Protein AF-A0A7S2XIF0-F1 (afdb_monomer_lite)

Sequence (431 aa):
MGDLLTTTSTSSLAVDSSASVASTKSGGARLNQRLGHLPQTPEHNARAARRLCLSIRAVVRTGIIVSISGGDGIASALSGSSKSSHHLRRNYEKMLNHASNPFELSASNTLLAATVMCAERRCDAVVHALHHETEAESSTLGTSVGRLARTRSLPDWMRLSVECGTVSVAAQIISHGEEANDVTNEEPVVILFRLACDSRTGRFVPVFPRTTGLLRKLACNSSAASDVQALRQAAAASVSSNKRRTTNASSNNAFKDLTGRIVRDSFDGLSRSMDILARRAGIGGGWQDNDKDASKLRERAIGSACTDVRTSLMTCCGIAAVYGVGAIALGVASGVDASADIAGGIMDHKSTGSYDHALLSIPPVGILLNQSLAEKKVGDTITQDDLLDERRKVTIVEREVLALTGSVNDSALTLHCFDVTAQLDSPSSGT

Radius of gyration: 31.04 Å; chains: 1; bounding box: 73×66×108 Å

Secondary structure (DSSP, 8-state):
----------------------------------S----------GGGTTS-EEEEEEETTTEEEEEEES-HHHHHHHHS-SHHHHHHHHHHHHHHHHHH-TTT--HHHHHHHHHHHHHHHHHHHHHHHHHHTTTTTTT-----S-------SS-TTEEEEEETTEEEEEEEPPP--S--------PPEEEEEEEEE-TTT--EEEE--TT-HHHHHHHTT-GGG-HHHHHHHHHHHHHHHT-SS---TTHHHHTTS-HHHHHHHHHHHHHHHHHHHHHHHTTSS----SSTTHHHHHHHHHHHHHHHHHHHHHHHHHHHIIIIIIHHHHHHHHSS--EESTT-SPPPTTTSTT-SS-B-SSPPEEEEEEEEEEEEES-SS--TT-SSS---EEEEEEEEEEEEEEEE-SS-EEEEEEEEEEEE--GGG--

Organism: NCBI:txid420275

pLDDT: mean 71.42, std 21.5, range [23.8, 97.19]

Foldseek 3Di:
DDDDDDDDDDDDDDDDDDDDDDDDDDDDDDDDDDDDDDPDDPPPPPQCQQPFDWDWDQDPPPGIDIDTGNCPVLVVLCVDPDPLSVLSVVLVVQLCCCRPPPVNVDPPSNVLSSLQNQLQLLLVLLLCLLQVLPPPPPPDPDDDDDCPDSPRLAFPQWDWDGDSSKIFIWGQDDDPDDDPDDDPDDGDIGGLWMWHQDSVPRFTDIGGDPQLVLLVCLLVLHCVQAVVLVVLVVVLVVVVVVDPDDPDPVSVVSVVFRQSCVSNVLRVQLRVLSVQLSVLSPSDDDHDDPDPCSVVVSSVSNSVSSNSNNVSSQLNSQSSCQSGVVQSVVCVVPVFGKHFQPLHTFDDPVVDPDDPFDWRRGGWTKDWPDKDWDFDFPDPPDDPPPPDDDGDTFTKIKTFIFTWTWTGDSHDIDIDTDGGIDIDGDPVPDD

Structure (mmCIF, N/CA/C/O backbone):
data_AF-A0A7S2XIF0-F1
#
_entry.id   AF-A0A7S2XIF0-F1
#
loop_
_atom_site.group_PDB
_atom_site.id
_atom_site.type_symbol
_atom_site.label_atom_id
_atom_site.label_alt_id
_atom_site.label_comp_id
_atom_site.label_asym_id
_atom_site.label_entity_id
_atom_site.label_seq_id
_atom_site.pdbx_PDB_ins_code
_atom_site.Cartn_x
_atom_site.Cartn_y
_atom_site.Cartn_z
_atom_site.occupancy
_atom_site.B_iso_or_equiv
_atom_site.auth_seq_id
_atom_site.auth_comp_id
_atom_site.auth_asym_id
_atom_site.auth_atom_id
_atom_site.pdbx_PDB_model_num
ATOM 1 N N . MET A 1 1 ? -2.323 -33.116 -60.925 1.00 34.53 1 MET A N 1
ATOM 2 C CA . MET A 1 1 ? -0.889 -33.380 -61.169 1.00 34.53 1 MET A CA 1
ATOM 3 C C . MET A 1 1 ? -0.186 -32.040 -61.259 1.00 34.53 1 MET A C 1
ATOM 5 O O . MET A 1 1 ? -0.675 -31.210 -62.014 1.00 34.53 1 MET A O 1
ATOM 9 N N . GLY A 1 2 ? 0.888 -31.833 -60.493 1.00 27.55 2 GLY A N 1
ATOM 10 C CA . GLY A 1 2 ? 1.739 -30.641 -60.610 1.00 27.55 2 GLY A CA 1
ATOM 11 C C . GLY A 1 2 ? 2.043 -29.927 -59.292 1.00 27.55 2 GLY A C 1
ATOM 12 O O . GLY A 1 2 ? 1.635 -28.789 -59.119 1.00 27.55 2 GLY A O 1
ATOM 13 N N . ASP A 1 3 ? 2.708 -30.650 -58.395 1.00 25.05 3 ASP A N 1
ATOM 14 C CA . ASP A 1 3 ? 3.740 -30.249 -57.428 1.00 25.05 3 ASP A CA 1
ATOM 15 C C . ASP A 1 3 ? 3.541 -29.091 -56.430 1.00 25.05 3 ASP A C 1
ATOM 17 O O . ASP A 1 3 ? 3.619 -27.898 -56.717 1.00 25.05 3 ASP A O 1
ATOM 21 N N . LEU A 1 4 ? 3.423 -29.545 -55.178 1.00 25.41 4 LEU A N 1
ATOM 22 C CA . LEU A 1 4 ? 3.702 -28.876 -53.914 1.00 25.41 4 LEU A CA 1
ATOM 23 C C . LEU A 1 4 ? 5.215 -28.585 -53.804 1.00 25.41 4 LEU A C 1
ATOM 25 O O . LEU A 1 4 ? 6.017 -29.518 -53.820 1.00 25.41 4 LEU A O 1
ATOM 29 N N . LEU A 1 5 ? 5.610 -27.326 -53.606 1.00 25.53 5 LEU A N 1
ATOM 30 C CA . LEU A 1 5 ? 6.952 -26.976 -53.124 1.00 25.53 5 LEU A CA 1
ATOM 31 C C . LEU A 1 5 ? 6.848 -26.402 -51.711 1.00 25.53 5 LEU A C 1
ATOM 33 O O . LEU A 1 5 ? 6.475 -25.252 -51.493 1.00 25.53 5 LEU A O 1
ATOM 37 N N . THR A 1 6 ? 7.182 -27.250 -50.745 1.00 27.98 6 THR A N 1
ATOM 38 C CA . THR A 1 6 ? 7.507 -26.893 -49.366 1.00 27.98 6 THR A CA 1
ATOM 39 C C . THR A 1 6 ? 8.858 -26.183 -49.324 1.00 27.98 6 THR A C 1
ATOM 41 O O . THR A 1 6 ? 9.876 -26.789 -49.655 1.00 27.98 6 THR A O 1
ATOM 44 N N . THR A 1 7 ? 8.896 -24.938 -48.850 1.00 25.03 7 THR A N 1
ATOM 45 C CA . THR A 1 7 ? 10.139 -24.304 -48.388 1.00 25.03 7 THR A CA 1
ATOM 46 C C . THR A 1 7 ? 10.057 -24.073 -46.887 1.00 25.03 7 THR A C 1
ATOM 48 O O . THR A 1 7 ? 9.360 -23.184 -46.406 1.00 25.03 7 THR A O 1
ATOM 51 N N . THR A 1 8 ? 10.777 -24.918 -46.159 1.00 25.36 8 THR A N 1
ATOM 52 C CA . THR A 1 8 ? 11.177 -24.763 -44.762 1.00 25.36 8 THR A CA 1
ATOM 53 C C . THR A 1 8 ? 12.007 -23.494 -44.580 1.00 25.36 8 THR A C 1
ATOM 55 O O . THR A 1 8 ? 13.107 -23.400 -45.123 1.00 25.36 8 THR A O 1
ATOM 58 N N . SER A 1 9 ? 11.523 -22.541 -43.785 1.00 24.02 9 SER A N 1
ATOM 59 C CA . SER A 1 9 ? 12.323 -21.410 -43.302 1.00 24.02 9 SER A CA 1
ATOM 60 C C . SER A 1 9 ? 12.905 -21.760 -41.934 1.00 24.02 9 SER A C 1
ATOM 62 O O . SER A 1 9 ? 12.239 -21.682 -40.904 1.00 24.02 9 SER A O 1
ATOM 64 N N . THR A 1 10 ? 14.169 -22.165 -41.931 1.00 24.28 10 THR A N 1
ATOM 65 C CA . THR A 1 10 ? 15.022 -22.239 -40.744 1.00 24.28 10 THR A CA 1
ATOM 66 C C . THR A 1 10 ? 15.312 -20.825 -40.240 1.00 24.28 10 THR A C 1
ATOM 68 O O . THR A 1 10 ? 16.006 -20.061 -40.910 1.00 24.28 10 THR A O 1
ATOM 71 N N . SER A 1 11 ? 14.802 -20.456 -39.065 1.00 26.67 11 SER A N 1
ATOM 72 C CA . SER A 1 11 ? 15.217 -19.237 -38.365 1.00 26.67 11 SER A CA 1
ATOM 73 C C . SER A 1 11 ? 16.536 -19.500 -37.632 1.00 26.67 11 SER A C 1
ATOM 75 O O . SER A 1 11 ? 16.546 -20.061 -36.536 1.00 26.67 11 SER A O 1
ATOM 77 N N . SER A 1 12 ? 17.661 -19.133 -38.245 1.00 24.80 12 SER A N 1
ATOM 78 C CA . SER A 1 12 ? 18.973 -19.157 -37.598 1.00 24.80 12 SER A CA 1
ATOM 79 C C . SER A 1 12 ? 19.125 -17.962 -36.653 1.00 24.80 12 SER A C 1
ATOM 81 O O . SER A 1 12 ? 19.069 -16.810 -37.084 1.00 24.80 12 SER A O 1
ATOM 83 N N . LEU A 1 13 ? 19.343 -18.250 -35.370 1.00 29.48 13 LEU A N 1
ATOM 84 C CA . LEU A 1 13 ? 19.855 -17.314 -34.370 1.00 29.48 13 LEU A CA 1
ATOM 85 C C . LEU A 1 13 ? 21.303 -16.950 -34.723 1.00 29.48 13 LEU A C 1
ATOM 87 O O . LEU A 1 13 ? 22.176 -17.811 -34.672 1.00 29.48 13 LEU A O 1
ATOM 91 N N . ALA A 1 14 ? 21.556 -15.684 -35.047 1.00 24.95 14 ALA A N 1
ATOM 92 C CA . ALA A 1 14 ? 22.901 -15.121 -35.069 1.00 24.95 14 ALA A CA 1
ATOM 93 C C . ALA A 1 14 ? 23.003 -14.084 -33.945 1.00 24.95 14 ALA A C 1
ATOM 95 O O . ALA A 1 14 ? 22.399 -13.012 -34.005 1.00 24.95 14 ALA A O 1
ATOM 96 N N . VAL A 1 15 ? 23.726 -14.452 -32.888 1.00 29.31 15 VAL A N 1
ATOM 97 C CA . VAL A 1 15 ? 24.192 -13.550 -31.834 1.00 29.31 15 VAL A CA 1
ATOM 98 C C . VAL A 1 15 ? 25.635 -13.213 -32.184 1.00 29.31 15 VAL A C 1
ATOM 100 O O . VAL A 1 15 ? 26.539 -13.969 -31.840 1.00 29.31 15 VAL A O 1
ATOM 103 N N . ASP A 1 16 ? 25.856 -12.100 -32.878 1.00 23.80 16 ASP A N 1
ATOM 104 C CA . ASP A 1 16 ? 27.213 -11.609 -33.116 1.00 23.80 16 ASP A CA 1
ATOM 105 C C . ASP A 1 16 ? 27.655 -10.735 -31.942 1.00 23.80 16 ASP A C 1
ATOM 107 O O . ASP A 1 16 ? 27.218 -9.600 -31.751 1.00 23.80 16 ASP A O 1
ATOM 111 N N . SER A 1 17 ? 28.535 -11.316 -31.130 1.00 31.23 17 SER A N 1
ATOM 112 C CA . SER A 1 17 ? 29.307 -10.641 -30.094 1.00 31.23 17 SER A CA 1
ATOM 113 C C . SER A 1 17 ? 30.754 -10.559 -30.558 1.00 31.23 17 SER A C 1
ATOM 115 O O . SER A 1 17 ? 31.451 -11.565 -30.491 1.00 31.23 17 SER A O 1
ATOM 117 N N . SER A 1 18 ? 31.202 -9.395 -31.035 1.00 25.50 18 SER A N 1
ATOM 118 C CA . SER A 1 18 ? 32.573 -8.854 -30.896 1.00 25.50 18 SER A CA 1
ATOM 119 C C . SER A 1 18 ? 32.882 -7.803 -31.968 1.00 25.50 18 SER A C 1
ATOM 121 O O . SER A 1 18 ? 32.649 -8.022 -33.149 1.00 25.50 18 SER A O 1
ATOM 123 N N . ALA A 1 19 ? 33.443 -6.664 -31.552 1.00 26.28 19 ALA A N 1
ATOM 124 C CA . ALA A 1 19 ? 34.777 -6.226 -31.975 1.00 26.28 19 ALA A CA 1
ATOM 125 C C . ALA A 1 19 ? 35.123 -4.853 -31.379 1.00 26.28 19 ALA A C 1
ATOM 127 O O . ALA A 1 19 ? 34.332 -3.912 -31.355 1.00 26.28 19 ALA A O 1
ATOM 128 N N . SER A 1 20 ? 36.347 -4.793 -30.880 1.00 26.06 20 SER A N 1
ATOM 129 C CA . SER A 1 20 ? 37.085 -3.656 -30.357 1.00 26.06 20 SER A CA 1
ATOM 130 C C . SER A 1 20 ?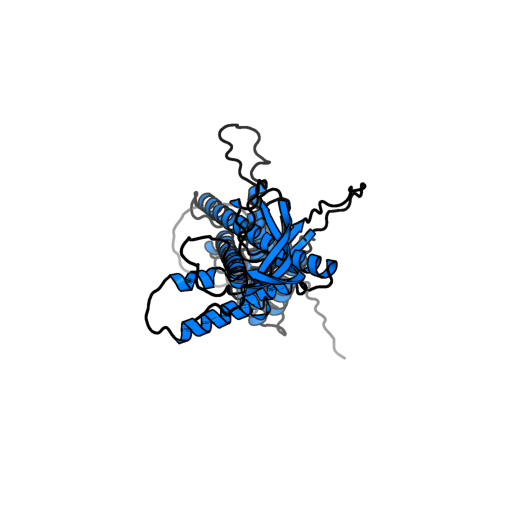 37.841 -2.904 -31.469 1.00 26.06 20 SER A C 1
ATOM 132 O O . SER A 1 20 ? 37.984 -3.396 -32.583 1.00 26.06 20 SER A O 1
ATOM 134 N N . VAL A 1 21 ? 38.434 -1.771 -31.067 1.00 27.34 21 VAL A N 1
ATOM 135 C CA . VAL A 1 21 ? 39.615 -1.075 -31.631 1.00 27.34 21 VAL A CA 1
ATOM 136 C C . VAL A 1 21 ? 39.377 0.243 -32.401 1.00 27.34 21 VAL A C 1
ATOM 138 O O . VAL A 1 21 ? 38.676 0.329 -33.399 1.00 27.34 21 VAL A O 1
ATOM 141 N N . ALA A 1 22 ? 40.046 1.264 -31.846 1.00 26.20 22 ALA A N 1
ATOM 142 C CA . ALA A 1 22 ? 40.515 2.570 -32.323 1.00 26.20 22 ALA A CA 1
ATOM 143 C C . ALA A 1 22 ? 40.439 2.921 -33.830 1.00 26.20 22 ALA A C 1
ATOM 145 O O . ALA A 1 22 ? 40.848 2.138 -34.675 1.00 26.20 22 ALA A O 1
ATOM 146 N N . SER A 1 23 ? 40.214 4.201 -34.171 1.00 25.19 23 SER A N 1
ATOM 147 C CA . SER A 1 23 ? 41.289 5.214 -34.256 1.00 25.19 23 SER A CA 1
ATOM 148 C C . SER A 1 23 ? 40.845 6.562 -34.880 1.00 25.19 23 SER A C 1
ATOM 150 O O . SER A 1 23 ? 39.870 6.636 -35.612 1.00 25.19 23 SER A O 1
ATOM 152 N N . THR A 1 24 ? 41.644 7.591 -34.566 1.00 26.86 24 THR A N 1
ATOM 153 C CA . THR A 1 24 ? 42.130 8.728 -35.385 1.00 26.86 24 THR A CA 1
ATOM 154 C C . THR A 1 24 ? 41.211 9.742 -36.099 1.00 26.86 24 THR A C 1
ATOM 156 O O . THR A 1 24 ? 40.269 9.451 -36.822 1.00 26.86 24 THR A O 1
ATOM 159 N N . LYS A 1 25 ? 41.628 11.010 -35.938 1.00 36.44 25 LYS A N 1
ATOM 160 C CA . LYS A 1 25 ? 41.302 12.187 -36.757 1.00 36.44 25 LYS A CA 1
ATOM 161 C C . LYS A 1 25 ? 41.821 12.021 -38.195 1.00 36.44 25 LYS A C 1
ATOM 163 O O . LYS A 1 25 ? 43.009 11.768 -38.353 1.00 36.44 25 LYS A O 1
ATOM 168 N N . SER A 1 26 ? 41.024 12.377 -39.206 1.00 27.61 26 SER A N 1
ATOM 169 C CA . SER A 1 26 ? 41.459 13.259 -40.310 1.00 27.61 26 SER A CA 1
ATOM 170 C C . SER A 1 26 ? 40.249 13.749 -41.117 1.00 27.61 26 SER A C 1
ATOM 172 O O . SER A 1 26 ? 39.263 13.032 -41.265 1.00 27.61 26 SER A O 1
ATOM 174 N N . GLY A 1 27 ? 40.308 14.998 -41.582 1.00 28.31 27 GLY A N 1
ATOM 175 C CA . GLY A 1 27 ? 39.326 15.581 -42.493 1.00 28.31 27 GLY A CA 1
ATOM 176 C C . GLY A 1 27 ? 39.684 15.334 -43.958 1.00 28.31 27 GLY A C 1
ATOM 177 O O . GLY A 1 27 ? 40.837 15.070 -44.288 1.00 28.31 27 GLY A O 1
ATOM 178 N N . GLY A 1 28 ? 38.700 15.489 -44.842 1.00 26.84 28 GLY A N 1
ATOM 179 C CA . GLY A 1 28 ? 38.926 15.512 -46.286 1.00 26.84 28 GLY A CA 1
ATOM 180 C C . GLY A 1 28 ? 37.678 15.146 -47.077 1.00 26.84 28 GLY A C 1
ATOM 181 O O . GLY A 1 28 ? 37.319 13.981 -47.184 1.00 26.84 28 GLY A O 1
ATOM 182 N N . ALA A 1 29 ? 37.017 16.155 -47.639 1.00 37.62 29 ALA A N 1
ATOM 183 C CA . ALA A 1 29 ? 35.909 15.993 -48.571 1.00 37.62 29 ALA A CA 1
ATOM 184 C C . ALA A 1 29 ? 36.352 15.296 -49.869 1.00 37.62 29 ALA A C 1
ATOM 186 O O . ALA A 1 29 ? 37.409 15.636 -50.401 1.00 37.62 29 ALA A O 1
ATOM 187 N N . ARG A 1 30 ? 35.497 14.428 -50.435 1.00 29.27 30 ARG A N 1
ATOM 188 C CA . ARG A 1 30 ? 35.319 14.271 -51.892 1.00 29.27 30 ARG A CA 1
ATOM 189 C C . ARG A 1 30 ? 34.047 13.494 -52.250 1.00 29.27 30 ARG A C 1
ATOM 191 O O . ARG A 1 30 ? 33.706 12.494 -51.631 1.00 29.27 30 ARG A O 1
ATOM 198 N N . LEU A 1 31 ? 33.372 14.026 -53.268 1.00 33.28 31 LEU A N 1
ATOM 199 C CA . LEU A 1 31 ? 32.194 13.507 -53.957 1.00 33.28 31 LEU A CA 1
ATOM 200 C C . LEU A 1 31 ? 32.488 12.224 -54.760 1.00 33.28 31 LEU A C 1
ATOM 202 O O . LEU A 1 31 ? 33.574 12.074 -55.314 1.00 33.28 31 LEU A O 1
ATOM 206 N N . ASN A 1 32 ? 31.405 11.460 -54.955 1.00 30.48 32 ASN A N 1
ATOM 207 C CA . ASN A 1 32 ? 31.139 10.399 -55.938 1.00 30.48 32 ASN A CA 1
ATOM 208 C C . ASN A 1 32 ? 31.605 8.974 -55.607 1.00 30.48 32 ASN A C 1
ATOM 210 O O . ASN A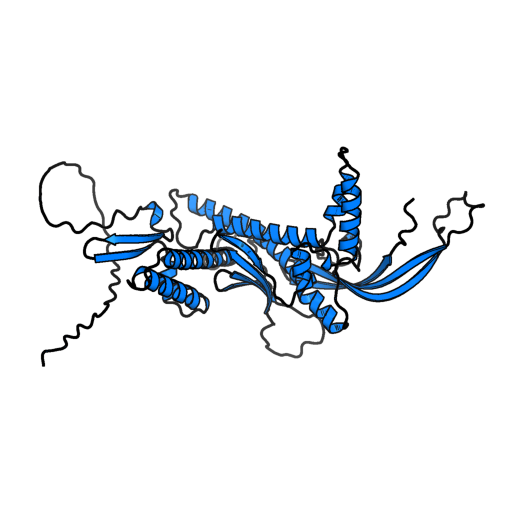 1 32 ? 32.749 8.622 -55.866 1.00 30.48 32 ASN A O 1
ATOM 214 N N . GLN A 1 33 ? 30.643 8.106 -55.257 1.00 30.50 33 GLN A N 1
ATOM 215 C CA . GLN A 1 33 ? 30.403 6.860 -56.000 1.00 30.50 33 GLN A CA 1
ATOM 216 C C . GLN A 1 33 ? 29.008 6.265 -55.722 1.00 30.50 33 GLN A C 1
ATOM 218 O O . GLN A 1 33 ? 28.465 6.337 -54.623 1.00 30.50 33 GLN A O 1
ATOM 223 N N . ARG A 1 34 ? 28.418 5.744 -56.802 1.00 30.98 34 ARG A N 1
ATOM 224 C CA . ARG A 1 34 ? 27.109 5.092 -56.932 1.00 30.98 34 ARG A CA 1
ATOM 225 C C . ARG A 1 34 ? 27.137 3.651 -56.398 1.00 30.98 34 ARG A C 1
ATOM 227 O O . ARG A 1 34 ? 28.150 2.982 -56.530 1.00 30.98 34 ARG A O 1
ATOM 234 N N . LEU A 1 35 ? 25.937 3.182 -56.034 1.00 33.28 35 LEU A N 1
ATOM 235 C CA . LEU A 1 35 ? 25.480 1.786 -55.913 1.00 33.28 35 LEU A CA 1
ATOM 236 C C . LEU A 1 35 ? 26.079 0.944 -54.772 1.00 33.28 35 LEU A C 1
ATOM 238 O O . LEU A 1 35 ? 27.242 0.572 -54.796 1.00 33.28 35 LEU A O 1
ATOM 242 N N . GLY A 1 36 ? 25.203 0.531 -53.846 1.00 30.80 36 GLY A N 1
ATOM 243 C CA . GLY A 1 36 ? 25.468 -0.573 -52.919 1.00 30.80 36 GLY A CA 1
ATOM 244 C C . GLY A 1 36 ? 25.559 -0.196 -51.442 1.00 30.80 36 GLY A C 1
ATOM 245 O O . GLY A 1 36 ? 26.443 -0.690 -50.759 1.00 30.80 36 GLY A O 1
ATOM 246 N N . HIS A 1 37 ? 24.654 0.639 -50.922 1.00 27.55 37 HIS A N 1
ATOM 247 C CA . HIS A 1 37 ? 24.492 0.778 -49.473 1.00 27.55 37 HIS A CA 1
ATOM 248 C C . HIS A 1 37 ? 23.107 0.268 -49.070 1.00 27.55 37 HIS A C 1
ATOM 250 O O . HIS A 1 37 ? 22.093 0.925 -49.301 1.00 27.55 37 HIS A O 1
ATOM 256 N N . LEU A 1 38 ? 23.073 -0.930 -48.474 1.00 30.53 38 LEU A N 1
ATOM 257 C CA . LEU A 1 38 ? 22.019 -1.309 -47.530 1.00 30.53 38 LEU A CA 1
ATOM 258 C C . LEU A 1 38 ? 21.795 -0.127 -46.576 1.00 30.53 38 LEU A C 1
ATOM 260 O O . LEU A 1 38 ? 22.789 0.511 -46.204 1.00 30.53 38 LEU A O 1
ATOM 264 N N . PRO A 1 39 ? 20.545 0.191 -46.188 1.00 33.28 39 PRO A N 1
ATOM 265 C CA . PRO A 1 39 ? 20.308 1.274 -45.253 1.00 33.28 39 PRO A CA 1
ATOM 266 C C . PRO A 1 39 ? 21.048 0.928 -43.963 1.00 33.28 39 PRO A C 1
ATOM 268 O O . PRO A 1 39 ? 20.667 0.003 -43.246 1.00 33.28 39 PRO A O 1
ATOM 271 N N . GLN A 1 40 ? 22.147 1.647 -43.715 1.00 35.03 40 GLN A N 1
ATOM 272 C CA . GLN A 1 40 ? 22.835 1.640 -42.437 1.00 35.03 40 GLN A CA 1
ATOM 273 C C . GLN A 1 40 ? 21.767 1.858 -41.371 1.00 35.03 40 GLN A C 1
ATOM 275 O O . GLN A 1 40 ? 20.946 2.775 -41.471 1.00 35.03 40 GLN A O 1
ATOM 280 N N . THR A 1 41 ? 21.747 0.974 -40.377 1.00 38.66 41 THR A N 1
ATOM 281 C CA . THR A 1 41 ? 21.002 1.200 -39.145 1.00 38.66 41 THR A CA 1
ATOM 282 C C . THR A 1 41 ? 21.304 2.632 -38.696 1.00 38.66 41 THR A C 1
ATOM 284 O O . THR A 1 41 ? 22.485 2.938 -38.523 1.00 38.66 41 THR A O 1
ATOM 287 N N . PRO A 1 42 ? 20.308 3.529 -38.563 1.00 39.38 42 PRO A N 1
ATOM 288 C CA . PRO A 1 42 ? 20.560 4.882 -38.102 1.00 39.38 42 PRO A CA 1
ATOM 289 C C . PRO A 1 42 ? 21.299 4.772 -36.782 1.00 39.38 42 PRO A C 1
ATOM 291 O O . PRO A 1 42 ? 20.898 3.975 -35.925 1.00 39.38 42 PRO A O 1
ATOM 294 N N . GLU A 1 43 ? 22.395 5.523 -36.701 1.00 40.28 43 GLU A N 1
ATOM 295 C CA . GLU A 1 43 ? 23.284 5.610 -35.556 1.00 40.28 43 GLU A CA 1
ATOM 296 C C . GLU A 1 43 ? 22.462 5.496 -34.281 1.00 40.28 43 GLU A C 1
ATOM 298 O O . GLU A 1 43 ? 21.586 6.320 -33.994 1.00 40.28 43 GLU A O 1
ATOM 303 N N . HIS A 1 44 ? 22.685 4.389 -33.576 1.00 45.97 44 HIS A N 1
ATOM 304 C CA . HIS A 1 44 ? 22.063 4.110 -32.302 1.00 45.97 44 HIS A CA 1
ATOM 305 C C . HIS A 1 44 ? 22.363 5.324 -31.435 1.00 45.97 44 HIS A C 1
ATOM 307 O O . HIS A 1 44 ? 23.515 5.536 -31.063 1.00 45.97 44 HIS A O 1
ATOM 313 N N . ASN A 1 45 ? 21.353 6.170 -31.210 1.00 43.09 45 ASN A N 1
ATOM 314 C CA . ASN A 1 45 ? 21.503 7.424 -30.489 1.00 43.09 45 ASN A CA 1
ATOM 315 C C . ASN A 1 45 ? 22.276 7.077 -29.215 1.00 43.09 45 ASN A C 1
ATOM 317 O O . ASN A 1 45 ? 21.765 6.285 -28.419 1.00 43.09 45 ASN A O 1
ATOM 321 N N . ALA A 1 46 ? 23.528 7.531 -29.073 1.00 49.78 46 ALA A N 1
ATOM 322 C CA . ALA A 1 46 ? 24.415 6.976 -28.049 1.00 49.78 46 ALA A CA 1
ATOM 323 C C . ALA A 1 46 ? 23.766 7.124 -26.669 1.00 49.78 46 ALA A C 1
ATOM 325 O O . ALA A 1 46 ? 23.804 6.184 -25.892 1.00 49.78 46 ALA A O 1
ATOM 326 N N . ARG A 1 47 ? 22.999 8.210 -26.463 1.00 47.34 47 ARG A N 1
ATOM 327 C CA . ARG A 1 47 ? 22.129 8.492 -25.302 1.00 47.34 47 ARG A CA 1
ATOM 328 C C . ARG A 1 47 ? 21.013 7.474 -25.012 1.00 47.34 47 ARG A C 1
ATOM 330 O O . ARG A 1 47 ? 20.510 7.421 -23.892 1.00 47.34 47 ARG A O 1
ATOM 337 N N . ALA A 1 48 ? 20.582 6.705 -26.007 1.00 44.47 48 ALA A N 1
ATOM 338 C CA . ALA A 1 48 ? 19.489 5.735 -25.935 1.00 44.47 48 ALA A CA 1
ATOM 339 C C . ALA A 1 48 ? 19.965 4.278 -25.832 1.00 44.47 48 ALA A C 1
ATOM 341 O O . ALA A 1 48 ? 19.145 3.404 -25.571 1.00 44.47 48 ALA A O 1
ATOM 342 N N . ALA A 1 49 ? 21.266 4.001 -25.981 1.00 47.59 49 ALA A N 1
ATOM 343 C CA . ALA A 1 49 ? 21.797 2.634 -25.995 1.00 47.59 49 ALA A CA 1
ATOM 344 C C . ALA A 1 49 ? 21.520 1.829 -24.707 1.00 47.59 49 ALA A C 1
ATOM 346 O O . ALA A 1 49 ? 21.562 0.606 -24.740 1.00 47.59 49 ALA A O 1
ATOM 347 N N . ARG A 1 50 ? 21.194 2.494 -23.586 1.00 52.38 50 ARG A N 1
ATOM 348 C CA . ARG A 1 50 ? 20.846 1.848 -22.304 1.00 52.38 50 ARG A CA 1
ATOM 349 C C . ARG A 1 50 ? 19.422 2.132 -21.802 1.00 52.38 50 ARG A C 1
ATOM 351 O O . ARG A 1 50 ? 19.101 1.831 -20.659 1.00 52.38 50 ARG A O 1
ATOM 358 N N . ARG A 1 51 ? 18.564 2.740 -22.628 1.00 58.97 51 ARG A N 1
ATOM 359 C CA . ARG A 1 51 ? 17.129 2.885 -22.335 1.00 58.97 51 ARG A CA 1
ATOM 360 C C . ARG A 1 51 ? 16.381 1.800 -23.084 1.00 58.97 51 ARG A C 1
ATOM 362 O O . ARG A 1 51 ? 16.615 1.660 -24.282 1.00 58.97 51 ARG A O 1
ATOM 369 N N . LEU A 1 52 ? 15.457 1.109 -22.418 1.00 63.34 52 LEU A N 1
ATOM 370 C CA . LEU A 1 52 ? 14.593 0.153 -23.099 1.00 63.34 52 LEU A CA 1
ATOM 371 C C . LEU A 1 52 ? 13.827 0.886 -24.202 1.00 63.34 52 LEU A C 1
ATOM 373 O O . LEU A 1 52 ? 12.999 1.756 -23.933 1.00 63.34 52 LEU A O 1
ATOM 377 N N . CYS A 1 53 ? 14.162 0.576 -25.446 1.00 68.00 53 CYS A N 1
ATOM 378 C CA . CYS A 1 53 ? 13.628 1.227 -26.624 1.00 68.00 53 CYS A CA 1
ATOM 379 C C . CYS A 1 53 ? 13.060 0.153 -27.536 1.00 68.00 53 CYS A C 1
ATOM 381 O O . CYS A 1 53 ? 13.785 -0.730 -27.987 1.00 68.00 53 CYS A O 1
ATOM 383 N N . LEU A 1 54 ? 11.760 0.247 -27.795 1.00 71.50 54 LEU A N 1
ATOM 384 C CA . LEU A 1 54 ? 11.087 -0.508 -28.836 1.00 71.50 54 LEU A CA 1
ATOM 385 C C . LEU A 1 54 ? 11.086 0.341 -30.108 1.00 71.50 54 LEU A C 1
ATOM 387 O O . LEU A 1 54 ? 10.550 1.449 -30.121 1.00 71.50 54 LEU A O 1
ATOM 391 N N . SER A 1 55 ? 11.673 -0.176 -31.180 1.00 73.50 55 SER A N 1
ATOM 392 C CA . SER A 1 55 ? 11.687 0.462 -32.490 1.00 73.50 55 SER A CA 1
ATOM 393 C C . SER A 1 55 ? 10.903 -0.397 -33.469 1.00 73.50 55 SER A C 1
ATOM 395 O O . SER A 1 55 ? 11.291 -1.530 -33.725 1.00 73.50 55 SER A O 1
ATOM 397 N N . ILE A 1 56 ? 9.812 0.142 -34.011 1.00 73.75 56 ILE A N 1
ATOM 398 C CA . ILE A 1 56 ? 9.006 -0.491 -35.061 1.00 73.75 56 ILE A CA 1
ATOM 399 C C . ILE A 1 56 ? 9.256 0.293 -36.347 1.00 73.75 56 ILE A C 1
ATOM 401 O O . ILE A 1 56 ? 9.032 1.504 -36.381 1.00 73.75 56 ILE A O 1
ATOM 405 N N . ARG A 1 57 ? 9.753 -0.366 -37.395 1.00 74.50 57 ARG A N 1
ATOM 406 C CA . ARG A 1 57 ? 10.090 0.278 -38.672 1.00 74.50 57 ARG A CA 1
ATOM 407 C C . ARG A 1 57 ? 9.573 -0.542 -39.834 1.00 74.50 57 ARG A C 1
ATOM 409 O O . ARG A 1 57 ? 9.820 -1.736 -39.897 1.00 74.50 57 ARG A O 1
ATOM 416 N N . ALA A 1 58 ? 8.925 0.109 -40.789 1.00 75.44 58 ALA A N 1
ATOM 417 C CA . ALA A 1 58 ? 8.651 -0.500 -42.081 1.00 75.44 58 ALA A CA 1
ATOM 418 C C . ALA A 1 58 ? 9.887 -0.339 -42.977 1.00 75.44 58 ALA A C 1
ATOM 420 O O . ALA A 1 58 ? 10.320 0.781 -43.247 1.00 75.44 58 ALA A O 1
ATOM 421 N N . VAL A 1 59 ? 10.462 -1.452 -43.426 1.00 80.25 59 VAL A N 1
ATOM 422 C CA . VAL A 1 59 ? 11.601 -1.489 -44.342 1.00 80.25 59 VAL A CA 1
ATOM 423 C C . VAL A 1 59 ? 11.143 -2.051 -45.680 1.00 80.25 59 VAL A C 1
ATOM 425 O O . VAL A 1 59 ? 10.578 -3.142 -45.777 1.00 80.25 59 VAL A O 1
ATOM 428 N N . VAL A 1 60 ? 11.381 -1.275 -46.736 1.00 78.00 60 VAL A N 1
ATOM 429 C CA . VAL A 1 60 ? 11.007 -1.625 -48.109 1.00 78.00 60 VAL A CA 1
ATOM 430 C C . VAL A 1 60 ? 11.647 -2.966 -48.485 1.00 78.00 60 VAL A C 1
ATOM 432 O O . VAL A 1 60 ? 12.849 -3.136 -48.311 1.00 78.00 60 VAL A O 1
ATOM 435 N N . ARG A 1 61 ? 10.843 -3.906 -49.008 1.00 75.38 61 ARG A N 1
ATOM 436 C CA . ARG A 1 61 ? 11.208 -5.300 -49.373 1.00 75.38 61 ARG A CA 1
ATOM 437 C C . ARG A 1 61 ? 11.511 -6.262 -48.217 1.00 75.38 61 ARG A C 1
ATOM 439 O O . ARG A 1 61 ? 11.531 -7.461 -48.465 1.00 75.38 61 ARG A O 1
ATOM 446 N N . THR A 1 62 ? 11.694 -5.781 -46.990 1.00 74.62 62 THR A N 1
ATOM 447 C CA . THR A 1 62 ? 11.905 -6.635 -45.804 1.00 74.62 62 THR A CA 1
ATOM 448 C C . THR A 1 62 ? 10.627 -6.805 -44.979 1.00 74.62 62 THR A C 1
ATOM 450 O O . THR A 1 62 ? 10.444 -7.833 -44.338 1.00 74.62 62 THR A O 1
ATOM 453 N N . GLY A 1 63 ? 9.727 -5.818 -45.005 1.00 69.94 63 GLY A N 1
ATOM 454 C CA . GLY A 1 63 ? 8.523 -5.791 -44.173 1.00 69.94 63 GLY A CA 1
ATOM 455 C C . GLY A 1 63 ? 8.718 -4.962 -42.904 1.00 69.94 63 GLY A C 1
ATOM 456 O O . GLY A 1 63 ? 9.492 -4.005 -42.893 1.00 69.94 63 GLY A O 1
ATOM 457 N N . ILE A 1 64 ? 7.987 -5.284 -41.838 1.00 67.81 64 ILE A N 1
ATOM 458 C CA . ILE A 1 64 ? 8.088 -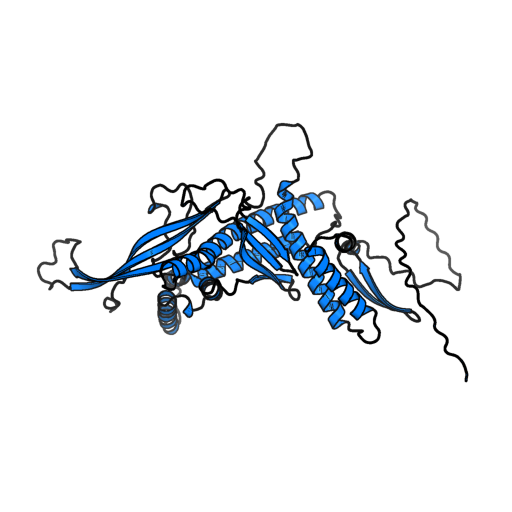4.575 -40.556 1.00 67.81 64 ILE A CA 1
ATOM 459 C C . ILE A 1 64 ? 9.185 -5.219 -39.714 1.00 67.81 64 ILE A C 1
ATOM 461 O O . ILE A 1 64 ? 9.144 -6.407 -39.416 1.00 67.81 64 ILE A O 1
ATOM 465 N N . ILE A 1 65 ? 10.165 -4.411 -39.324 1.00 70.00 65 ILE A N 1
ATOM 466 C CA . ILE A 1 65 ? 11.243 -4.782 -38.418 1.00 70.00 65 ILE A CA 1
ATOM 467 C C . ILE A 1 65 ? 10.928 -4.195 -37.052 1.00 70.00 65 ILE A C 1
ATOM 469 O O . ILE A 1 65 ? 10.717 -2.986 -36.916 1.00 70.00 65 ILE A O 1
ATOM 473 N N . VAL A 1 66 ? 10.942 -5.051 -36.037 1.00 67.25 66 VAL A N 1
ATOM 474 C CA . VAL A 1 66 ? 10.828 -4.636 -34.644 1.00 67.25 66 VAL A CA 1
ATOM 475 C C . VAL A 1 66 ? 12.116 -4.974 -33.918 1.00 67.25 66 VAL A C 1
ATOM 477 O O . VAL A 1 66 ? 12.539 -6.124 -33.895 1.00 67.25 66 VAL A O 1
ATOM 480 N N . SER A 1 67 ? 12.751 -3.960 -33.338 1.00 70.00 67 SER A N 1
ATOM 481 C CA . SER A 1 67 ? 13.961 -4.120 -32.541 1.00 70.00 67 SER A CA 1
ATOM 482 C C . SER A 1 67 ? 13.728 -3.610 -31.126 1.00 70.00 67 SER A C 1
ATOM 484 O O . SER A 1 67 ? 13.174 -2.526 -30.935 1.00 70.00 67 SER A O 1
ATOM 486 N N . ILE A 1 68 ? 14.200 -4.363 -30.137 1.00 68.94 68 ILE A N 1
ATOM 487 C CA . ILE A 1 68 ? 14.359 -3.874 -28.770 1.00 68.94 68 ILE A CA 1
ATOM 488 C C . ILE A 1 68 ? 15.836 -3.610 -28.524 1.00 68.94 68 ILE A C 1
ATOM 490 O O . ILE A 1 68 ? 16.667 -4.474 -28.786 1.00 68.94 68 ILE A O 1
ATOM 494 N N . SER A 1 69 ? 16.150 -2.445 -27.973 1.00 65.62 69 SER A N 1
ATOM 495 C CA . SER A 1 69 ? 17.491 -2.105 -27.495 1.00 65.62 69 SER A CA 1
ATOM 496 C C . SER A 1 69 ? 17.451 -1.587 -26.058 1.00 65.62 69 SER A C 1
ATOM 498 O O . SER A 1 69 ? 16.404 -1.143 -25.595 1.00 65.62 69 SER A O 1
ATOM 500 N N . GLY A 1 70 ? 18.596 -1.583 -25.370 1.00 57.03 70 GLY A N 1
ATOM 501 C CA . GLY A 1 70 ? 18.744 -0.967 -24.046 1.00 57.03 70 GLY A CA 1
ATOM 502 C C . GLY A 1 70 ? 18.138 -1.767 -22.896 1.00 57.03 70 GLY A C 1
ATOM 503 O O . GLY A 1 70 ? 17.497 -1.210 -22.007 1.00 57.03 70 GLY A O 1
ATOM 504 N N . GLY A 1 71 ? 18.371 -3.078 -22.909 1.00 57.00 71 GLY A N 1
ATOM 505 C CA . GLY A 1 71 ? 17.911 -4.010 -21.889 1.00 57.00 71 GLY A CA 1
ATOM 506 C C . GLY A 1 71 ? 18.832 -5.217 -21.783 1.00 57.00 71 GLY A C 1
ATOM 507 O O . GLY A 1 71 ? 18.354 -6.337 -21.901 1.00 57.00 71 GLY A O 1
ATOM 508 N N . ASP A 1 72 ? 20.133 -5.016 -21.560 1.00 54.72 72 ASP A N 1
ATOM 509 C CA . ASP A 1 72 ? 21.111 -6.116 -21.425 1.00 54.72 72 ASP A CA 1
ATOM 510 C C . ASP A 1 72 ? 20.680 -7.136 -20.346 1.00 54.72 72 ASP A C 1
ATOM 512 O O . ASP A 1 72 ? 20.899 -8.340 -20.467 1.00 54.72 72 ASP A O 1
ATOM 516 N N . GLY A 1 73 ? 19.945 -6.667 -19.329 1.00 57.78 73 GLY A N 1
ATOM 517 C CA . GLY A 1 73 ? 19.318 -7.512 -18.311 1.00 57.78 73 GLY A CA 1
ATOM 518 C C . GLY A 1 73 ? 18.087 -8.303 -18.774 1.00 57.78 73 GLY A C 1
ATOM 519 O O . GLY A 1 73 ? 17.752 -9.282 -18.126 1.00 57.78 73 GLY A O 1
ATOM 520 N N . ILE A 1 74 ? 17.419 -7.929 -19.870 1.00 61.03 74 ILE A N 1
ATOM 521 C CA . ILE A 1 74 ? 16.281 -8.674 -20.438 1.00 61.03 74 ILE A CA 1
ATOM 522 C C . ILE A 1 74 ? 16.790 -9.914 -21.165 1.00 61.03 74 ILE A C 1
ATOM 524 O O . ILE A 1 74 ? 16.255 -10.985 -20.935 1.00 61.03 74 ILE A O 1
ATOM 528 N N . ALA A 1 75 ? 17.848 -9.812 -21.975 1.00 58.28 75 ALA A N 1
ATOM 529 C CA . ALA A 1 75 ? 18.444 -10.985 -22.625 1.00 58.28 75 ALA A CA 1
ATOM 530 C C . ALA A 1 75 ? 18.976 -12.005 -21.596 1.00 58.28 75 ALA A C 1
ATOM 532 O O . ALA A 1 75 ? 18.748 -13.209 -21.727 1.00 58.28 75 ALA A O 1
ATOM 533 N N . SER A 1 76 ? 19.603 -11.509 -20.522 1.00 60.25 76 SER A N 1
ATOM 534 C CA . SER A 1 76 ? 20.020 -12.332 -19.379 1.00 60.25 76 SER A CA 1
ATOM 535 C C . SER A 1 76 ? 18.821 -12.926 -18.623 1.00 60.25 76 SER A C 1
ATOM 537 O O . SER A 1 76 ? 18.784 -14.129 -18.369 1.00 60.25 76 SER A O 1
ATOM 539 N N . ALA A 1 77 ? 17.775 -12.133 -18.356 1.00 59.69 77 ALA A N 1
ATOM 540 C CA . ALA A 1 77 ? 16.554 -12.613 -17.710 1.00 59.69 77 ALA A CA 1
ATOM 541 C C . ALA A 1 77 ? 15.805 -13.654 -18.557 1.00 59.69 77 ALA A C 1
ATOM 543 O O . ALA A 1 77 ? 15.346 -14.643 -18.007 1.00 59.69 77 ALA A O 1
ATOM 544 N N . LEU A 1 78 ? 15.738 -13.497 -19.884 1.00 62.00 78 LEU A N 1
ATOM 545 C CA . LEU A 1 78 ? 15.128 -14.459 -20.816 1.00 62.00 78 LEU A CA 1
ATOM 546 C C . LEU A 1 78 ? 15.833 -15.828 -20.812 1.00 62.00 78 LEU A C 1
ATOM 548 O O . LEU A 1 78 ? 15.212 -16.834 -21.161 1.00 62.00 78 LEU A O 1
ATOM 552 N N . SER A 1 79 ? 17.106 -15.853 -20.407 1.00 58.66 79 SER A N 1
ATOM 553 C CA . SER A 1 79 ? 17.946 -17.052 -20.307 1.00 58.66 79 SER A CA 1
ATOM 554 C C . SER A 1 79 ? 17.917 -17.695 -18.909 1.00 58.66 79 SER A C 1
ATOM 556 O O . SER A 1 79 ? 18.339 -18.838 -18.751 1.00 58.66 79 SER A O 1
ATOM 558 N N . GLY A 1 80 ? 17.424 -16.980 -17.889 1.00 58.53 80 GLY A N 1
ATOM 559 C CA . GLY A 1 80 ? 17.333 -17.454 -16.506 1.00 58.53 80 GLY A CA 1
ATOM 560 C C . GLY A 1 80 ? 16.077 -18.290 -16.233 1.00 58.53 80 GLY A C 1
ATOM 561 O O . GLY A 1 80 ? 15.024 -18.063 -16.821 1.00 58.53 80 GLY A O 1
ATOM 562 N N . SER A 1 81 ? 16.162 -19.241 -15.297 1.00 52.38 81 SER A N 1
ATOM 563 C CA . SER A 1 81 ? 15.081 -20.177 -14.917 1.00 52.38 81 SER A CA 1
ATOM 564 C C . SER A 1 81 ? 14.172 -19.678 -13.768 1.00 52.38 81 SER A C 1
ATOM 566 O O . SER A 1 81 ? 13.419 -20.465 -13.189 1.00 52.38 81 SER A O 1
ATOM 568 N N . SER A 1 82 ? 14.245 -18.407 -13.357 1.00 58.97 82 SER A N 1
ATOM 569 C CA . SER A 1 82 ? 13.450 -17.908 -12.223 1.00 58.97 82 SER A CA 1
ATOM 570 C C . SER A 1 82 ? 11.959 -17.763 -12.573 1.00 58.97 82 SER A C 1
ATOM 572 O O . SER A 1 82 ? 11.581 -17.509 -13.709 1.00 58.97 82 SER A O 1
ATOM 574 N N . LYS A 1 83 ? 11.051 -17.851 -11.591 1.00 56.44 83 LYS A N 1
ATOM 575 C CA . LYS A 1 83 ? 9.616 -17.587 -11.845 1.00 56.44 83 LYS A CA 1
ATOM 576 C C . LYS A 1 83 ? 9.364 -16.167 -12.388 1.00 56.44 83 LYS A C 1
ATOM 578 O O . LYS A 1 83 ? 8.460 -15.983 -13.199 1.00 56.44 83 LYS A O 1
ATOM 583 N N . SER A 1 84 ? 10.190 -15.188 -11.999 1.00 56.41 84 SER A N 1
ATOM 584 C CA . SER A 1 84 ? 10.142 -13.821 -12.541 1.00 56.41 84 SER A CA 1
ATOM 585 C C . SER A 1 84 ? 10.537 -13.750 -14.021 1.00 56.41 84 SER A C 1
ATOM 587 O O . SER A 1 84 ? 9.978 -12.945 -14.761 1.00 56.41 84 SER A O 1
ATOM 589 N N . SER A 1 85 ? 11.428 -14.624 -14.507 1.00 65.00 85 SER A N 1
ATOM 590 C CA . SER A 1 85 ? 11.817 -14.623 -15.921 1.00 65.00 85 SER A CA 1
ATOM 591 C C . SER A 1 85 ? 10.728 -15.156 -16.845 1.00 65.00 85 SER A C 1
ATOM 593 O O . SER A 1 85 ? 10.650 -14.738 -18.000 1.00 65.00 85 SER A O 1
ATOM 595 N N . HIS A 1 86 ? 9.851 -16.037 -16.357 1.00 74.69 86 HIS A N 1
ATOM 596 C CA . HIS A 1 86 ? 8.814 -16.652 -17.184 1.00 74.69 86 HIS A CA 1
ATOM 597 C C . HIS A 1 86 ? 7.757 -15.639 -17.655 1.00 74.69 86 HIS A C 1
ATOM 599 O O . HIS A 1 86 ? 7.302 -15.689 -18.800 1.00 74.69 86 HIS A O 1
ATOM 605 N N . HIS A 1 87 ? 7.366 -14.692 -16.797 1.00 78.06 87 HIS A N 1
ATOM 606 C CA . HIS A 1 87 ? 6.387 -13.659 -17.152 1.00 78.06 87 HIS A CA 1
ATOM 607 C C . HIS A 1 87 ? 6.963 -12.642 -18.133 1.00 78.06 87 HIS A C 1
ATOM 609 O O . HIS A 1 87 ? 6.347 -12.380 -19.172 1.00 78.06 87 HIS A O 1
ATOM 615 N N . LEU A 1 88 ? 8.176 -12.163 -17.861 1.00 78.81 88 LEU A N 1
ATOM 616 C CA . LEU A 1 88 ? 8.911 -11.292 -18.767 1.00 78.81 88 LEU A CA 1
ATOM 617 C C . LEU A 1 88 ? 9.113 -11.955 -20.138 1.00 78.81 88 LEU A C 1
ATOM 619 O O . LEU A 1 88 ? 8.865 -11.329 -21.168 1.00 78.81 88 LEU A O 1
ATOM 623 N N . ARG A 1 89 ? 9.477 -13.245 -20.154 1.00 81.25 89 ARG A N 1
ATOM 624 C CA . ARG A 1 89 ? 9.618 -14.049 -21.374 1.00 81.25 89 ARG A CA 1
ATOM 625 C C . ARG A 1 89 ? 8.319 -14.167 -22.149 1.00 81.25 89 ARG A C 1
ATOM 627 O O . ARG A 1 89 ? 8.298 -13.877 -23.340 1.00 81.25 89 ARG A O 1
ATOM 634 N N . ARG A 1 90 ? 7.218 -14.506 -21.479 1.00 84.31 90 ARG A N 1
ATOM 635 C CA . ARG A 1 90 ? 5.900 -14.584 -22.118 1.00 84.31 90 ARG A CA 1
ATOM 636 C C . ARG A 1 90 ? 5.480 -13.244 -22.727 1.00 84.31 90 ARG A C 1
ATOM 638 O O . ARG A 1 90 ? 4.896 -13.220 -23.808 1.00 84.31 90 ARG A O 1
ATOM 645 N N . ASN A 1 91 ? 5.735 -12.130 -22.041 1.00 83.62 91 ASN A N 1
ATOM 646 C CA . ASN A 1 91 ? 5.400 -10.797 -22.549 1.00 83.62 91 ASN A CA 1
ATOM 647 C C . ASN A 1 91 ? 6.288 -10.400 -23.733 1.00 83.62 91 ASN A C 1
ATOM 649 O O . ASN A 1 91 ? 5.787 -9.830 -24.701 1.00 83.62 91 ASN A O 1
ATOM 653 N N . TYR A 1 92 ? 7.567 -10.772 -23.698 1.00 82.31 92 TYR A N 1
ATOM 654 C CA . TYR A 1 92 ? 8.491 -10.593 -24.811 1.00 82.31 92 TYR A CA 1
ATOM 655 C C . TYR A 1 92 ? 8.068 -11.403 -26.047 1.00 82.31 92 TYR A C 1
ATOM 657 O O . TYR A 1 92 ? 7.970 -10.845 -27.137 1.00 82.31 92 TYR A O 1
ATOM 665 N N . GLU A 1 93 ? 7.727 -12.682 -25.879 1.00 83.94 93 GLU A N 1
ATOM 666 C CA . GLU A 1 93 ? 7.229 -13.549 -26.958 1.00 83.94 93 GLU A CA 1
ATOM 667 C C . GLU A 1 93 ? 5.920 -13.011 -27.558 1.00 83.94 93 GLU A C 1
ATOM 669 O O . GLU A 1 93 ? 5.800 -12.897 -28.776 1.00 83.94 93 GLU A O 1
ATOM 674 N N . LYS A 1 94 ? 4.959 -12.584 -26.723 1.00 84.50 94 LYS A N 1
ATOM 675 C CA . LYS A 1 94 ? 3.727 -11.926 -27.198 1.00 84.50 94 LYS A CA 1
ATOM 676 C C . LYS A 1 94 ? 4.026 -10.675 -28.007 1.00 84.50 94 LYS A C 1
ATOM 678 O O . LYS A 1 94 ? 3.433 -10.457 -29.059 1.00 84.50 94 LYS A O 1
ATOM 683 N N . MET A 1 95 ? 4.928 -9.840 -27.504 1.00 84.56 95 MET A N 1
ATOM 684 C CA . MET A 1 95 ? 5.300 -8.613 -28.181 1.00 84.56 95 MET A CA 1
ATOM 685 C C . MET A 1 95 ? 5.927 -8.914 -29.547 1.00 84.56 95 MET A C 1
ATOM 687 O O . MET A 1 95 ? 5.541 -8.275 -30.522 1.00 84.56 95 MET A O 1
ATOM 691 N N . LEU A 1 96 ? 6.838 -9.892 -29.625 1.00 80.19 96 LEU A N 1
ATOM 692 C CA . LEU A 1 96 ? 7.437 -10.347 -30.881 1.00 80.19 96 LEU A CA 1
ATOM 693 C C . LEU A 1 96 ? 6.386 -10.897 -31.846 1.00 80.19 96 LEU A C 1
ATOM 695 O O . LEU A 1 96 ? 6.405 -10.526 -33.018 1.00 80.19 96 LEU A O 1
ATOM 699 N N . ASN A 1 97 ? 5.436 -11.702 -31.372 1.00 83.25 97 ASN A N 1
ATOM 700 C CA . ASN A 1 97 ? 4.347 -12.217 -32.202 1.00 83.25 97 ASN A CA 1
ATOM 701 C C . ASN A 1 97 ? 3.497 -11.072 -32.776 1.00 83.25 97 ASN A C 1
ATOM 703 O O . ASN A 1 97 ? 3.357 -10.973 -33.990 1.00 83.25 97 ASN A O 1
ATOM 707 N N . HIS A 1 98 ? 3.038 -10.126 -31.948 1.00 82.25 98 HIS A N 1
ATOM 708 C CA . HIS A 1 98 ? 2.261 -8.961 -32.410 1.00 82.25 98 HIS A CA 1
ATOM 709 C C . HIS A 1 98 ? 3.044 -8.001 -33.316 1.00 82.25 98 HIS A C 1
ATOM 711 O O . HIS A 1 98 ? 2.454 -7.203 -34.042 1.00 82.25 98 HIS A O 1
ATOM 717 N N . ALA A 1 99 ? 4.372 -8.043 -33.239 1.00 75.62 99 ALA A N 1
ATOM 718 C CA . ALA A 1 99 ? 5.281 -7.213 -34.014 1.00 75.62 99 ALA A CA 1
ATOM 719 C C . ALA A 1 99 ? 5.649 -7.808 -35.379 1.00 75.62 99 ALA A C 1
ATOM 721 O O . ALA A 1 99 ? 5.937 -7.054 -36.307 1.00 75.62 99 ALA A O 1
ATOM 722 N N . SER A 1 100 ? 5.707 -9.137 -35.477 1.00 73.25 100 SER A N 1
ATOM 723 C CA . SER A 1 100 ? 6.289 -9.847 -36.623 1.00 73.25 100 SER A CA 1
ATOM 724 C C . SER A 1 100 ? 5.275 -10.670 -37.410 1.00 73.25 100 SER A C 1
ATOM 726 O O . SER A 1 100 ? 5.483 -10.902 -38.599 1.00 73.25 100 SER A O 1
ATOM 728 N N . ASN A 1 101 ? 4.170 -11.087 -36.788 1.00 73.12 101 ASN A N 1
ATOM 729 C CA . ASN A 1 101 ? 3.148 -11.872 -37.459 1.00 73.12 101 ASN A CA 1
ATOM 730 C C . ASN A 1 101 ? 2.260 -10.946 -38.311 1.00 73.12 101 ASN A C 1
ATOM 732 O O . ASN A 1 101 ? 1.539 -10.120 -37.749 1.00 73.12 101 ASN A O 1
ATOM 736 N N . PRO A 1 102 ? 2.252 -11.081 -39.650 1.00 67.88 102 PRO A N 1
ATOM 737 C CA . PRO A 1 102 ? 1.467 -10.212 -40.526 1.00 67.88 102 PRO A CA 1
ATOM 738 C C . PRO A 1 102 ? -0.048 -10.317 -40.285 1.00 67.88 102 PRO A C 1
ATOM 740 O O . PRO A 1 102 ? -0.772 -9.379 -40.607 1.00 67.88 102 PRO A O 1
ATOM 743 N N . PHE A 1 103 ? -0.528 -11.417 -39.694 1.00 69.50 103 PHE A N 1
ATOM 744 C CA . PHE A 1 103 ? -1.945 -11.631 -39.377 1.00 69.50 103 PHE A CA 1
ATOM 745 C C . PHE A 1 103 ? -2.352 -11.112 -37.991 1.00 69.50 103 PHE A C 1
ATOM 747 O O . PHE A 1 103 ? -3.533 -10.897 -37.738 1.00 69.50 103 PHE A O 1
ATOM 754 N N . GLU A 1 104 ? -1.386 -10.888 -37.099 1.00 68.00 104 GLU A N 1
ATOM 755 C CA . GLU A 1 104 ? -1.608 -10.381 -35.735 1.00 68.00 104 GLU A CA 1
ATOM 756 C C . GLU A 1 104 ? -0.944 -9.019 -35.510 1.00 68.00 104 GLU A C 1
ATOM 758 O O . GLU A 1 104 ? -0.827 -8.560 -34.367 1.00 68.00 104 GLU A O 1
ATOM 763 N N . LEU A 1 105 ? -0.498 -8.386 -36.599 1.00 71.62 105 LEU A N 1
ATOM 764 C CA . LEU A 1 105 ? 0.258 -7.150 -36.581 1.00 71.62 105 LEU A CA 1
ATOM 765 C C . LEU A 1 105 ? -0.573 -6.053 -35.919 1.00 71.62 105 LEU A C 1
ATOM 767 O O . LEU A 1 105 ? -1.514 -5.506 -36.496 1.00 71.62 105 LEU A O 1
ATOM 771 N N . SER A 1 106 ? -0.204 -5.715 -34.692 1.00 78.81 106 SER A N 1
ATOM 772 C CA . SER A 1 106 ? -0.936 -4.748 -33.892 1.00 78.81 106 SER A CA 1
ATOM 773 C C . SER A 1 106 ? 0.046 -3.919 -33.096 1.00 78.81 106 SER A C 1
ATOM 775 O O . SER A 1 106 ? 0.511 -4.326 -32.032 1.00 78.81 106 SER A O 1
ATOM 777 N N . ALA A 1 107 ? 0.314 -2.707 -33.589 1.00 75.12 107 ALA A N 1
ATOM 778 C CA . ALA A 1 107 ? 1.133 -1.734 -32.875 1.00 75.12 107 ALA A CA 1
ATOM 779 C C . ALA A 1 107 ? 0.598 -1.495 -31.453 1.00 75.12 107 ALA A C 1
ATOM 781 O O . ALA A 1 107 ? 1.380 -1.364 -30.518 1.00 75.12 107 ALA A O 1
ATOM 782 N N . SER A 1 108 ? -0.725 -1.511 -31.265 1.00 81.12 108 SER A N 1
ATOM 783 C CA . SER A 1 108 ? -1.359 -1.372 -29.952 1.00 81.12 108 SER A CA 1
ATOM 784 C C . SER A 1 108 ? -1.027 -2.532 -29.009 1.00 81.12 108 SER A C 1
ATOM 786 O O . SER A 1 108 ? -0.666 -2.281 -27.861 1.00 81.12 108 SER A O 1
ATOM 788 N N . ASN A 1 109 ? -1.091 -3.784 -29.475 1.00 84.50 109 ASN A N 1
ATOM 789 C CA . ASN A 1 109 ? -0.772 -4.948 -28.639 1.00 84.50 109 ASN A CA 1
ATOM 790 C C . ASN A 1 109 ? 0.733 -5.064 -28.374 1.00 84.50 109 ASN A C 1
ATOM 792 O O . ASN A 1 109 ? 1.133 -5.396 -27.258 1.00 84.50 109 ASN A O 1
ATOM 796 N N . THR A 1 110 ? 1.572 -4.739 -29.361 1.00 81.00 110 THR A N 1
ATOM 797 C CA . THR A 1 110 ? 3.027 -4.657 -29.185 1.00 81.00 110 THR A CA 1
ATOM 798 C C . THR A 1 110 ? 3.389 -3.591 -28.149 1.00 81.00 110 THR A C 1
ATOM 800 O O . THR A 1 110 ? 4.168 -3.863 -27.237 1.00 81.00 110 THR A O 1
ATOM 803 N N . LEU A 1 111 ? 2.793 -2.395 -28.235 1.00 82.06 111 LEU A N 1
ATOM 804 C CA . LEU A 1 111 ? 3.017 -1.325 -27.262 1.00 82.06 111 LEU A CA 1
ATOM 805 C C . LEU A 1 111 ? 2.523 -1.714 -25.868 1.00 82.06 111 LEU A C 1
ATOM 807 O O . LEU A 1 111 ? 3.231 -1.464 -24.899 1.00 82.06 111 LEU A O 1
ATOM 811 N N . LEU A 1 112 ? 1.360 -2.360 -25.756 1.00 85.94 112 LEU A N 1
ATOM 812 C CA . LEU A 1 112 ? 0.836 -2.834 -24.475 1.00 85.94 112 LEU A CA 1
ATOM 813 C C . LEU A 1 112 ? 1.759 -3.877 -23.828 1.00 85.94 112 LEU A C 1
ATOM 815 O O . LEU A 1 112 ? 2.043 -3.805 -22.636 1.00 85.94 112 LEU A O 1
ATOM 819 N N . ALA A 1 113 ? 2.258 -4.840 -24.602 1.00 84.56 113 ALA A N 1
ATOM 820 C CA . ALA A 1 113 ? 3.202 -5.826 -24.088 1.00 84.56 113 ALA A CA 1
ATOM 821 C C . ALA A 1 113 ? 4.514 -5.159 -23.632 1.00 84.56 113 ALA A C 1
ATOM 823 O O . ALA A 1 113 ? 5.027 -5.476 -22.558 1.00 84.56 113 ALA A O 1
ATOM 824 N N . ALA A 1 114 ? 5.006 -4.169 -24.384 1.00 81.88 114 ALA A N 1
ATOM 825 C CA . ALA A 1 114 ? 6.187 -3.400 -24.008 1.00 81.88 114 ALA A CA 1
ATOM 826 C C . ALA A 1 114 ? 5.975 -2.563 -22.733 1.00 81.88 114 ALA A C 1
ATOM 828 O O . ALA A 1 114 ? 6.857 -2.532 -21.876 1.00 81.88 114 ALA A O 1
ATOM 829 N N . THR A 1 115 ? 4.818 -1.915 -22.553 1.00 84.81 115 THR A N 1
ATOM 830 C CA . THR A 1 115 ? 4.538 -1.144 -21.328 1.00 84.81 115 THR A CA 1
ATOM 831 C C . THR A 1 115 ? 4.409 -2.040 -20.099 1.00 84.81 115 THR A C 1
ATOM 833 O O . THR A 1 115 ? 4.870 -1.658 -19.023 1.00 84.81 115 THR A O 1
ATOM 836 N N . VAL A 1 116 ? 3.857 -3.248 -20.246 1.00 87.50 116 VAL A N 1
ATOM 837 C CA . VAL A 1 116 ? 3.828 -4.256 -19.173 1.00 87.50 116 VAL A CA 1
ATOM 838 C C . VAL A 1 116 ? 5.244 -4.699 -18.797 1.00 87.50 116 VAL A C 1
ATOM 840 O O . VAL A 1 116 ? 5.574 -4.719 -17.613 1.00 87.50 116 VAL A O 1
ATOM 843 N N . MET A 1 117 ? 6.114 -4.964 -19.778 1.00 84.50 117 MET A N 1
ATOM 844 C CA . MET A 1 117 ? 7.524 -5.279 -19.509 1.00 84.50 117 MET A CA 1
ATOM 845 C C . MET A 1 117 ? 8.249 -4.126 -18.799 1.00 84.50 117 MET A C 1
ATOM 847 O O . MET A 1 117 ? 9.016 -4.359 -17.867 1.00 84.50 117 MET A O 1
ATOM 851 N N . CYS A 1 118 ? 7.996 -2.876 -19.201 1.00 83.19 118 CYS A N 1
ATOM 852 C CA . CYS A 1 118 ? 8.544 -1.698 -18.525 1.00 83.19 118 CYS A CA 1
ATOM 853 C C . CYS A 1 118 ? 8.103 -1.621 -17.058 1.00 83.19 118 CYS A C 1
ATOM 855 O O . CYS A 1 118 ? 8.921 -1.304 -16.197 1.00 83.19 118 CYS A O 1
ATOM 857 N N . ALA A 1 119 ? 6.828 -1.898 -16.773 1.00 87.69 119 ALA A N 1
ATOM 858 C CA . ALA A 1 119 ? 6.295 -1.901 -15.413 1.00 87.69 119 ALA A CA 1
ATOM 859 C C . ALA A 1 119 ? 6.951 -2.990 -14.551 1.00 87.69 119 ALA A C 1
ATOM 861 O O . ALA A 1 119 ? 7.392 -2.712 -13.439 1.00 87.69 119 ALA A O 1
ATOM 862 N N . GLU A 1 120 ? 7.104 -4.201 -15.090 1.00 87.56 120 GLU A N 1
ATOM 863 C CA . GLU A 1 120 ? 7.787 -5.317 -14.425 1.00 87.56 120 GLU A CA 1
ATOM 864 C C . GLU A 1 120 ? 9.252 -4.991 -14.109 1.00 87.56 120 GLU A C 1
ATOM 866 O O . GLU A 1 120 ? 9.679 -5.079 -12.959 1.00 87.56 120 GLU A O 1
ATOM 871 N N . ARG A 1 121 ? 9.998 -4.476 -15.091 1.00 84.69 121 ARG A N 1
ATOM 872 C CA . ARG A 1 121 ? 11.394 -4.052 -14.902 1.00 84.69 121 ARG A CA 1
ATOM 873 C C . ARG A 1 121 ? 11.544 -2.894 -13.924 1.00 84.69 121 ARG A C 1
ATOM 875 O O . ARG A 1 121 ? 12.541 -2.806 -13.213 1.00 84.69 121 ARG A O 1
ATOM 882 N N . ARG A 1 122 ? 10.559 -2.000 -13.874 1.00 87.38 122 ARG A N 1
ATOM 883 C CA . ARG A 1 122 ? 10.512 -0.919 -12.890 1.00 87.38 122 ARG A CA 1
ATOM 884 C C . ARG A 1 122 ? 10.308 -1.462 -11.475 1.00 87.38 122 ARG A C 1
ATOM 886 O O . ARG A 1 122 ? 10.975 -0.987 -10.562 1.00 87.38 122 ARG A O 1
ATOM 893 N N . CYS A 1 123 ? 9.443 -2.460 -11.288 1.00 90.75 123 CYS A N 1
ATOM 894 C CA . CYS A 1 123 ? 9.303 -3.161 -10.010 1.00 90.75 123 CYS A CA 1
ATOM 895 C C . CYS A 1 123 ? 10.615 -3.843 -9.597 1.00 90.75 123 CYS A C 1
ATOM 897 O O . CYS A 1 123 ? 11.065 -3.632 -8.472 1.00 90.75 123 CYS A O 1
ATOM 899 N N . ASP A 1 124 ? 11.257 -4.577 -10.512 1.00 87.44 124 ASP A N 1
ATOM 900 C CA . ASP A 1 124 ? 12.557 -5.221 -10.264 1.00 87.44 124 ASP A CA 1
ATOM 901 C C . ASP A 1 124 ? 13.619 -4.206 -9.841 1.00 87.44 124 ASP A C 1
ATOM 903 O O . ASP A 1 124 ? 14.332 -4.421 -8.867 1.00 87.44 124 ASP A O 1
ATOM 907 N N . ALA A 1 125 ? 13.717 -3.079 -10.551 1.00 86.12 125 ALA A N 1
ATOM 908 C CA . ALA A 1 125 ? 14.704 -2.042 -10.266 1.00 86.12 125 ALA A CA 1
ATOM 909 C C . ALA A 1 125 ? 14.517 -1.424 -8.877 1.00 86.12 125 ALA A C 1
ATOM 911 O O . ALA A 1 125 ? 15.497 -1.150 -8.189 1.00 86.12 125 ALA A O 1
ATOM 912 N N . VAL A 1 126 ? 13.266 -1.217 -8.463 1.00 90.88 126 VAL A N 1
ATOM 913 C CA . VAL A 1 126 ? 12.943 -0.700 -7.131 1.00 90.88 126 VAL A CA 1
ATOM 914 C C . VAL A 1 126 ? 13.298 -1.714 -6.049 1.00 90.88 126 VAL A C 1
ATOM 916 O O . VAL A 1 126 ? 13.976 -1.357 -5.091 1.00 90.88 126 VAL A O 1
ATOM 919 N N . VAL A 1 127 ? 12.886 -2.973 -6.209 1.00 90.81 127 VAL A N 1
ATOM 920 C CA . VAL A 1 127 ? 13.186 -4.031 -5.233 1.00 90.81 127 VAL A CA 1
ATOM 921 C C . VAL A 1 127 ? 14.693 -4.263 -5.136 1.00 90.81 127 VAL A C 1
ATOM 923 O O . VAL A 1 127 ? 15.238 -4.319 -4.039 1.00 90.81 127 VAL A O 1
ATOM 926 N N . HIS A 1 128 ? 15.395 -4.282 -6.268 1.00 86.81 128 HIS A N 1
ATOM 927 C CA . HIS A 1 128 ? 16.849 -4.356 -6.296 1.00 86.81 128 HIS A CA 1
ATOM 928 C C . HIS A 1 128 ? 17.499 -3.154 -5.601 1.00 86.81 128 HIS A C 1
ATOM 930 O O . HIS A 1 128 ? 18.417 -3.345 -4.816 1.00 86.81 128 HIS A O 1
ATOM 936 N N . ALA A 1 129 ? 17.029 -1.921 -5.829 1.00 87.88 129 ALA A N 1
ATOM 937 C CA . ALA A 1 129 ? 17.564 -0.737 -5.150 1.00 87.88 129 ALA A CA 1
ATOM 938 C C . ALA A 1 129 ? 17.390 -0.799 -3.623 1.00 87.88 129 ALA A C 1
ATOM 940 O O . ALA A 1 129 ? 18.278 -0.369 -2.891 1.00 87.88 129 ALA A O 1
ATOM 941 N N . LEU A 1 130 ? 16.282 -1.373 -3.147 1.00 88.88 130 LEU A N 1
ATOM 942 C CA . LEU A 1 130 ? 16.046 -1.594 -1.721 1.00 88.88 130 LEU A CA 1
ATOM 943 C C . LEU A 1 130 ? 16.933 -2.725 -1.160 1.00 88.88 130 LEU A C 1
ATOM 945 O O . LEU A 1 130 ? 17.374 -2.655 -0.017 1.00 88.88 130 LEU A O 1
ATOM 949 N N . HIS A 1 131 ? 17.280 -3.746 -1.942 1.00 84.56 131 HIS A N 1
ATOM 950 C CA . HIS A 1 131 ? 18.202 -4.791 -1.476 1.00 84.56 131 HIS A CA 1
ATOM 951 C C . HIS A 1 131 ? 19.689 -4.405 -1.585 1.00 84.56 131 HIS A C 1
ATOM 953 O O . HIS A 1 131 ? 20.477 -4.794 -0.726 1.00 84.56 131 HIS A O 1
ATOM 959 N N . HIS A 1 132 ? 20.087 -3.610 -2.582 1.00 66.56 132 HIS A N 1
ATOM 960 C CA . HIS A 1 132 ? 21.490 -3.365 -2.953 1.00 66.56 132 HIS A CA 1
ATOM 961 C C . HIS A 1 132 ? 22.300 -2.531 -1.942 1.00 66.56 132 HIS A C 1
ATOM 963 O O . HIS A 1 132 ? 23.528 -2.575 -1.959 1.00 66.56 132 HIS A O 1
ATOM 969 N N . GLU A 1 133 ? 21.672 -1.824 -0.997 1.00 57.56 133 GLU A N 1
ATOM 970 C CA . GLU A 1 133 ? 22.421 -1.244 0.138 1.00 57.56 133 GLU A CA 1
ATOM 971 C C . GLU A 1 133 ? 23.044 -2.318 1.056 1.00 57.56 133 GLU A C 1
ATOM 973 O O . GLU A 1 133 ? 23.868 -1.994 1.906 1.00 57.56 133 GLU A O 1
ATOM 978 N N . THR A 1 134 ? 22.703 -3.596 0.860 1.00 49.66 134 THR A N 1
ATOM 979 C CA . THR A 1 134 ? 23.153 -4.722 1.690 1.00 49.66 134 THR A CA 1
ATOM 980 C C . THR A 1 134 ? 24.490 -5.335 1.236 1.00 49.66 134 THR A C 1
ATOM 982 O O . THR A 1 134 ? 25.173 -5.947 2.051 1.00 49.66 134 THR A O 1
ATOM 985 N N . GLU A 1 135 ? 24.909 -5.179 -0.029 1.00 44.53 135 GLU A N 1
ATOM 986 C CA . GLU A 1 135 ? 26.015 -5.981 -0.606 1.00 44.53 135 GLU A CA 1
ATOM 987 C C . GLU A 1 135 ? 27.357 -5.242 -0.772 1.00 44.53 135 GLU A C 1
ATOM 989 O O . GLU A 1 135 ? 28.394 -5.878 -0.960 1.00 44.53 135 GLU A O 1
ATOM 994 N N . ALA A 1 136 ? 27.389 -3.913 -0.649 1.00 47.53 136 ALA A N 1
ATOM 995 C CA . ALA A 1 136 ? 28.585 -3.116 -0.950 1.00 47.53 136 ALA A CA 1
ATOM 996 C C . ALA A 1 136 ? 29.748 -3.235 0.067 1.00 47.53 136 ALA A C 1
ATOM 998 O O . ALA A 1 136 ? 30.787 -2.612 -0.137 1.00 47.53 136 ALA A O 1
ATOM 999 N N . GLU A 1 137 ? 29.615 -4.016 1.147 1.00 47.75 137 GLU A N 1
ATOM 1000 C CA . GLU A 1 137 ? 30.658 -4.161 2.182 1.00 47.75 137 GLU A CA 1
ATOM 1001 C C . GLU A 1 137 ? 31.277 -5.566 2.289 1.00 47.75 137 GLU A C 1
ATOM 1003 O O . GLU A 1 137 ? 32.255 -5.736 3.016 1.00 47.75 137 GLU A O 1
ATOM 1008 N N . SER A 1 138 ? 30.805 -6.575 1.544 1.00 46.38 138 SER A N 1
ATOM 1009 C CA . SER A 1 138 ? 31.397 -7.924 1.644 1.00 46.38 138 SER A CA 1
ATOM 1010 C C . SER A 1 138 ? 32.697 -8.102 0.840 1.00 46.38 138 SER A C 1
ATOM 1012 O O . SER A 1 138 ? 33.284 -9.184 0.877 1.00 46.38 138 SER A O 1
ATOM 1014 N N . SER A 1 139 ? 33.170 -7.079 0.117 1.00 45.81 139 SER A N 1
ATOM 1015 C CA . SER A 1 139 ? 34.310 -7.207 -0.807 1.00 45.81 139 SER A CA 1
ATOM 1016 C C . SER A 1 139 ? 35.530 -6.327 -0.508 1.00 45.81 139 SER A C 1
ATOM 1018 O O . SER A 1 139 ? 36.476 -6.353 -1.293 1.00 45.81 139 SER A O 1
ATOM 1020 N N . THR A 1 140 ? 35.583 -5.574 0.598 1.00 45.94 140 THR A N 1
ATOM 1021 C CA . THR A 1 140 ? 36.795 -4.804 0.954 1.00 45.94 140 THR A CA 1
ATOM 1022 C C . THR A 1 140 ? 37.223 -5.032 2.396 1.00 45.94 140 THR A C 1
ATOM 1024 O O . THR A 1 140 ? 36.756 -4.389 3.334 1.00 45.94 140 THR A O 1
ATOM 1027 N N . LEU A 1 141 ? 38.159 -5.967 2.540 1.00 48.94 141 LEU A N 1
ATOM 1028 C CA . LEU A 1 141 ? 38.935 -6.229 3.741 1.00 48.94 141 LEU A CA 1
ATOM 1029 C C . LEU A 1 141 ? 39.787 -4.989 4.090 1.00 48.94 141 LEU A C 1
ATOM 1031 O O . LEU A 1 141 ? 40.673 -4.611 3.331 1.00 48.94 141 LEU A O 1
ATOM 1035 N N . GLY A 1 142 ? 39.538 -4.390 5.257 1.00 46.84 142 GLY A N 1
ATOM 1036 C CA . GLY A 1 142 ? 40.537 -3.625 6.011 1.00 46.84 142 GLY A CA 1
ATOM 1037 C C . GLY A 1 142 ? 40.763 -2.157 5.634 1.00 46.84 142 GLY A C 1
ATOM 1038 O O . GLY A 1 142 ? 41.753 -1.832 4.993 1.00 46.84 142 GLY A O 1
ATOM 1039 N N . THR A 1 143 ? 39.970 -1.235 6.189 1.00 42.56 143 THR A N 1
ATOM 1040 C CA . THR A 1 143 ? 40.529 -0.052 6.881 1.00 42.56 143 THR A CA 1
ATOM 1041 C C . THR A 1 143 ? 39.490 0.541 7.833 1.00 42.56 143 THR A C 1
ATOM 1043 O O . THR A 1 143 ? 38.411 0.973 7.439 1.00 42.56 143 THR A O 1
ATOM 1046 N N . SER A 1 144 ? 39.803 0.511 9.121 1.00 50.44 144 SER A N 1
ATOM 1047 C CA . SER A 1 144 ? 38.932 0.882 10.231 1.00 50.44 144 SER A CA 1
ATOM 1048 C C . SER A 1 144 ? 39.092 2.356 10.605 1.00 50.44 144 SER A C 1
ATOM 1050 O O . SER A 1 144 ? 39.896 2.652 11.480 1.00 50.44 144 SER A O 1
ATOM 1052 N N . VAL A 1 145 ? 38.326 3.276 10.005 1.00 43.03 145 VAL A N 1
ATOM 1053 C CA . VAL A 1 145 ? 38.048 4.602 10.602 1.00 43.03 145 VAL A CA 1
ATOM 1054 C C . VAL A 1 145 ? 36.679 5.113 10.118 1.00 43.03 145 VAL A C 1
ATOM 1056 O O . VAL A 1 145 ? 36.504 5.376 8.934 1.00 43.03 145 VAL A O 1
ATOM 1059 N N . GLY A 1 146 ? 35.717 5.282 11.037 1.00 41.81 146 GLY A N 1
ATOM 1060 C CA . GLY A 1 146 ? 34.479 6.051 10.804 1.00 41.81 146 GLY A CA 1
ATOM 1061 C C . GLY A 1 146 ? 33.256 5.275 10.293 1.00 41.81 146 GLY A C 1
ATOM 1062 O O . GLY A 1 146 ? 32.616 5.689 9.330 1.00 41.81 146 GLY A O 1
ATOM 1063 N N . ARG A 1 147 ? 32.905 4.157 10.939 1.00 36.88 147 ARG A N 1
ATOM 1064 C CA . ARG A 1 147 ? 31.746 3.310 10.607 1.00 36.88 147 ARG A CA 1
ATOM 1065 C C . ARG A 1 147 ? 30.436 3.943 11.113 1.00 36.88 147 ARG A C 1
ATOM 1067 O O . ARG A 1 147 ? 29.928 3.570 12.166 1.00 36.88 147 ARG A O 1
ATOM 1074 N N . LEU A 1 148 ? 29.880 4.910 10.380 1.00 43.03 148 LEU A N 1
ATOM 1075 C CA . LEU A 1 148 ? 28.441 5.188 10.469 1.00 43.03 148 LEU A CA 1
ATOM 1076 C C . LEU A 1 148 ? 27.741 3.956 9.890 1.00 43.03 148 LEU A C 1
ATOM 1078 O O . LEU A 1 148 ? 27.796 3.741 8.682 1.00 43.03 148 LEU A O 1
ATOM 1082 N N . ALA A 1 149 ? 27.190 3.109 10.760 1.00 42.22 149 ALA A N 1
ATOM 1083 C CA . ALA A 1 149 ? 26.506 1.876 10.394 1.00 42.22 149 ALA A CA 1
ATOM 1084 C C . ALA A 1 149 ? 25.474 2.153 9.289 1.00 42.22 149 ALA A C 1
ATOM 1086 O O . ALA A 1 149 ? 24.435 2.761 9.542 1.00 42.22 149 ALA A O 1
ATOM 1087 N N . ARG A 1 150 ? 25.775 1.745 8.050 1.00 46.19 150 ARG A N 1
ATOM 1088 C CA . ARG A 1 150 ? 24.784 1.720 6.976 1.00 46.19 150 ARG A CA 1
ATOM 1089 C C . ARG A 1 150 ? 23.840 0.575 7.302 1.00 46.19 150 ARG A C 1
ATOM 1091 O O . ARG A 1 150 ? 24.176 -0.593 7.138 1.00 46.19 150 ARG A O 1
ATOM 1098 N N . THR A 1 151 ? 22.708 0.923 7.893 1.00 50.47 151 THR A N 1
ATOM 1099 C CA . THR A 1 151 ? 21.637 -0.015 8.200 1.00 50.47 151 THR A CA 1
ATOM 1100 C C . THR A 1 151 ? 21.165 -0.649 6.892 1.00 50.47 151 THR A C 1
ATOM 1102 O O . THR A 1 151 ? 21.033 0.038 5.880 1.00 50.47 151 THR A O 1
ATOM 1105 N N . ARG A 1 152 ? 20.942 -1.972 6.887 1.00 60.09 152 ARG A N 1
ATOM 1106 C CA . ARG A 1 152 ? 20.241 -2.662 5.786 1.00 60.09 152 ARG A CA 1
ATOM 1107 C C . ARG A 1 152 ? 19.016 -1.835 5.423 1.00 60.09 152 ARG A C 1
ATOM 1109 O O . ARG A 1 152 ? 18.316 -1.450 6.353 1.00 60.09 152 ARG A O 1
ATOM 1116 N N . SER A 1 153 ? 18.735 -1.559 4.145 1.00 70.19 153 SER A N 1
ATOM 1117 C CA . SER A 1 153 ? 17.631 -0.644 3.790 1.00 70.19 153 SER A CA 1
ATOM 1118 C C . SER A 1 153 ? 16.247 -1.210 4.121 1.00 70.19 153 SER A C 1
ATOM 1120 O O . SER A 1 153 ? 15.310 -0.441 4.340 1.00 70.19 153 SER A O 1
ATOM 1122 N N . LEU A 1 154 ? 16.125 -2.531 4.296 1.00 86.00 154 LEU A N 1
ATOM 1123 C CA . LEU A 1 154 ? 14.911 -3.196 4.773 1.00 86.00 154 LEU A CA 1
ATOM 1124 C C . LEU A 1 154 ? 15.184 -4.053 6.021 1.00 86.00 154 LEU A C 1
ATOM 1126 O O . LEU A 1 154 ? 16.267 -4.633 6.118 1.00 86.00 154 LEU A O 1
ATOM 1130 N N . PRO A 1 155 ? 14.226 -4.137 6.962 1.00 88.12 155 PRO A N 1
ATOM 1131 C CA . PRO A 1 155 ? 14.273 -5.084 8.073 1.00 88.12 155 PRO A CA 1
ATOM 1132 C C . PRO A 1 155 ? 14.214 -6.547 7.618 1.00 88.12 155 PRO A C 1
ATOM 1134 O O . PRO A 1 155 ? 13.524 -6.863 6.651 1.00 88.12 155 PRO A O 1
ATOM 1137 N N . ASP A 1 156 ? 14.850 -7.448 8.369 1.00 86.75 156 ASP A N 1
ATOM 1138 C CA . ASP A 1 156 ? 14.937 -8.880 8.026 1.00 86.75 156 ASP A CA 1
ATOM 1139 C C . ASP A 1 156 ? 13.577 -9.593 8.049 1.00 86.75 156 ASP A C 1
ATOM 1141 O O . ASP A 1 156 ? 13.342 -10.539 7.296 1.00 86.75 156 ASP A O 1
ATOM 1145 N N . TRP A 1 157 ? 12.651 -9.101 8.874 1.00 88.75 157 TRP A N 1
ATOM 1146 C CA . TRP A 1 157 ? 11.282 -9.606 8.950 1.00 88.75 157 TRP A CA 1
ATOM 1147 C C . TRP A 1 157 ? 10.436 -9.237 7.722 1.00 88.75 157 TRP A C 1
ATOM 1149 O O . TRP A 1 157 ? 9.353 -9.794 7.540 1.00 88.75 157 TRP A O 1
ATOM 1159 N N . MET A 1 158 ? 10.895 -8.310 6.872 1.00 91.19 158 MET A N 1
ATOM 1160 C CA . MET A 1 158 ? 10.182 -7.854 5.681 1.00 91.19 158 MET A CA 1
ATOM 1161 C C . MET A 1 158 ? 10.796 -8.451 4.413 1.00 91.19 158 MET A C 1
ATOM 1163 O O . MET A 1 158 ? 11.985 -8.303 4.143 1.00 91.19 158 MET A O 1
ATOM 1167 N N . ARG A 1 159 ? 9.965 -9.070 3.570 1.00 91.50 159 ARG A N 1
ATOM 1168 C CA . ARG A 1 159 ? 10.382 -9.622 2.274 1.00 91.50 159 ARG A CA 1
ATOM 1169 C C . ARG A 1 159 ? 9.621 -8.960 1.137 1.00 91.50 159 ARG A C 1
ATOM 1171 O O . ARG A 1 159 ? 8.392 -8.870 1.159 1.00 91.50 159 ARG A O 1
ATOM 1178 N N . LEU A 1 160 ? 10.363 -8.532 0.119 1.00 92.88 160 LEU A N 1
ATOM 1179 C CA . LEU A 1 160 ? 9.814 -8.009 -1.125 1.00 92.88 160 LEU A CA 1
ATOM 1180 C C . LEU A 1 160 ? 10.027 -9.024 -2.243 1.00 92.88 160 LEU A C 1
ATOM 1182 O O . LEU A 1 160 ? 11.101 -9.601 -2.382 1.00 92.88 160 LEU A O 1
ATOM 1186 N N . SER A 1 161 ? 9.003 -9.234 -3.060 1.00 91.38 161 SER A N 1
ATOM 1187 C CA . SER A 1 161 ? 9.116 -10.050 -4.271 1.00 91.38 161 SER A CA 1
ATOM 1188 C C . SER A 1 161 ? 8.351 -9.408 -5.417 1.00 91.38 161 SER A C 1
ATOM 1190 O O . SER A 1 161 ? 7.333 -8.751 -5.201 1.00 91.38 161 SER A O 1
ATOM 1192 N N . VAL A 1 162 ? 8.849 -9.571 -6.640 1.00 89.88 162 VAL A N 1
ATOM 1193 C CA . VAL A 1 162 ? 8.215 -9.021 -7.842 1.00 89.88 162 VAL A CA 1
ATOM 1194 C C . VAL A 1 162 ? 7.489 -10.128 -8.591 1.00 89.88 162 VAL A C 1
ATOM 1196 O O . VAL A 1 162 ? 8.048 -11.191 -8.850 1.00 89.88 162 VAL A O 1
ATOM 1199 N N . GLU A 1 163 ? 6.241 -9.861 -8.958 1.00 85.69 163 GLU A N 1
ATOM 1200 C CA . GLU A 1 163 ? 5.416 -10.753 -9.765 1.00 85.69 163 GLU A CA 1
ATOM 1201 C C . GLU A 1 163 ? 4.565 -9.917 -10.730 1.00 85.69 163 GLU A C 1
ATOM 1203 O O . GLU A 1 163 ? 3.733 -9.123 -10.291 1.00 85.69 163 GLU A O 1
ATOM 1208 N N . CYS A 1 164 ? 4.748 -10.087 -12.044 1.00 83.31 164 CYS A N 1
ATOM 1209 C CA . CYS A 1 164 ? 3.889 -9.493 -13.083 1.00 83.31 164 CYS A CA 1
ATOM 1210 C C . CYS A 1 164 ? 3.676 -7.966 -12.973 1.00 83.31 164 CYS A C 1
ATOM 1212 O O . CYS A 1 164 ? 2.550 -7.488 -13.109 1.00 83.31 164 CYS A O 1
ATOM 1214 N N . GLY A 1 165 ? 4.723 -7.183 -12.691 1.00 86.19 165 GLY A N 1
ATOM 1215 C CA . GLY A 1 165 ? 4.565 -5.731 -12.496 1.00 86.19 165 GLY A CA 1
ATOM 1216 C C . GLY A 1 165 ? 3.891 -5.353 -11.175 1.00 86.19 165 GLY A C 1
ATOM 1217 O O . GLY A 1 165 ? 3.376 -4.245 -11.028 1.00 86.19 165 GLY A O 1
ATOM 1218 N N . THR A 1 166 ? 3.896 -6.261 -10.201 1.00 92.38 166 THR A N 1
ATOM 1219 C CA . THR A 1 166 ? 3.483 -5.995 -8.824 1.00 92.38 166 THR A CA 1
ATOM 1220 C C . THR A 1 166 ? 4.624 -6.310 -7.865 1.00 92.38 166 THR A C 1
ATOM 1222 O O . THR A 1 166 ? 5.346 -7.285 -8.055 1.00 92.38 166 THR A O 1
ATOM 1225 N N . VAL A 1 167 ? 4.795 -5.482 -6.837 1.00 94.88 167 VAL A N 1
ATOM 1226 C CA . VAL A 1 167 ? 5.693 -5.750 -5.709 1.00 94.88 167 VAL A CA 1
ATOM 1227 C C . VAL A 1 167 ? 4.844 -6.304 -4.574 1.00 94.88 167 VAL A C 1
ATOM 1229 O O . VAL A 1 167 ? 3.996 -5.596 -4.033 1.00 94.88 167 VAL A O 1
ATOM 1232 N N . SER A 1 168 ? 5.040 -7.567 -4.224 1.00 95.12 168 SER A N 1
ATOM 1233 C CA . SER A 1 168 ? 4.424 -8.180 -3.051 1.00 95.12 168 SER A CA 1
ATOM 1234 C C . SER A 1 168 ? 5.228 -7.817 -1.812 1.00 95.12 168 SER A C 1
ATOM 1236 O O . SER A 1 168 ? 6.433 -8.065 -1.764 1.00 95.12 168 SER A O 1
ATOM 1238 N N . VAL A 1 169 ? 4.548 -7.236 -0.825 1.00 95.44 169 VAL A N 1
ATOM 1239 C CA . VAL A 1 169 ? 5.114 -6.890 0.477 1.00 95.44 169 VAL A CA 1
ATOM 1240 C C . VAL A 1 169 ? 4.646 -7.936 1.473 1.00 95.44 169 VAL A C 1
ATOM 1242 O O . VAL A 1 169 ? 3.450 -8.049 1.762 1.00 95.44 169 VAL A O 1
ATOM 1245 N N . ALA A 1 170 ? 5.590 -8.725 1.966 1.00 93.00 170 ALA A N 1
ATOM 1246 C CA . ALA A 1 170 ? 5.320 -9.789 2.909 1.00 93.00 170 ALA A CA 1
ATOM 1247 C C . ALA A 1 170 ? 6.110 -9.593 4.202 1.00 93.00 170 ALA A C 1
ATOM 1249 O O . ALA A 1 170 ? 7.196 -9.012 4.198 1.00 93.00 170 ALA A O 1
ATOM 1250 N N . ALA A 1 171 ? 5.548 -10.082 5.299 1.00 90.56 171 ALA A N 1
ATOM 1251 C CA . ALA A 1 171 ? 6.186 -10.077 6.602 1.00 90.56 171 ALA A CA 1
ATOM 1252 C C . ALA A 1 171 ? 6.234 -11.496 7.166 1.00 90.56 171 ALA A C 1
ATOM 1254 O O . ALA A 1 171 ? 5.324 -12.300 6.951 1.00 90.56 171 ALA A O 1
ATOM 1255 N N . GLN A 1 172 ? 7.311 -11.784 7.879 1.00 86.12 172 GLN A N 1
ATOM 1256 C CA . GLN A 1 172 ? 7.450 -12.968 8.709 1.00 86.12 172 GLN A CA 1
ATOM 1257 C C . GLN A 1 172 ? 6.710 -12.706 10.022 1.00 86.12 172 GLN A C 1
ATOM 1259 O O . GLN A 1 172 ? 6.987 -11.717 10.702 1.00 86.12 172 GLN A O 1
ATOM 1264 N N . ILE A 1 173 ? 5.712 -13.535 10.326 1.00 74.81 173 ILE A N 1
ATOM 1265 C CA . ILE A 1 173 ? 4.905 -13.383 11.538 1.00 74.81 173 ILE A CA 1
ATOM 1266 C C . ILE A 1 173 ? 5.454 -14.328 12.601 1.00 74.81 173 ILE A C 1
ATOM 1268 O O . ILE A 1 173 ? 5.378 -15.544 12.444 1.00 74.81 173 ILE A O 1
ATOM 1272 N N . ILE A 1 174 ? 5.959 -13.752 13.691 1.00 74.12 174 ILE A N 1
ATOM 1273 C CA . ILE A 1 174 ? 6.397 -14.489 14.877 1.00 74.12 174 ILE A CA 1
ATOM 1274 C C . ILE A 1 174 ? 5.268 -14.423 15.908 1.00 74.12 174 ILE A C 1
ATOM 1276 O O . ILE A 1 174 ? 4.826 -13.338 16.286 1.00 74.12 174 ILE A O 1
ATOM 1280 N N . SER A 1 175 ? 4.787 -15.587 16.343 1.00 66.06 175 SER A N 1
ATOM 1281 C CA . SER A 1 175 ? 3.813 -15.707 17.431 1.00 66.06 175 SER A CA 1
ATOM 1282 C C . SER A 1 175 ? 4.552 -16.034 18.725 1.00 66.06 175 SER A C 1
ATOM 1284 O O . SER A 1 175 ? 5.235 -17.052 18.799 1.00 66.06 175 SER A O 1
ATOM 1286 N N . HIS A 1 176 ? 4.425 -15.190 19.747 1.00 63.88 176 HIS A N 1
ATOM 1287 C CA . HIS A 1 176 ? 4.969 -15.464 21.078 1.00 63.88 176 HIS A CA 1
ATOM 1288 C C . HIS A 1 176 ? 3.875 -16.077 21.956 1.00 63.88 176 HIS A C 1
ATOM 1290 O O . HIS A 1 176 ? 3.299 -15.410 22.811 1.00 63.88 176 HIS A O 1
ATOM 1296 N N . GLY A 1 177 ? 3.542 -17.338 21.698 1.00 49.94 177 GLY A N 1
ATOM 1297 C CA . GLY A 1 177 ? 2.523 -18.067 22.442 1.00 49.94 177 GLY A CA 1
ATOM 1298 C C . GLY A 1 177 ? 2.688 -19.561 22.217 1.00 49.94 177 GLY A C 1
ATOM 1299 O O . GLY A 1 177 ? 2.536 -20.012 21.089 1.00 49.94 177 GLY A O 1
ATOM 1300 N N . GLU A 1 178 ? 2.984 -20.271 23.306 1.00 44.69 178 GLU A N 1
ATOM 1301 C CA . GLU A 1 178 ? 3.296 -21.704 23.430 1.00 44.69 178 GLU A CA 1
ATOM 1302 C C . GLU A 1 178 ? 4.751 -22.105 23.135 1.00 44.69 178 GLU A C 1
ATOM 1304 O O . GLU A 1 178 ? 5.365 -21.690 22.154 1.00 44.69 178 GLU A O 1
ATOM 1309 N N . GLU A 1 179 ? 5.313 -22.889 24.065 1.00 47.06 179 GLU A N 1
ATOM 1310 C CA . GLU A 1 179 ? 6.650 -23.478 24.010 1.00 47.06 179 GLU A CA 1
ATOM 1311 C C . GLU A 1 179 ? 6.847 -24.159 22.654 1.00 47.06 179 GLU A C 1
ATOM 1313 O O . GLU A 1 179 ? 6.242 -25.192 22.362 1.00 47.06 179 GLU A O 1
ATOM 1318 N N . ALA A 1 180 ? 7.666 -23.536 21.805 1.00 49.62 180 ALA A N 1
ATOM 1319 C CA . ALA A 1 180 ? 7.993 -24.038 20.484 1.00 49.62 180 ALA A CA 1
ATOM 1320 C C . ALA A 1 180 ? 8.767 -25.351 20.633 1.00 49.62 180 ALA A C 1
ATOM 1322 O O . ALA A 1 180 ? 9.995 -25.368 20.720 1.00 49.62 180 ALA A O 1
ATOM 1323 N N . ASN A 1 181 ? 8.031 -26.460 20.681 1.00 45.09 181 ASN A N 1
ATOM 1324 C CA . ASN A 1 181 ? 8.590 -27.765 20.406 1.00 45.09 181 ASN A CA 1
ATOM 1325 C C . ASN A 1 181 ? 9.190 -27.712 19.003 1.00 45.09 181 ASN A C 1
ATOM 1327 O O . ASN A 1 181 ? 8.501 -27.443 18.022 1.00 45.09 181 ASN A O 1
ATOM 1331 N N . ASP A 1 182 ? 10.498 -27.927 18.995 1.00 51.69 182 ASP A N 1
ATOM 1332 C CA . ASP A 1 182 ? 11.422 -28.137 17.894 1.00 51.69 182 ASP A CA 1
ATOM 1333 C C . ASP A 1 182 ? 10.740 -28.673 16.620 1.00 51.69 182 ASP A C 1
ATOM 1335 O O . ASP A 1 182 ? 10.594 -29.878 16.411 1.00 51.69 182 ASP A O 1
ATOM 1339 N N . VAL A 1 183 ? 10.297 -27.765 15.748 1.00 47.97 183 VAL A N 1
ATOM 1340 C CA . VAL A 1 183 ? 10.040 -28.095 14.350 1.00 47.97 183 VAL A CA 1
ATOM 1341 C C . VAL A 1 183 ? 10.741 -27.055 13.499 1.00 47.97 183 VAL A C 1
ATOM 1343 O O . VAL A 1 183 ? 10.424 -25.868 13.540 1.00 47.97 183 VAL A O 1
ATOM 1346 N N . THR A 1 184 ? 11.692 -27.538 12.708 1.00 49.41 184 THR A N 1
ATOM 1347 C CA . THR A 1 184 ? 12.451 -26.860 11.652 1.00 49.41 184 THR A CA 1
ATOM 1348 C C . THR A 1 184 ? 11.555 -26.377 10.499 1.00 49.41 184 THR A C 1
ATOM 1350 O O . THR A 1 184 ? 11.820 -26.661 9.332 1.00 49.41 184 THR A O 1
ATOM 1353 N N . ASN A 1 185 ? 10.453 -25.700 10.810 1.00 49.66 185 ASN A N 1
ATOM 1354 C CA . ASN A 1 185 ? 9.499 -25.194 9.839 1.00 49.66 185 ASN A CA 1
ATOM 1355 C C . ASN A 1 185 ? 9.922 -23.794 9.410 1.00 49.66 185 ASN A C 1
ATOM 1357 O O . ASN A 1 185 ? 10.028 -22.891 10.236 1.00 49.66 185 ASN A O 1
ATOM 1361 N N . GLU A 1 186 ? 10.146 -23.621 8.108 1.00 59.56 186 GLU A N 1
ATOM 1362 C CA . GLU A 1 186 ? 10.244 -22.308 7.478 1.00 59.56 186 GLU A CA 1
ATOM 1363 C C . GLU A 1 186 ? 9.095 -21.425 7.983 1.00 59.56 186 GLU A C 1
ATOM 1365 O O . GLU A 1 186 ? 7.921 -21.723 7.750 1.00 59.56 186 GLU A O 1
ATOM 1370 N N . GLU A 1 187 ? 9.426 -20.371 8.730 1.00 64.25 187 GLU A N 1
ATOM 1371 C CA . GLU A 1 187 ? 8.415 -19.505 9.331 1.00 64.25 187 GLU A CA 1
ATOM 1372 C C . GLU A 1 187 ? 7.483 -18.930 8.249 1.00 64.25 187 GLU A C 1
ATOM 1374 O O . GLU A 1 187 ? 7.953 -18.484 7.190 1.00 64.25 187 GLU A O 1
ATOM 1379 N N . PRO A 1 188 ? 6.156 -18.928 8.479 1.00 73.00 188 PRO A N 1
ATOM 1380 C CA . PRO A 1 188 ? 5.194 -18.557 7.457 1.00 73.00 188 PRO A CA 1
ATOM 1381 C C . PRO A 1 188 ? 5.343 -17.080 7.079 1.00 73.00 188 PRO A C 1
ATOM 1383 O O . PRO A 1 188 ? 5.155 -16.166 7.885 1.00 73.00 188 PRO A O 1
ATOM 1386 N N . VAL A 1 189 ? 5.645 -16.845 5.804 1.00 83.06 189 VAL A N 1
ATOM 1387 C CA . VAL A 1 189 ? 5.690 -15.507 5.211 1.00 83.06 189 VAL A CA 1
ATOM 1388 C C . VAL A 1 189 ? 4.291 -15.126 4.743 1.00 83.06 189 VAL A C 1
ATOM 1390 O O . VAL A 1 189 ? 3.736 -15.743 3.832 1.00 83.06 189 VAL A O 1
ATOM 1393 N N . VAL A 1 190 ? 3.723 -14.080 5.339 1.00 89.31 190 VAL A N 1
ATOM 1394 C CA . VAL A 1 190 ? 2.368 -13.612 5.030 1.00 89.31 190 VAL A CA 1
ATOM 1395 C C . VAL A 1 190 ? 2.427 -12.375 4.147 1.00 89.31 190 VAL A C 1
ATOM 1397 O O . VAL A 1 190 ? 3.061 -11.376 4.484 1.00 89.31 190 VAL A O 1
ATOM 1400 N N . ILE A 1 191 ? 1.732 -12.421 3.008 1.00 92.44 191 ILE A N 1
ATOM 1401 C CA . ILE A 1 191 ? 1.586 -11.264 2.117 1.00 92.44 191 ILE A CA 1
ATOM 1402 C C . ILE A 1 191 ? 0.604 -10.280 2.755 1.00 92.44 191 ILE A C 1
ATOM 1404 O O . ILE A 1 191 ? -0.593 -10.557 2.838 1.00 92.44 191 ILE A O 1
ATOM 1408 N N . LEU A 1 192 ? 1.103 -9.114 3.159 1.00 94.62 192 LEU A N 1
ATOM 1409 C CA . LEU A 1 192 ? 0.296 -8.067 3.783 1.00 94.62 192 LEU A CA 1
ATOM 1410 C C . LEU A 1 192 ? -0.485 -7.274 2.728 1.00 94.62 192 LEU A C 1
ATOM 1412 O O . LEU A 1 192 ? -1.697 -7.083 2.832 1.00 94.62 192 LEU A O 1
ATOM 1416 N N . PHE A 1 193 ? 0.213 -6.825 1.686 1.00 96.56 193 PHE A N 1
ATOM 1417 C CA . PHE A 1 193 ? -0.360 -6.101 0.554 1.00 96.56 193 PHE A CA 1
ATOM 1418 C C . PHE A 1 193 ? 0.563 -6.187 -0.667 1.00 96.56 193 PHE A C 1
ATOM 1420 O O . PHE A 1 193 ? 1.693 -6.671 -0.596 1.00 96.56 193 PHE A O 1
ATOM 1427 N N . ARG A 1 194 ? 0.072 -5.729 -1.818 1.00 96.44 194 ARG A N 1
ATOM 1428 C CA . ARG A 1 194 ? 0.844 -5.611 -3.059 1.00 96.44 194 ARG A CA 1
ATOM 1429 C C . ARG A 1 194 ? 0.867 -4.157 -3.520 1.00 96.44 194 ARG A C 1
ATOM 1431 O O . ARG A 1 194 ? -0.063 -3.406 -3.253 1.00 96.44 194 ARG A O 1
ATOM 1438 N N . LEU A 1 195 ? 1.901 -3.766 -4.250 1.00 96.75 195 LEU A N 1
ATOM 1439 C CA . LEU A 1 195 ? 1.982 -2.495 -4.966 1.00 96.75 195 LEU A CA 1
ATOM 1440 C C . LEU A 1 195 ? 2.027 -2.800 -6.460 1.00 96.75 195 LEU A C 1
ATOM 1442 O O . LEU A 1 195 ? 3.036 -3.289 -6.964 1.00 96.75 195 LEU A O 1
ATOM 1446 N N . ALA A 1 196 ? 0.935 -2.541 -7.170 1.00 95.38 196 ALA A N 1
ATOM 1447 C CA . ALA A 1 196 ? 0.880 -2.709 -8.614 1.00 95.38 196 ALA A CA 1
ATOM 1448 C C . ALA A 1 196 ? 1.475 -1.481 -9.306 1.00 95.38 196 ALA A C 1
ATOM 1450 O O . ALA A 1 196 ? 1.071 -0.356 -9.019 1.00 95.38 196 ALA A O 1
ATOM 1451 N N . CYS A 1 197 ? 2.417 -1.685 -10.224 1.00 94.19 197 CYS A N 1
ATOM 1452 C CA . CYS A 1 197 ? 2.861 -0.635 -11.128 1.00 94.19 197 CYS A CA 1
ATOM 1453 C C . CYS A 1 197 ? 1.874 -0.566 -12.297 1.00 94.19 197 CYS A C 1
ATOM 1455 O O . CYS A 1 197 ? 1.811 -1.470 -13.132 1.00 94.19 197 CYS A O 1
ATOM 1457 N N . ASP A 1 198 ? 1.076 0.498 -12.351 1.00 92.81 198 ASP A N 1
ATOM 1458 C CA . ASP A 1 198 ? 0.173 0.740 -13.468 1.00 92.81 198 ASP A CA 1
ATOM 1459 C C . ASP A 1 198 ? 0.998 0.921 -14.747 1.00 92.81 198 ASP A C 1
ATOM 1461 O O . ASP A 1 198 ? 1.680 1.927 -14.921 1.00 92.81 198 ASP A O 1
ATOM 1465 N N . SER A 1 199 ? 0.921 -0.043 -15.664 1.00 85.50 199 SER A N 1
ATOM 1466 C CA . SER A 1 199 ? 1.667 -0.020 -16.929 1.00 85.50 199 SER A CA 1
ATOM 1467 C C . SER A 1 199 ? 1.373 1.203 -17.805 1.00 85.50 199 SER A C 1
ATOM 1469 O O . SER A 1 199 ? 2.200 1.561 -18.643 1.00 85.50 199 SER A O 1
ATOM 1471 N N . ARG A 1 200 ? 0.229 1.877 -17.616 1.00 84.00 200 ARG A N 1
ATOM 1472 C CA . ARG A 1 200 ? -0.139 3.076 -18.382 1.00 84.00 200 ARG A CA 1
ATOM 1473 C C . ARG A 1 200 ? 0.521 4.334 -17.839 1.00 84.00 200 ARG A C 1
ATOM 1475 O O . ARG A 1 200 ? 0.986 5.164 -18.613 1.00 84.00 200 ARG A O 1
ATOM 1482 N N . THR A 1 201 ? 0.512 4.504 -16.520 1.00 87.88 201 THR A N 1
ATOM 1483 C CA . THR A 1 201 ? 0.994 5.732 -15.862 1.00 87.88 201 THR A CA 1
ATOM 1484 C C . THR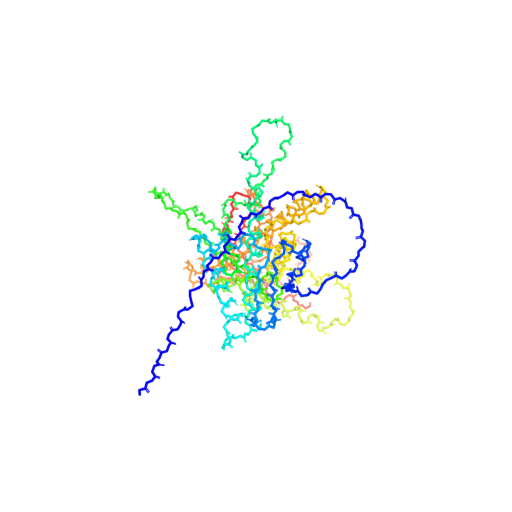 A 1 201 ? 2.389 5.579 -15.258 1.00 87.88 201 THR A C 1
ATOM 1486 O O . THR A 1 201 ? 3.046 6.569 -14.933 1.00 87.88 201 THR A O 1
ATOM 1489 N N . GLY A 1 202 ? 2.851 4.341 -15.095 1.00 85.12 202 GLY A N 1
ATOM 1490 C CA . GLY A 1 202 ? 4.041 3.963 -14.348 1.00 85.12 202 GLY A CA 1
ATOM 1491 C C . GLY A 1 202 ? 3.927 4.210 -12.843 1.00 85.12 202 GLY A C 1
ATOM 1492 O O . GLY A 1 202 ? 4.955 4.174 -12.172 1.00 85.12 202 GLY A O 1
ATOM 1493 N N . ARG A 1 203 ? 2.739 4.525 -12.311 1.00 92.81 203 ARG A N 1
ATOM 1494 C CA . ARG A 1 203 ? 2.555 4.816 -10.883 1.00 92.81 203 ARG A CA 1
ATOM 1495 C C . ARG A 1 203 ? 2.350 3.548 -10.072 1.00 92.81 203 ARG A C 1
ATOM 1497 O O . ARG A 1 203 ? 1.726 2.607 -10.556 1.00 92.81 203 ARG A O 1
ATOM 1504 N N . PHE A 1 204 ? 2.838 3.538 -8.838 1.00 96.00 204 PHE A N 1
ATOM 1505 C CA . PHE A 1 204 ? 2.522 2.473 -7.888 1.00 96.00 204 PHE A CA 1
ATOM 1506 C C . PHE A 1 204 ? 1.164 2.710 -7.231 1.00 96.00 204 PHE A C 1
ATOM 1508 O O . PHE A 1 204 ? 0.863 3.816 -6.790 1.00 96.00 204 PHE A O 1
ATOM 1515 N N . VAL A 1 205 ? 0.354 1.656 -7.163 1.00 95.88 205 VAL A N 1
ATOM 1516 C CA . VAL A 1 205 ? -0.969 1.665 -6.535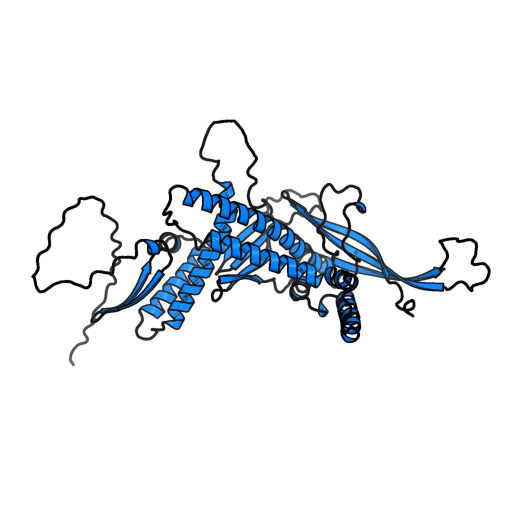 1.00 95.88 205 VAL A CA 1
ATOM 1517 C C . VAL A 1 205 ? -1.058 0.493 -5.555 1.00 95.88 205 VAL A C 1
ATOM 1519 O O . VAL A 1 205 ? -0.771 -0.643 -5.945 1.00 95.88 205 VAL A O 1
ATOM 1522 N N . PRO A 1 206 ? -1.451 0.725 -4.292 1.00 96.00 206 PRO A N 1
ATOM 1523 C CA . PRO A 1 206 ? -1.621 -0.337 -3.316 1.00 96.00 206 PRO A CA 1
ATOM 1524 C C . PRO A 1 206 ? -2.831 -1.199 -3.678 1.00 96.00 206 PRO A C 1
ATOM 1526 O O . PRO A 1 206 ? -3.907 -0.709 -4.018 1.00 96.00 206 PRO A O 1
ATOM 1529 N N . VAL A 1 207 ? -2.645 -2.509 -3.590 1.00 95.75 207 VAL A N 1
ATOM 1530 C CA . VAL A 1 207 ? -3.659 -3.528 -3.826 1.00 95.75 207 VAL A CA 1
ATOM 1531 C C . VAL A 1 207 ? -3.675 -4.451 -2.621 1.00 95.75 207 VAL A C 1
ATOM 1533 O O . VAL A 1 207 ? -2.657 -5.022 -2.231 1.00 95.75 207 VAL A O 1
ATOM 1536 N N . PHE A 1 208 ? -4.853 -4.614 -2.038 1.00 95.31 208 PHE A N 1
ATOM 1537 C CA . PHE A 1 208 ? -5.039 -5.401 -0.827 1.00 95.31 208 PHE A CA 1
ATOM 1538 C C . PHE A 1 208 ? -5.694 -6.750 -1.150 1.00 95.31 208 PHE A C 1
ATOM 1540 O O . PHE A 1 208 ? -6.561 -6.808 -2.034 1.00 95.31 208 PHE A O 1
ATOM 1547 N N . PRO A 1 209 ? -5.328 -7.832 -0.438 1.00 92.00 209 PRO A N 1
ATOM 1548 C CA . PRO A 1 209 ? -6.023 -9.111 -0.529 1.00 92.00 209 PRO A CA 1
ATOM 1549 C C . PRO A 1 209 ? -7.537 -8.970 -0.325 1.00 92.00 209 PRO A C 1
ATOM 1551 O O . PRO A 1 209 ? -8.019 -8.094 0.390 1.00 92.00 209 PRO A O 1
ATOM 1554 N N . ARG A 1 210 ? -8.330 -9.857 -0.939 1.00 90.12 210 ARG A N 1
ATOM 1555 C CA . ARG A 1 210 ? -9.795 -9.806 -0.770 1.00 90.12 210 ARG A CA 1
ATOM 1556 C C . ARG A 1 210 ? -10.241 -10.085 0.664 1.00 90.12 210 ARG A C 1
ATOM 1558 O O . ARG A 1 210 ? -11.286 -9.582 1.068 1.00 90.12 210 ARG A O 1
ATOM 1565 N N . THR A 1 211 ? -9.445 -10.860 1.390 1.00 90.62 211 THR A N 1
ATOM 1566 C CA . THR A 1 211 ? -9.666 -11.243 2.785 1.00 90.62 211 THR A CA 1
ATOM 1567 C C . THR A 1 211 ? -9.519 -10.064 3.743 1.00 90.62 211 THR A C 1
ATOM 1569 O O . THR A 1 211 ? -10.222 -10.014 4.743 1.00 90.62 211 THR A O 1
ATOM 1572 N N . THR A 1 212 ? -8.696 -9.058 3.422 1.00 93.00 212 THR A N 1
ATOM 1573 C CA . THR A 1 212 ? -8.484 -7.868 4.264 1.00 93.00 212 THR A CA 1
ATOM 1574 C C . THR A 1 212 ? -9.572 -6.813 4.024 1.00 93.00 212 THR A C 1
ATOM 1576 O O . THR A 1 212 ? -9.338 -5.686 3.581 1.00 93.00 212 THR A O 1
ATOM 1579 N N . GLY A 1 213 ? -10.823 -7.206 4.289 1.00 92.44 213 GLY A N 1
ATOM 1580 C CA . GLY A 1 213 ? -12.020 -6.403 4.042 1.00 92.44 213 GLY A CA 1
ATOM 1581 C C . GLY A 1 213 ? -11.996 -5.032 4.721 1.00 92.44 213 GLY A C 1
ATOM 1582 O O . GLY A 1 213 ? -12.261 -4.031 4.054 1.00 92.44 213 GLY A O 1
ATOM 1583 N N . LEU A 1 214 ? -11.633 -4.988 6.006 1.00 93.88 214 LEU A N 1
ATOM 1584 C CA . LEU A 1 214 ? -11.560 -3.756 6.795 1.00 93.88 214 LEU A CA 1
ATOM 1585 C C . LEU A 1 214 ? -10.501 -2.790 6.244 1.00 93.88 214 LEU A C 1
ATOM 1587 O O . LEU A 1 214 ? -10.830 -1.652 5.912 1.00 93.88 214 LEU A O 1
ATOM 1591 N N . LEU A 1 215 ? -9.266 -3.264 6.043 1.00 95.81 215 LEU A N 1
ATOM 1592 C CA . LEU A 1 215 ? -8.176 -2.480 5.452 1.00 95.81 215 LEU A CA 1
ATOM 1593 C C . LEU A 1 215 ? -8.565 -1.845 4.108 1.00 95.81 215 LEU A C 1
ATOM 1595 O O . LEU A 1 215 ? -8.305 -0.665 3.893 1.00 95.81 215 LEU A O 1
ATOM 1599 N N . ARG A 1 216 ? -9.236 -2.590 3.216 1.00 94.94 216 ARG A N 1
ATOM 1600 C CA . ARG A 1 216 ? -9.721 -2.045 1.933 1.00 94.94 216 ARG A CA 1
ATOM 1601 C C . ARG A 1 216 ? -10.712 -0.906 2.126 1.00 94.94 216 ARG A C 1
ATOM 1603 O O . ARG A 1 216 ? -10.596 0.122 1.465 1.00 94.94 216 ARG A O 1
ATOM 1610 N N . LYS A 1 217 ? -11.692 -1.086 3.016 1.00 94.25 217 LYS A N 1
ATOM 1611 C CA . LYS A 1 217 ? -12.695 -0.053 3.299 1.00 94.25 217 LYS A CA 1
ATOM 1612 C C . LYS A 1 217 ? -12.028 1.207 3.860 1.00 94.25 217 LYS A C 1
ATOM 1614 O O . LYS A 1 217 ? -12.356 2.302 3.407 1.00 94.25 217 LYS A O 1
ATOM 1619 N N . LEU A 1 218 ? -11.061 1.049 4.768 1.00 93.38 218 LEU A N 1
ATOM 1620 C CA . LEU A 1 218 ? -10.289 2.153 5.344 1.00 93.38 218 LEU A CA 1
ATOM 1621 C C . LEU A 1 218 ? -9.414 2.855 4.302 1.00 93.38 218 LEU A C 1
ATOM 1623 O O . LEU A 1 218 ? -9.462 4.075 4.210 1.00 93.38 218 LEU A O 1
ATOM 1627 N N . ALA A 1 219 ? -8.697 2.117 3.453 1.00 92.62 219 ALA A N 1
ATOM 1628 C CA . ALA A 1 219 ? -7.884 2.694 2.380 1.00 92.62 219 ALA A CA 1
ATOM 1629 C C . ALA A 1 219 ? -8.726 3.470 1.346 1.00 92.62 219 ALA A C 1
ATOM 1631 O O . ALA A 1 219 ? -8.269 4.464 0.783 1.00 92.62 219 ALA A O 1
ATOM 1632 N N . CYS A 1 220 ? -9.983 3.069 1.130 1.00 90.06 220 CYS A N 1
ATOM 1633 C CA . CYS A 1 220 ? -10.948 3.827 0.330 1.00 90.06 220 CYS A CA 1
ATOM 1634 C C . CYS A 1 220 ? -11.633 4.971 1.102 1.00 90.06 220 CYS A C 1
ATOM 1636 O O . CYS A 1 220 ? -12.455 5.678 0.520 1.00 90.06 220 CYS A O 1
ATOM 1638 N N . ASN A 1 221 ? -11.319 5.161 2.388 1.00 87.94 221 ASN A N 1
ATOM 1639 C CA . ASN A 1 221 ? -12.000 6.072 3.312 1.00 87.94 221 ASN A CA 1
ATOM 1640 C C . ASN A 1 221 ? -13.535 5.897 3.308 1.00 87.94 221 ASN A C 1
ATOM 1642 O O . ASN A 1 221 ? -14.293 6.867 3.369 1.00 87.94 221 ASN A O 1
ATOM 1646 N N . SER A 1 222 ? -13.996 4.650 3.189 1.00 87.50 222 SER A N 1
ATOM 1647 C CA . SER A 1 222 ? -15.418 4.311 3.138 1.00 87.50 222 SER A CA 1
ATOM 1648 C C . SER A 1 222 ? -16.069 4.471 4.510 1.00 87.50 222 SER A C 1
ATOM 1650 O O . SER A 1 222 ? -15.523 4.010 5.511 1.00 87.50 222 SER A O 1
ATOM 1652 N N . SER A 1 223 ? -17.267 5.059 4.555 1.00 83.06 223 SER A N 1
ATOM 1653 C CA . SER A 1 223 ? -18.084 5.138 5.774 1.00 83.06 223 SER A CA 1
ATOM 1654 C C . SER A 1 223 ? -18.491 3.757 6.298 1.00 83.06 223 SER A C 1
ATOM 1656 O O . SER A 1 223 ? -18.687 3.592 7.492 1.00 83.06 223 SER A O 1
ATOM 1658 N N . ALA A 1 224 ? -18.526 2.732 5.439 1.00 85.19 224 ALA A N 1
ATOM 1659 C CA . ALA A 1 224 ? -18.850 1.354 5.821 1.00 85.19 224 ALA A CA 1
ATOM 1660 C C . ALA A 1 224 ? -17.723 0.625 6.587 1.00 85.19 224 ALA A C 1
ATOM 1662 O O . ALA A 1 224 ? -17.819 -0.587 6.812 1.00 85.19 224 ALA A O 1
ATOM 1663 N N . ALA A 1 225 ? -16.614 1.314 6.882 1.00 84.19 225 ALA A N 1
ATOM 1664 C CA . ALA A 1 225 ? -15.505 0.781 7.671 1.00 84.19 225 ALA A CA 1
ATOM 1665 C C . ALA A 1 225 ? -15.770 0.829 9.183 1.00 84.19 225 ALA A C 1
ATOM 1667 O O . ALA A 1 225 ? -15.260 -0.024 9.901 1.00 84.19 225 ALA A O 1
ATOM 1668 N N . SER A 1 226 ? -16.535 1.820 9.649 1.00 82.56 226 SER A N 1
ATOM 1669 C CA . SER A 1 226 ? -16.897 1.998 11.056 1.00 82.56 226 SER A CA 1
ATOM 1670 C C . SER A 1 226 ? -18.089 2.945 11.169 1.00 82.56 226 SER A C 1
ATOM 1672 O O . SER A 1 226 ? -18.087 4.022 10.567 1.00 82.56 226 SER A O 1
ATOM 1674 N N . ASP A 1 227 ? -19.077 2.583 11.985 1.00 80.56 227 ASP A N 1
ATOM 1675 C CA . ASP A 1 227 ? -20.238 3.437 12.263 1.00 80.56 227 ASP A CA 1
ATOM 1676 C C . ASP A 1 227 ? -19.826 4.740 12.956 1.00 80.56 227 ASP A C 1
ATOM 1678 O O . ASP A 1 227 ? -20.391 5.801 12.692 1.00 80.56 227 ASP A O 1
ATOM 1682 N N . VAL A 1 228 ? -18.784 4.688 13.792 1.00 77.94 228 VAL A N 1
ATOM 1683 C CA . VAL A 1 228 ? -18.209 5.876 14.437 1.00 77.94 228 VAL A CA 1
ATOM 1684 C C . VAL A 1 228 ? -17.617 6.802 13.378 1.00 77.94 228 VAL A C 1
ATOM 1686 O O . VAL A 1 228 ? -17.838 8.014 13.415 1.00 77.94 228 VAL A O 1
ATOM 1689 N N . GLN A 1 229 ? -16.913 6.242 12.392 1.00 78.81 229 GLN A N 1
ATOM 1690 C CA . GLN A 1 229 ? -16.393 7.011 11.267 1.00 78.81 229 GLN A CA 1
ATOM 1691 C C . GLN A 1 229 ? -17.531 7.607 10.430 1.00 78.81 229 GLN A C 1
ATOM 1693 O O . GLN A 1 229 ? -17.466 8.785 10.080 1.00 78.81 229 GLN A O 1
ATOM 1698 N N . ALA A 1 230 ? -18.583 6.836 10.139 1.00 81.31 230 ALA A N 1
ATOM 1699 C CA . ALA A 1 230 ? -19.756 7.318 9.412 1.00 81.31 230 ALA A CA 1
ATOM 1700 C C . ALA A 1 230 ? -20.442 8.481 10.147 1.00 81.31 230 ALA A C 1
ATOM 1702 O O . ALA A 1 230 ? -20.748 9.503 9.532 1.00 81.31 230 ALA A O 1
ATOM 1703 N N . LEU A 1 231 ? -20.608 8.368 11.467 1.00 79.81 231 LEU A N 1
ATOM 1704 C CA . LEU A 1 231 ? -21.203 9.406 12.305 1.00 79.81 231 LEU A CA 1
ATOM 1705 C C . LEU A 1 231 ? -20.331 10.665 12.353 1.00 79.81 231 LEU A C 1
ATOM 1707 O O . LEU A 1 231 ? -20.846 11.766 12.160 1.00 79.81 231 LEU A O 1
ATOM 1711 N N . ARG A 1 232 ? -19.009 10.525 12.526 1.00 77.00 232 ARG A N 1
ATOM 1712 C CA . ARG A 1 232 ? -18.075 11.664 12.473 1.00 77.00 232 ARG A CA 1
ATOM 1713 C C . ARG A 1 232 ? -18.089 12.338 11.101 1.00 77.00 232 ARG A C 1
ATOM 1715 O O . ARG A 1 232 ? -18.121 13.562 11.030 1.00 77.00 232 ARG A O 1
ATOM 1722 N N . GLN A 1 233 ? -18.115 11.566 10.014 1.00 79.50 233 GLN A N 1
ATOM 1723 C CA . GLN A 1 233 ? -18.221 12.106 8.655 1.00 79.50 233 GLN A CA 1
ATOM 1724 C C . GLN A 1 233 ? -19.547 12.856 8.442 1.00 79.50 233 GLN A C 1
ATOM 1726 O O . GLN A 1 233 ? -19.538 13.954 7.886 1.00 79.50 233 GLN A O 1
ATOM 1731 N N . ALA A 1 234 ? -20.671 12.309 8.916 1.00 79.50 234 ALA A N 1
ATOM 1732 C CA . ALA A 1 234 ? -21.989 12.935 8.806 1.00 79.50 234 ALA A CA 1
ATOM 1733 C C . ALA A 1 234 ? -22.098 14.227 9.634 1.00 79.50 234 ALA A C 1
ATOM 1735 O O . ALA A 1 234 ? -22.536 15.255 9.114 1.00 79.50 234 ALA A O 1
ATOM 1736 N N . ALA A 1 235 ? -21.639 14.204 10.889 1.00 76.69 235 ALA A N 1
ATOM 1737 C CA . ALA A 1 235 ? -21.592 15.381 11.756 1.00 76.69 235 ALA A CA 1
ATOM 1738 C C . ALA A 1 235 ? -20.723 16.493 11.152 1.00 76.69 235 ALA A C 1
ATOM 1740 O O . ALA A 1 235 ? -21.036 17.677 11.232 1.00 76.69 235 ALA A O 1
ATOM 1741 N N . ALA A 1 236 ? -19.631 16.125 10.492 1.00 71.88 236 ALA A N 1
ATOM 1742 C CA . ALA A 1 236 ? -18.749 17.104 9.893 1.00 71.88 236 ALA A CA 1
ATOM 1743 C C . ALA A 1 236 ? -19.302 17.666 8.563 1.00 71.88 236 ALA A C 1
ATOM 1745 O O . ALA A 1 236 ? -19.100 18.844 8.251 1.00 71.88 236 ALA A O 1
ATOM 1746 N N . ALA A 1 237 ? -20.069 16.869 7.811 1.00 75.38 237 ALA A N 1
ATOM 1747 C CA . ALA A 1 237 ? -20.802 17.333 6.632 1.00 75.38 237 ALA A CA 1
ATOM 1748 C C . ALA A 1 237 ? -21.904 18.349 6.991 1.00 75.38 237 ALA A C 1
ATOM 1750 O O . ALA A 1 237 ? -22.041 19.361 6.300 1.00 75.38 237 ALA A O 1
ATOM 1751 N N . SER A 1 238 ? -22.634 18.139 8.093 1.00 70.50 238 SER A N 1
ATOM 1752 C CA . SER A 1 238 ? -23.685 19.067 8.545 1.00 70.50 238 SER A CA 1
ATOM 1753 C C . SER A 1 238 ? -23.131 20.407 9.052 1.00 70.50 238 SER A C 1
ATOM 1755 O O . SER A 1 238 ? -23.741 21.459 8.846 1.00 70.50 238 SER A O 1
ATOM 1757 N N . VAL A 1 239 ? -21.930 20.410 9.641 1.00 66.88 239 VAL A N 1
ATOM 1758 C CA . VAL A 1 239 ? -21.223 21.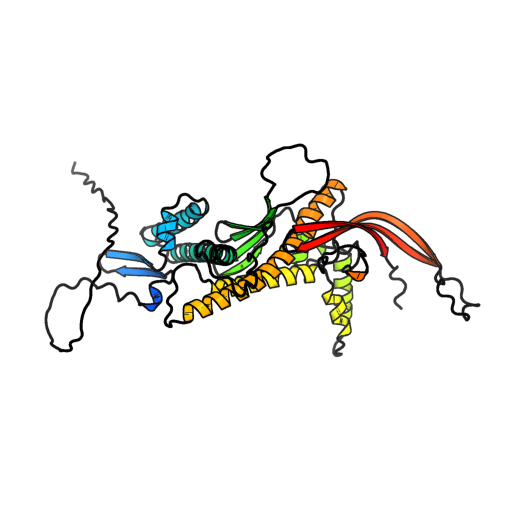648 10.018 1.00 66.88 239 VAL A CA 1
ATOM 1759 C C . VAL A 1 239 ? -20.718 22.400 8.779 1.00 66.88 239 VAL A C 1
ATOM 1761 O O . VAL A 1 239 ? -20.730 23.633 8.752 1.00 66.88 239 VAL A O 1
ATOM 1764 N N . SER A 1 240 ? -20.308 21.682 7.729 1.00 60.06 240 SER A N 1
ATOM 1765 C CA . SER A 1 240 ? -19.820 22.288 6.484 1.00 60.06 240 SER A CA 1
ATOM 1766 C C . SER A 1 240 ? -20.926 22.998 5.693 1.00 60.06 240 SER A C 1
ATOM 1768 O O . SER A 1 240 ? -20.673 24.075 5.148 1.00 60.06 240 SER A O 1
ATOM 1770 N N . SER A 1 241 ? -22.161 22.479 5.686 1.00 57.84 241 SER A N 1
ATOM 1771 C CA . SER A 1 241 ? -23.292 23.116 4.989 1.00 57.84 241 SER A CA 1
ATOM 1772 C C . SER A 1 241 ? -23.712 24.465 5.585 1.00 57.84 241 SER A C 1
ATOM 1774 O O . SER A 1 241 ? -24.227 25.313 4.859 1.00 57.84 241 SER A O 1
ATOM 1776 N N . ASN A 1 242 ? -23.431 24.710 6.869 1.00 54.38 242 ASN A N 1
ATOM 1777 C CA . ASN A 1 242 ? -23.810 25.951 7.556 1.00 54.38 242 ASN A CA 1
ATOM 1778 C C . ASN A 1 242 ? -22.714 27.028 7.576 1.00 54.38 242 ASN A C 1
ATOM 1780 O O . ASN A 1 242 ? -22.940 28.121 8.094 1.00 54.38 242 ASN A O 1
ATOM 1784 N N . LYS A 1 243 ? -21.531 26.775 6.996 1.00 49.91 243 LYS A N 1
ATOM 1785 C CA . LYS A 1 243 ? -20.368 27.665 7.141 1.00 49.91 243 LYS A CA 1
ATOM 1786 C C . LYS A 1 243 ? -19.903 28.272 5.816 1.00 49.91 243 LYS A C 1
ATOM 1788 O O . LYS A 1 243 ? -18.780 28.063 5.361 1.00 49.91 243 LYS A O 1
ATOM 1793 N N . ARG A 1 244 ? -20.740 29.130 5.220 1.00 49.22 244 ARG A N 1
ATOM 1794 C CA . ARG A 1 244 ? -20.234 30.201 4.341 1.00 49.22 244 ARG A CA 1
ATOM 1795 C C . ARG A 1 244 ? -19.439 31.178 5.218 1.00 49.22 244 ARG A C 1
ATOM 1797 O O . ARG A 1 244 ? -20.029 31.869 6.035 1.00 49.22 244 ARG A O 1
ATOM 1804 N N . ARG A 1 245 ? -18.119 31.256 5.008 1.00 49.44 245 ARG A N 1
ATOM 1805 C CA . ARG A 1 245 ? -17.184 32.243 5.596 1.00 49.44 245 ARG A CA 1
ATOM 1806 C C . ARG A 1 245 ? -17.018 32.182 7.123 1.00 49.44 245 ARG A C 1
ATOM 1808 O O . ARG A 1 245 ? -17.600 32.979 7.835 1.00 49.44 245 ARG A O 1
ATOM 1815 N N . THR A 1 246 ? -16.119 31.341 7.627 1.00 44.56 246 THR A N 1
ATOM 1816 C CA . THR A 1 246 ? -15.221 31.722 8.743 1.00 44.56 246 THR A CA 1
ATOM 1817 C C . THR A 1 246 ? -14.065 30.726 8.823 1.00 44.56 246 THR A C 1
ATOM 1819 O O . THR A 1 246 ? -14.255 29.521 8.997 1.00 44.56 246 THR A O 1
ATOM 1822 N N . THR A 1 247 ? -12.853 31.243 8.658 1.00 46.12 247 THR A N 1
ATOM 1823 C CA . THR A 1 247 ? -11.563 30.547 8.707 1.00 46.12 247 THR A CA 1
ATOM 1824 C C . THR A 1 247 ? -11.224 30.115 10.136 1.00 46.12 247 THR A C 1
ATOM 1826 O O . THR A 1 247 ? -10.353 30.704 10.763 1.00 46.12 247 THR A O 1
ATOM 1829 N N . ASN A 1 248 ? -11.897 29.094 10.673 1.00 44.22 248 ASN A N 1
ATOM 1830 C CA . ASN A 1 248 ? -11.531 28.530 11.977 1.00 44.22 248 ASN A CA 1
ATOM 1831 C C . ASN A 1 248 ? -10.892 27.149 11.802 1.00 44.22 248 ASN A C 1
ATOM 1833 O O . ASN A 1 248 ? -11.571 26.153 11.541 1.00 44.22 248 ASN A O 1
ATOM 1837 N N . ALA A 1 249 ? -9.574 27.120 12.006 1.00 48.03 249 ALA A N 1
ATOM 1838 C CA . ALA A 1 249 ? -8.682 25.963 11.954 1.00 48.03 249 ALA A CA 1
ATOM 1839 C C . ALA A 1 249 ? -9.060 24.805 12.905 1.00 48.03 249 ALA A C 1
ATOM 1841 O O . ALA A 1 249 ? -8.572 23.696 12.730 1.00 48.03 249 ALA A O 1
ATOM 1842 N N . SER A 1 250 ? -9.964 25.022 13.868 1.00 45.94 250 SER A N 1
ATOM 1843 C CA . SER A 1 250 ? -10.384 24.005 14.845 1.00 45.94 250 SER A CA 1
ATOM 1844 C C . SER A 1 250 ? -11.211 22.860 14.232 1.00 45.94 250 SER A C 1
ATOM 1846 O O . SER A 1 250 ? -11.027 21.708 14.615 1.00 45.94 250 SER A O 1
ATOM 1848 N N . SER A 1 251 ? -12.035 23.122 13.205 1.00 48.31 251 SER A N 1
ATOM 1849 C CA . SER A 1 251 ? -12.808 22.050 12.544 1.00 48.31 251 SER A CA 1
ATOM 1850 C C . SER A 1 251 ? -11.937 21.069 11.752 1.00 48.31 251 SER A C 1
ATOM 1852 O O . SER A 1 251 ? -12.325 19.921 11.583 1.00 48.31 251 SER A O 1
ATOM 1854 N N . ASN A 1 252 ? -10.734 21.479 11.326 1.00 48.22 252 ASN A N 1
ATOM 1855 C CA . ASN A 1 252 ? -9.829 20.630 10.547 1.00 48.22 252 ASN A CA 1
ATOM 1856 C C . ASN A 1 252 ? -9.182 19.507 11.370 1.00 48.22 252 ASN A C 1
ATOM 1858 O O . ASN A 1 252 ? -8.781 18.506 10.778 1.00 48.22 252 ASN A O 1
ATOM 1862 N N . ASN A 1 253 ? -9.101 19.636 12.700 1.00 51.66 253 ASN A N 1
ATOM 1863 C CA . ASN A 1 253 ? -8.514 18.595 13.549 1.00 51.66 253 ASN A CA 1
ATOM 1864 C C . ASN A 1 253 ? -9.441 17.376 13.669 1.00 51.66 253 ASN A C 1
ATOM 1866 O O . ASN A 1 253 ? -8.977 16.256 13.497 1.00 51.66 253 ASN A O 1
ATOM 1870 N N . ALA A 1 254 ? -10.759 17.576 13.786 1.00 54.09 254 ALA A N 1
ATOM 1871 C CA . ALA A 1 254 ? -11.728 16.472 13.821 1.00 54.09 254 ALA A CA 1
ATOM 1872 C C . ALA A 1 254 ? -11.714 15.608 12.540 1.00 54.09 254 ALA A C 1
ATOM 1874 O O . ALA A 1 254 ? -11.996 14.413 12.580 1.00 54.09 254 ALA A O 1
ATOM 1875 N N . PHE A 1 255 ? -11.348 16.199 11.395 1.00 54.66 255 PHE A N 1
ATOM 1876 C CA . PHE A 1 255 ? -11.180 15.485 10.124 1.00 54.66 255 PHE A CA 1
ATOM 1877 C C . PHE A 1 255 ? -9.804 14.836 9.945 1.00 54.66 255 PHE A C 1
ATOM 1879 O O . PHE A 1 255 ? -9.622 14.073 8.991 1.00 54.66 255 PHE A O 1
ATOM 1886 N N . LYS A 1 256 ? -8.815 15.204 10.764 1.00 59.44 256 LYS A N 1
ATOM 1887 C CA . LYS A 1 256 ? -7.455 14.658 10.693 1.00 59.44 256 LYS A CA 1
ATOM 1888 C C . LYS A 1 256 ? -7.372 13.294 11.382 1.00 59.44 256 LYS A C 1
ATOM 1890 O O . LYS A 1 256 ? -6.604 12.451 10.936 1.00 59.44 256 LYS A O 1
ATOM 1895 N N . ASP A 1 257 ? -8.255 13.057 12.348 1.00 66.50 257 ASP A N 1
ATOM 1896 C CA . ASP A 1 257 ? -8.243 11.868 13.205 1.00 66.50 257 ASP A CA 1
ATOM 1897 C C . ASP A 1 257 ? -9.207 10.763 12.730 1.00 66.50 257 ASP A C 1
ATOM 1899 O O . ASP A 1 257 ? -9.532 9.838 13.472 1.00 66.50 257 ASP A O 1
ATOM 1903 N N . LEU A 1 258 ? -9.705 10.848 11.489 1.00 81.62 258 LEU A N 1
ATOM 1904 C CA . LEU A 1 258 ? -10.482 9.761 10.893 1.00 81.62 258 LEU A CA 1
ATOM 1905 C C . LEU A 1 258 ? -9.536 8.629 10.494 1.00 81.62 258 LEU A C 1
ATOM 1907 O O . LEU A 1 258 ? -8.683 8.818 9.625 1.00 81.62 258 LEU A O 1
ATOM 1911 N N . THR A 1 259 ? -9.745 7.440 11.054 1.00 89.44 259 THR A N 1
ATOM 1912 C CA . THR A 1 259 ? -8.913 6.261 10.783 1.00 89.44 259 THR A CA 1
ATOM 1913 C C . THR A 1 259 ? -8.771 5.975 9.292 1.00 89.44 259 THR A C 1
ATOM 1915 O O . THR A 1 259 ? -7.653 5.829 8.798 1.00 89.44 259 THR A O 1
ATOM 1918 N N . GLY A 1 260 ? -9.872 5.996 8.530 1.00 90.12 260 GLY A N 1
ATOM 1919 C CA . GLY A 1 260 ? -9.822 5.817 7.076 1.00 90.12 260 GLY A CA 1
ATOM 1920 C C . GLY A 1 260 ? -8.925 6.832 6.356 1.00 90.12 260 GLY A C 1
ATOM 1921 O O . GLY A 1 260 ? -8.224 6.482 5.407 1.00 90.12 260 GLY A O 1
ATOM 1922 N N . ARG A 1 261 ? -8.869 8.081 6.833 1.00 88.94 261 ARG A N 1
ATOM 1923 C CA . ARG A 1 261 ? -7.982 9.104 6.269 1.00 88.94 261 ARG A CA 1
ATOM 1924 C C . ARG A 1 261 ? -6.521 8.832 6.610 1.00 88.94 261 ARG A C 1
ATOM 1926 O O . ARG A 1 261 ? -5.695 8.896 5.711 1.00 88.94 261 ARG A O 1
ATOM 1933 N N . ILE A 1 262 ? -6.213 8.484 7.860 1.00 92.00 262 ILE A N 1
ATOM 1934 C CA . ILE A 1 262 ? -4.844 8.161 8.296 1.00 92.00 262 ILE A CA 1
ATOM 1935 C C . ILE A 1 262 ? -4.291 6.980 7.487 1.00 92.00 262 ILE A C 1
ATOM 1937 O O . ILE A 1 262 ? -3.181 7.047 6.951 1.00 92.00 262 ILE A O 1
ATOM 1941 N N . VAL A 1 263 ? -5.088 5.916 7.347 1.00 94.88 263 VAL A N 1
ATOM 1942 C CA . VAL A 1 263 ? -4.734 4.732 6.554 1.00 94.88 263 VAL A CA 1
ATOM 1943 C C . VAL A 1 263 ? -4.502 5.116 5.095 1.00 94.88 263 VAL A C 1
ATOM 1945 O O . VAL A 1 263 ? -3.446 4.812 4.540 1.00 94.88 263 VAL A O 1
ATOM 1948 N N . ARG A 1 264 ? -5.451 5.825 4.472 1.00 94.31 264 ARG A N 1
ATOM 1949 C CA . ARG A 1 264 ? -5.328 6.258 3.076 1.00 94.31 264 ARG A CA 1
ATOM 1950 C C . ARG A 1 264 ? -4.105 7.147 2.847 1.00 94.31 264 ARG A C 1
ATOM 1952 O O . ARG A 1 264 ? -3.330 6.869 1.938 1.00 94.31 264 ARG A O 1
ATOM 1959 N N . ASP A 1 265 ? -3.907 8.169 3.675 1.00 94.69 265 ASP A N 1
ATOM 1960 C CA . ASP A 1 265 ? -2.801 9.122 3.542 1.00 94.69 265 ASP A CA 1
ATOM 1961 C C . ASP A 1 265 ? -1.439 8.421 3.689 1.00 94.69 265 ASP A C 1
ATOM 1963 O O . ASP A 1 265 ? -0.485 8.777 2.991 1.00 94.69 265 ASP A O 1
ATOM 1967 N N . SER A 1 266 ? -1.358 7.380 4.527 1.00 95.88 266 SER A N 1
ATOM 1968 C CA . SER A 1 266 ? -0.160 6.545 4.683 1.00 95.88 266 SER A CA 1
ATOM 1969 C C . SER A 1 266 ? 0.157 5.756 3.407 1.00 95.88 266 SER A C 1
ATOM 1971 O O . SER A 1 266 ? 1.286 5.807 2.915 1.00 95.88 266 SER A O 1
ATOM 1973 N N . PHE A 1 267 ? -0.836 5.087 2.809 1.00 97.19 267 PHE A N 1
ATOM 1974 C CA . PHE A 1 267 ? -0.649 4.333 1.563 1.00 97.19 267 PHE A CA 1
ATOM 1975 C C . PHE A 1 267 ? -0.440 5.236 0.332 1.00 97.19 267 PHE A C 1
ATOM 1977 O O . PHE A 1 267 ? 0.364 4.910 -0.549 1.00 97.19 267 PHE A O 1
ATOM 1984 N N . ASP A 1 268 ? -1.090 6.400 0.278 1.00 96.06 268 ASP A N 1
ATOM 1985 C CA . ASP A 1 268 ? -0.838 7.430 -0.738 1.00 96.06 268 ASP A CA 1
ATOM 1986 C C . ASP A 1 268 ? 0.567 8.043 -0.558 1.00 96.06 268 ASP A C 1
ATOM 1988 O O . ASP A 1 268 ? 1.236 8.408 -1.529 1.00 96.06 268 ASP A O 1
ATOM 1992 N N . GLY A 1 269 ? 1.050 8.149 0.684 1.00 96.50 269 GLY A N 1
ATOM 1993 C CA . GLY A 1 269 ? 2.436 8.483 1.021 1.00 96.50 269 GLY A CA 1
ATOM 1994 C C . GLY A 1 269 ? 3.424 7.456 0.472 1.00 96.50 269 GLY A C 1
ATOM 1995 O O . GLY A 1 269 ? 4.318 7.820 -0.291 1.00 96.50 269 GLY A O 1
ATOM 1996 N N . LEU A 1 270 ? 3.206 6.172 0.766 1.00 97.19 270 LEU A N 1
ATOM 1997 C CA . LEU A 1 270 ? 4.027 5.075 0.251 1.00 97.19 270 LEU A CA 1
ATOM 1998 C C . LEU A 1 270 ? 4.070 5.058 -1.282 1.00 97.19 270 LEU A C 1
ATOM 2000 O O . LEU A 1 270 ? 5.147 4.943 -1.865 1.00 97.19 270 LEU A O 1
ATOM 2004 N N . SER A 1 271 ? 2.922 5.226 -1.939 1.00 96.69 271 SER A N 1
ATOM 2005 C CA . SER A 1 271 ? 2.827 5.263 -3.405 1.00 96.69 271 SER A CA 1
ATOM 2006 C C . SER A 1 271 ? 3.689 6.381 -4.000 1.00 96.69 271 SER A C 1
ATOM 2008 O O . SER A 1 271 ? 4.444 6.158 -4.947 1.00 96.69 271 SER A O 1
ATOM 2010 N N . ARG A 1 272 ? 3.657 7.576 -3.391 1.00 96.38 272 ARG A N 1
ATOM 2011 C CA . ARG A 1 272 ? 4.503 8.712 -3.793 1.00 96.38 272 ARG A CA 1
ATOM 2012 C C . ARG A 1 272 ? 5.991 8.432 -3.579 1.00 96.38 272 ARG A C 1
ATOM 2014 O O . ARG A 1 272 ? 6.787 8.743 -4.467 1.00 96.38 272 ARG A O 1
ATOM 2021 N N . SER A 1 273 ? 6.366 7.840 -2.446 1.00 96.50 273 SER A N 1
ATOM 2022 C CA . SER A 1 273 ? 7.758 7.472 -2.152 1.00 96.50 273 SER A CA 1
ATOM 2023 C C . SER A 1 273 ? 8.281 6.441 -3.157 1.00 96.50 273 SER A C 1
ATOM 2025 O O . SER A 1 273 ? 9.354 6.625 -3.734 1.00 96.50 273 SER A O 1
ATOM 2027 N N . MET A 1 274 ? 7.482 5.416 -3.468 1.00 95.12 274 MET A N 1
ATOM 2028 C CA . MET A 1 274 ? 7.797 4.405 -4.483 1.00 95.12 274 MET A CA 1
ATOM 2029 C C . MET A 1 274 ? 7.937 5.014 -5.882 1.00 95.12 274 MET A C 1
ATOM 2031 O O . MET A 1 274 ? 8.866 4.679 -6.616 1.00 95.12 274 MET A O 1
ATOM 2035 N N . ASP A 1 275 ? 7.076 5.965 -6.252 1.00 93.69 275 ASP A N 1
ATOM 2036 C CA . ASP A 1 275 ? 7.175 6.689 -7.524 1.00 93.69 275 ASP A CA 1
ATOM 2037 C C . ASP A 1 275 ? 8.443 7.548 -7.626 1.00 93.69 275 ASP A C 1
ATOM 2039 O O . ASP A 1 275 ? 9.018 7.694 -8.711 1.00 93.69 275 ASP A O 1
ATOM 2043 N N . ILE A 1 276 ? 8.883 8.163 -6.525 1.00 93.56 276 ILE A N 1
ATOM 2044 C CA . ILE A 1 276 ? 10.141 8.920 -6.470 1.00 93.56 276 ILE A CA 1
ATOM 2045 C C . ILE A 1 276 ? 11.325 7.967 -6.617 1.00 93.56 276 ILE A C 1
ATOM 2047 O O . ILE A 1 276 ? 12.177 8.203 -7.479 1.00 93.56 276 ILE A O 1
ATOM 2051 N N . LEU A 1 277 ? 11.355 6.884 -5.836 1.00 92.25 277 LEU A N 1
ATOM 2052 C CA . LEU A 1 277 ? 12.412 5.879 -5.908 1.00 92.25 277 LEU A CA 1
ATOM 2053 C C . LEU A 1 277 ? 12.505 5.294 -7.314 1.00 92.25 277 LEU A C 1
ATOM 2055 O O . LEU A 1 277 ? 13.577 5.292 -7.905 1.00 92.25 277 LEU A O 1
ATOM 2059 N N . ALA A 1 278 ? 11.385 4.902 -7.910 1.00 89.56 278 ALA A N 1
ATOM 2060 C CA . ALA A 1 278 ? 11.379 4.313 -9.239 1.00 89.56 278 ALA A CA 1
ATOM 2061 C C . ALA A 1 278 ? 11.798 5.290 -10.344 1.00 89.56 278 ALA A C 1
ATOM 2063 O O . ALA A 1 278 ? 12.424 4.884 -11.318 1.00 89.56 278 ALA A O 1
ATOM 2064 N N . ARG A 1 279 ? 11.517 6.592 -10.204 1.00 87.75 279 ARG A N 1
ATOM 2065 C CA . ARG A 1 279 ? 12.058 7.605 -11.127 1.00 87.75 279 ARG A CA 1
ATOM 2066 C C . ARG A 1 279 ? 13.577 7.736 -11.018 1.00 87.75 279 ARG A C 1
ATOM 2068 O O . ARG A 1 279 ? 14.223 7.997 -12.029 1.00 87.75 279 ARG A O 1
ATOM 2075 N N . ARG A 1 280 ? 14.138 7.559 -9.818 1.00 87.19 280 ARG A N 1
ATOM 2076 C CA . ARG A 1 280 ? 15.588 7.623 -9.560 1.00 87.19 280 ARG A CA 1
ATOM 2077 C C . ARG A 1 280 ? 16.308 6.323 -9.940 1.00 87.19 280 ARG A C 1
ATOM 2079 O O . ARG A 1 280 ? 17.392 6.383 -10.506 1.00 87.19 280 ARG A O 1
ATOM 2086 N N . ALA A 1 281 ? 15.693 5.173 -9.669 1.00 84.06 281 ALA A N 1
ATOM 2087 C CA . ALA A 1 281 ? 16.204 3.836 -9.977 1.00 84.06 281 ALA A CA 1
ATOM 2088 C C . ALA A 1 281 ? 15.991 3.437 -11.450 1.00 84.06 281 ALA A C 1
ATOM 2090 O O . ALA A 1 281 ? 16.754 2.643 -12.002 1.00 84.06 281 ALA A O 1
ATOM 2091 N N . GLY A 1 282 ? 14.997 4.029 -12.120 1.00 79.94 282 GLY A N 1
ATOM 2092 C CA . GLY A 1 282 ? 14.672 3.761 -13.517 1.00 79.94 282 GLY A CA 1
ATOM 2093 C C . GLY A 1 282 ? 14.029 2.385 -13.711 1.00 79.94 282 GLY A C 1
ATOM 2094 O O . GLY A 1 282 ? 13.185 1.959 -12.930 1.00 79.94 282 GLY A O 1
ATOM 2095 N N . ILE A 1 283 ? 14.422 1.700 -14.784 1.00 72.38 283 ILE A N 1
ATOM 2096 C CA . ILE A 1 283 ? 13.951 0.350 -15.162 1.00 72.38 283 ILE A CA 1
ATOM 2097 C C . ILE A 1 283 ? 15.046 -0.720 -14.978 1.00 72.38 283 ILE A C 1
ATOM 2099 O O . ILE A 1 283 ? 14.972 -1.818 -15.535 1.00 72.38 283 ILE A O 1
ATOM 2103 N N . GLY A 1 284 ? 16.093 -0.378 -14.219 1.00 64.06 284 GLY A N 1
ATOM 2104 C CA . GLY A 1 284 ? 17.291 -1.194 -14.049 1.00 64.06 284 GLY A CA 1
ATOM 2105 C C . GLY A 1 284 ? 18.233 -1.132 -15.257 1.00 64.06 284 GLY A C 1
ATOM 2106 O O . GLY A 1 284 ? 17.868 -0.661 -16.333 1.00 64.06 284 GLY A O 1
ATOM 2107 N N . GLY A 1 285 ? 19.463 -1.619 -15.071 1.00 62.75 285 GLY A N 1
ATOM 2108 C CA . GLY A 1 285 ? 20.520 -1.595 -16.088 1.00 62.75 285 GLY A CA 1
ATOM 2109 C C . GLY A 1 285 ? 21.529 -0.456 -15.911 1.00 62.75 285 GLY A C 1
ATOM 2110 O O . GLY A 1 285 ? 21.443 0.352 -14.986 1.00 62.75 285 GLY A O 1
ATOM 2111 N N . GLY A 1 286 ? 22.530 -0.422 -16.793 1.00 61.00 286 GLY A N 1
ATOM 2112 C CA . GLY A 1 286 ? 23.582 0.588 -16.745 1.00 61.00 286 GLY A CA 1
ATOM 2113 C C . GLY A 1 286 ? 23.042 1.975 -17.083 1.00 61.00 286 GLY A C 1
ATOM 2114 O O . GLY A 1 286 ? 22.361 2.166 -18.086 1.00 61.00 286 GLY A O 1
ATOM 2115 N N . TRP A 1 287 ? 23.392 2.976 -16.291 1.00 68.88 287 TRP A N 1
ATOM 2116 C CA . TRP A 1 287 ? 23.093 4.362 -16.632 1.00 68.88 287 TRP A CA 1
ATOM 2117 C C . TRP A 1 287 ? 24.185 4.948 -17.521 1.00 68.88 287 TRP A C 1
ATOM 2119 O O . TRP A 1 287 ? 25.308 4.445 -17.559 1.00 68.88 287 TRP A O 1
ATOM 2129 N N . GLN A 1 288 ? 23.856 5.998 -18.269 1.00 66.75 288 GLN A N 1
ATOM 2130 C CA . GLN A 1 288 ? 24.861 6.784 -18.977 1.00 66.75 288 GLN A CA 1
ATOM 2131 C C . GLN A 1 288 ? 25.219 7.999 -18.151 1.00 66.75 288 GLN A C 1
ATOM 2133 O O . GLN A 1 288 ? 24.506 9.003 -18.133 1.00 66.75 288 GLN A O 1
ATOM 2138 N N . ASP A 1 289 ? 26.330 7.859 -17.449 1.00 73.06 289 ASP A N 1
ATOM 2139 C CA . ASP A 1 289 ? 26.924 8.930 -16.681 1.00 73.06 289 ASP A CA 1
ATOM 2140 C C . ASP A 1 289 ? 27.745 9.792 -17.628 1.00 73.06 289 ASP A C 1
ATOM 2142 O O . ASP A 1 289 ? 28.826 9.414 -18.069 1.00 73.06 289 ASP A O 1
ATOM 2146 N N . ASN A 1 290 ? 27.187 10.948 -17.982 1.00 74.75 290 ASN A N 1
ATOM 2147 C CA . ASN A 1 290 ? 27.898 11.945 -18.783 1.00 74.75 290 ASN A CA 1
ATOM 2148 C C . ASN A 1 290 ? 29.023 12.624 -17.981 1.00 74.75 290 ASN A C 1
ATOM 2150 O O . ASN A 1 290 ? 29.852 13.313 -18.568 1.00 74.75 290 ASN A O 1
ATOM 2154 N N . ASP A 1 291 ? 29.029 12.449 -16.657 1.00 78.12 291 ASP A N 1
ATOM 2155 C CA . ASP A 1 291 ? 29.958 13.073 -15.723 1.00 78.12 291 ASP A CA 1
ATOM 2156 C C . ASP A 1 291 ? 30.503 12.035 -14.730 1.00 78.12 291 ASP A C 1
ATOM 2158 O O . ASP A 1 291 ? 29.811 11.078 -14.378 1.00 78.12 291 ASP A O 1
ATOM 2162 N N . LYS A 1 292 ? 31.734 12.235 -14.256 1.00 76.50 292 LYS A N 1
ATOM 2163 C CA . LYS A 1 292 ? 32.440 11.321 -13.345 1.00 76.50 292 LYS A CA 1
ATOM 2164 C C . LYS A 1 292 ? 31.754 11.207 -11.980 1.00 76.50 292 LYS A C 1
ATOM 2166 O O . LYS A 1 292 ? 31.859 10.164 -11.341 1.00 76.50 292 LYS A O 1
ATOM 2171 N N . ASP A 1 293 ? 31.027 12.246 -11.568 1.00 83.44 293 ASP A N 1
ATOM 2172 C CA . ASP A 1 293 ? 30.291 12.282 -10.299 1.00 83.44 293 ASP A CA 1
ATOM 2173 C C . ASP A 1 293 ? 28.810 11.890 -10.430 1.00 83.44 293 ASP A C 1
ATOM 2175 O O . ASP A 1 293 ? 28.122 11.711 -9.421 1.00 83.44 293 ASP A O 1
ATOM 2179 N N . ALA A 1 294 ? 28.299 11.709 -11.655 1.00 80.31 294 ALA A N 1
ATOM 2180 C CA . ALA A 1 294 ? 26.886 11.406 -11.883 1.00 80.31 294 ALA A CA 1
ATOM 2181 C C . ALA A 1 294 ? 26.456 10.070 -11.250 1.00 80.31 294 ALA A C 1
ATOM 2183 O O . ALA A 1 294 ? 25.340 9.968 -10.736 1.00 80.31 294 ALA A O 1
ATOM 2184 N N . SER A 1 295 ? 27.350 9.077 -11.218 1.00 78.94 295 SER A N 1
ATOM 2185 C CA . SER A 1 295 ? 27.107 7.793 -10.553 1.00 78.94 295 SER A CA 1
ATOM 2186 C C . SER A 1 295 ? 26.905 7.961 -9.048 1.00 78.94 295 SER A C 1
ATOM 2188 O O . SER A 1 295 ? 25.874 7.550 -8.518 1.00 78.94 295 SER A O 1
ATOM 2190 N N . LYS A 1 296 ? 27.831 8.656 -8.379 1.00 82.38 296 LYS A N 1
ATOM 2191 C CA . LYS A 1 296 ? 27.796 8.913 -6.931 1.00 82.38 296 LYS A CA 1
ATOM 2192 C C . LYS A 1 296 ? 26.587 9.750 -6.520 1.00 82.38 296 LYS A C 1
ATOM 2194 O O . LYS A 1 296 ? 25.942 9.467 -5.511 1.00 82.38 296 LYS A O 1
ATOM 2199 N N . LEU A 1 297 ? 26.259 10.785 -7.297 1.00 84.25 297 LEU A N 1
ATOM 2200 C CA . LEU A 1 297 ? 25.085 11.624 -7.038 1.00 84.25 297 LEU A CA 1
ATOM 2201 C C . LEU A 1 297 ? 23.785 10.827 -7.178 1.00 84.25 297 LEU A C 1
ATOM 2203 O O . LEU A 1 297 ? 22.876 10.991 -6.361 1.00 84.25 297 LEU A O 1
ATOM 2207 N N . ARG A 1 298 ? 23.703 9.937 -8.173 1.00 83.31 298 ARG A N 1
ATOM 2208 C CA . ARG A 1 298 ? 22.558 9.040 -8.336 1.00 83.31 298 ARG A CA 1
ATOM 2209 C C . ARG A 1 298 ? 22.460 8.043 -7.189 1.00 83.31 298 ARG A C 1
ATOM 2211 O O . ARG A 1 298 ? 21.369 7.894 -6.656 1.00 83.31 298 ARG A O 1
ATOM 2218 N N . GLU A 1 299 ? 23.553 7.402 -6.789 1.00 83.81 299 GLU A N 1
ATOM 2219 C CA . GLU A 1 299 ? 23.565 6.482 -5.643 1.00 83.81 299 GLU A CA 1
ATOM 2220 C C . GLU A 1 299 ? 23.062 7.171 -4.373 1.00 83.81 299 GLU A C 1
ATOM 2222 O O . GLU A 1 299 ? 22.158 6.664 -3.716 1.00 83.81 299 GLU A O 1
ATOM 2227 N N . ARG A 1 300 ? 23.546 8.387 -4.085 1.00 86.56 300 ARG A N 1
ATOM 2228 C CA . ARG A 1 300 ? 23.063 9.184 -2.948 1.00 86.56 300 ARG A CA 1
ATOM 2229 C C . ARG A 1 300 ? 21.572 9.514 -3.055 1.00 86.56 300 ARG A C 1
ATOM 2231 O O . ARG A 1 300 ? 20.854 9.464 -2.058 1.00 86.56 300 ARG A O 1
ATOM 2238 N N . ALA A 1 301 ? 21.098 9.866 -4.250 1.00 88.00 301 ALA A N 1
ATOM 2239 C CA . ALA A 1 301 ? 19.687 10.160 -4.482 1.00 88.00 301 ALA A CA 1
ATOM 2240 C C . ALA A 1 301 ? 18.803 8.908 -4.355 1.00 88.00 301 ALA A C 1
ATOM 2242 O O . ALA A 1 301 ? 17.687 9.006 -3.840 1.00 88.00 301 ALA A O 1
ATOM 2243 N N . ILE A 1 302 ? 19.275 7.748 -4.814 1.00 88.62 302 ILE A N 1
ATOM 2244 C CA . ILE A 1 302 ? 18.585 6.465 -4.658 1.00 88.62 302 ILE A CA 1
ATOM 2245 C C . ILE A 1 302 ? 18.529 6.099 -3.175 1.00 88.62 302 ILE A C 1
ATOM 2247 O O . ILE A 1 302 ? 17.427 5.896 -2.681 1.00 88.62 302 ILE A O 1
ATOM 2251 N N . GLY A 1 303 ? 19.651 6.136 -2.451 1.00 88.31 303 GLY A N 1
ATOM 2252 C CA . GLY A 1 303 ? 19.690 5.790 -1.025 1.00 88.31 303 GLY A CA 1
ATOM 2253 C C . GLY A 1 303 ? 18.769 6.663 -0.169 1.00 88.31 303 GLY A C 1
ATOM 2254 O O . GLY A 1 303 ? 17.965 6.152 0.603 1.00 88.31 303 GLY A O 1
ATOM 2255 N N . SER A 1 304 ? 18.756 7.982 -0.404 1.00 89.94 304 SER A N 1
ATOM 2256 C CA . SER A 1 304 ? 17.791 8.878 0.257 1.00 89.94 304 SER A CA 1
ATOM 2257 C C . SER A 1 304 ? 16.334 8.491 -0.026 1.00 89.94 304 SER A C 1
ATOM 2259 O O . SER A 1 304 ? 15.512 8.540 0.882 1.00 89.94 304 SER A O 1
ATOM 2261 N N . ALA A 1 305 ? 16.001 8.092 -1.259 1.00 92.31 305 ALA A N 1
ATOM 2262 C CA . ALA A 1 305 ? 14.650 7.626 -1.571 1.00 92.31 305 ALA A CA 1
ATOM 2263 C C . ALA A 1 305 ? 14.352 6.244 -0.964 1.00 92.31 305 ALA A C 1
ATOM 2265 O O . ALA A 1 305 ? 13.208 5.988 -0.595 1.00 92.31 305 ALA A O 1
ATOM 2266 N N . CYS A 1 306 ? 15.351 5.366 -0.834 1.00 92.50 306 CYS A N 1
ATOM 2267 C CA . CYS A 1 306 ? 15.214 4.084 -0.146 1.00 92.50 306 CYS A CA 1
ATOM 2268 C C . CYS A 1 306 ? 14.867 4.288 1.333 1.00 92.50 306 CYS A C 1
ATOM 2270 O O . CYS A 1 306 ? 13.971 3.614 1.829 1.00 92.50 306 CYS A O 1
ATOM 2272 N N . THR A 1 307 ? 15.480 5.260 2.019 1.00 91.25 307 THR A N 1
ATOM 2273 C CA . THR A 1 307 ? 15.139 5.593 3.416 1.00 91.25 307 THR A CA 1
ATOM 2274 C C . THR A 1 307 ? 13.683 6.059 3.569 1.00 91.25 307 THR A C 1
ATOM 2276 O O . THR A 1 307 ? 12.973 5.605 4.472 1.00 91.25 307 THR A O 1
ATOM 2279 N N . ASP A 1 308 ? 13.205 6.914 2.659 1.00 92.94 308 ASP A N 1
ATOM 2280 C CA . ASP A 1 308 ? 11.811 7.385 2.655 1.00 92.94 308 ASP A CA 1
ATOM 2281 C C . ASP A 1 308 ? 10.828 6.227 2.409 1.00 92.94 308 ASP A C 1
ATOM 2283 O O . ASP A 1 308 ? 9.795 6.099 3.081 1.00 92.94 308 ASP A O 1
ATOM 2287 N N . VAL A 1 309 ? 11.161 5.353 1.452 1.00 95.31 309 VAL A N 1
ATOM 2288 C CA . VAL A 1 309 ? 10.372 4.161 1.124 1.00 95.31 309 VAL A CA 1
ATOM 2289 C C . VAL A 1 309 ? 10.367 3.171 2.281 1.00 95.31 309 VAL A C 1
ATOM 2291 O O . VAL A 1 309 ? 9.289 2.709 2.635 1.00 95.31 309 VAL A O 1
ATOM 2294 N N . ARG A 1 310 ? 11.510 2.894 2.920 1.00 93.38 310 ARG A N 1
ATOM 2295 C CA . ARG A 1 310 ? 11.615 2.031 4.109 1.00 93.38 310 ARG A CA 1
ATOM 2296 C C . ARG A 1 310 ? 10.661 2.494 5.201 1.00 93.38 310 ARG A C 1
ATOM 2298 O O . ARG A 1 310 ? 9.840 1.711 5.668 1.00 93.38 310 ARG A O 1
ATOM 2305 N N . THR A 1 311 ? 10.739 3.768 5.576 1.00 92.19 311 THR A N 1
ATOM 2306 C CA . THR A 1 311 ? 9.912 4.339 6.652 1.00 92.19 311 THR A CA 1
ATOM 2307 C C . THR A 1 311 ? 8.420 4.224 6.322 1.00 92.19 311 THR A C 1
ATOM 2309 O O . THR A 1 311 ? 7.603 3.824 7.158 1.00 92.19 311 THR A O 1
ATOM 2312 N N . SER A 1 312 ? 8.067 4.506 5.063 1.00 95.12 312 SER A N 1
ATOM 2313 C CA . SER A 1 312 ? 6.693 4.381 4.568 1.00 95.12 312 SER A CA 1
ATOM 2314 C C . SER A 1 312 ? 6.222 2.920 4.544 1.00 95.12 312 SER A C 1
ATOM 2316 O O . SER A 1 312 ? 5.088 2.637 4.929 1.00 95.12 312 SER A O 1
ATOM 2318 N N . LEU A 1 313 ? 7.084 1.987 4.121 1.00 95.38 313 LEU A N 1
ATOM 2319 C CA . LEU A 1 313 ? 6.809 0.549 4.068 1.00 95.38 313 LEU A CA 1
ATOM 2320 C C . LEU A 1 313 ? 6.590 -0.017 5.464 1.00 95.38 313 LEU A C 1
ATOM 2322 O O . LEU A 1 313 ? 5.585 -0.679 5.677 1.00 95.38 313 LEU A O 1
ATOM 2326 N N . MET A 1 314 ? 7.474 0.275 6.419 1.00 93.56 314 MET A N 1
ATOM 2327 C CA . MET A 1 314 ? 7.333 -0.165 7.810 1.00 93.56 314 MET A CA 1
ATOM 2328 C C . MET A 1 314 ? 5.990 0.276 8.399 1.00 93.56 314 MET A C 1
ATOM 2330 O O . MET A 1 314 ? 5.240 -0.549 8.920 1.00 93.56 314 MET A O 1
ATOM 2334 N N . THR A 1 315 ? 5.639 1.550 8.222 1.00 94.25 315 THR A N 1
ATOM 2335 C CA . THR A 1 315 ? 4.356 2.095 8.687 1.00 94.25 315 THR A CA 1
ATOM 2336 C C . THR A 1 315 ? 3.168 1.396 8.016 1.00 94.25 315 THR A C 1
ATOM 2338 O O . THR A 1 315 ? 2.245 0.947 8.694 1.00 94.25 315 THR A O 1
ATOM 2341 N N . CYS A 1 316 ? 3.197 1.234 6.689 1.00 96.62 316 CYS A N 1
ATOM 2342 C CA . CYS A 1 316 ? 2.122 0.571 5.947 1.00 96.62 316 CYS A CA 1
ATOM 2343 C C . CYS A 1 316 ? 2.010 -0.928 6.260 1.00 96.62 316 CYS A C 1
ATOM 2345 O O . CYS A 1 316 ? 0.901 -1.455 6.281 1.00 96.62 316 CYS A O 1
ATOM 2347 N N . CYS A 1 317 ? 3.123 -1.612 6.534 1.00 95.44 317 CYS A N 1
ATOM 2348 C CA . CYS A 1 317 ? 3.136 -2.995 7.009 1.00 95.44 317 CYS A CA 1
ATOM 2349 C C . CYS A 1 317 ? 2.459 -3.107 8.370 1.00 95.44 317 CYS A C 1
ATOM 2351 O O . CYS A 1 317 ? 1.621 -3.983 8.550 1.00 95.44 317 CYS A O 1
ATOM 2353 N N . GLY A 1 318 ? 2.746 -2.184 9.288 1.00 94.06 318 GLY A N 1
ATOM 2354 C CA . GLY A 1 318 ? 2.052 -2.099 10.569 1.00 94.06 318 GLY A CA 1
ATOM 2355 C C . GLY A 1 318 ? 0.549 -1.905 10.423 1.00 94.06 318 GLY A C 1
ATOM 2356 O O . GLY A 1 318 ? -0.234 -2.676 10.971 1.00 94.06 318 GLY A O 1
ATOM 2357 N N . ILE A 1 319 ? 0.135 -0.943 9.599 1.00 95.88 319 ILE A N 1
ATOM 2358 C CA . ILE A 1 319 ? -1.281 -0.692 9.296 1.00 95.88 319 ILE A CA 1
ATOM 2359 C C . ILE A 1 319 ? -1.948 -1.930 8.675 1.00 95.88 319 ILE A C 1
ATOM 2361 O O . ILE A 1 319 ? -3.054 -2.306 9.067 1.00 95.88 319 ILE A O 1
ATOM 2365 N N . ALA A 1 320 ? -1.286 -2.576 7.712 1.00 96.38 320 ALA A N 1
ATOM 2366 C CA . ALA A 1 320 ? -1.805 -3.767 7.048 1.00 96.38 320 ALA A CA 1
ATOM 2367 C C . ALA A 1 320 ? -1.858 -4.985 7.978 1.00 96.38 320 ALA A C 1
ATOM 2369 O O . ALA A 1 320 ? -2.766 -5.807 7.860 1.00 96.38 320 ALA A O 1
ATOM 2370 N N . ALA A 1 321 ? -0.923 -5.102 8.917 1.00 94.50 321 ALA A N 1
ATOM 2371 C CA . ALA A 1 321 ? -0.953 -6.145 9.926 1.00 94.50 321 ALA A CA 1
ATOM 2372 C C . ALA A 1 321 ? -2.073 -5.908 10.939 1.00 94.50 321 ALA A C 1
ATOM 2374 O O . ALA A 1 321 ? -2.803 -6.846 11.213 1.00 94.50 321 ALA A O 1
ATOM 2375 N N . VAL A 1 322 ? -2.294 -4.679 11.414 1.00 94.69 322 VAL A N 1
ATOM 2376 C CA . VAL A 1 322 ? -3.374 -4.366 12.368 1.00 94.69 322 VAL A CA 1
ATOM 2377 C C . VAL A 1 322 ? -4.760 -4.517 11.723 1.00 94.69 322 VAL A C 1
ATOM 2379 O O . VAL A 1 322 ? -5.556 -5.346 12.158 1.00 94.69 322 VAL A O 1
ATOM 2382 N N . TYR A 1 323 ? -5.060 -3.777 10.648 1.00 95.75 323 TYR A N 1
ATOM 2383 C CA . TYR A 1 323 ? -6.407 -3.770 10.041 1.00 95.75 323 TYR A CA 1
ATOM 2384 C C . TYR A 1 323 ? -6.637 -4.848 8.976 1.00 95.75 323 TYR A C 1
ATOM 2386 O O . TYR A 1 323 ? -7.748 -4.982 8.454 1.00 95.75 323 TYR A O 1
ATOM 2394 N N . GLY A 1 324 ? -5.587 -5.564 8.580 1.00 94.75 324 GLY A N 1
ATOM 2395 C CA . GLY A 1 324 ? -5.670 -6.686 7.655 1.00 94.75 324 GLY A CA 1
ATOM 2396 C C . GLY A 1 324 ? -5.633 -8.004 8.410 1.00 94.75 324 GLY A C 1
ATOM 2397 O O . GLY A 1 324 ? -6.680 -8.577 8.685 1.00 94.75 324 GLY A O 1
ATOM 2398 N N . VAL A 1 325 ? -4.432 -8.491 8.719 1.00 92.69 325 VAL A N 1
ATOM 2399 C CA . VAL A 1 325 ? -4.236 -9.834 9.296 1.00 92.69 325 VAL A CA 1
ATOM 2400 C C . VAL A 1 325 ? -4.783 -9.930 10.723 1.00 92.69 325 VAL A C 1
ATOM 2402 O O . VAL A 1 325 ? -5.522 -10.857 11.030 1.00 92.69 325 VAL A O 1
ATOM 2405 N N . GLY A 1 326 ? -4.476 -8.954 11.573 1.00 92.38 326 GLY A N 1
ATOM 2406 C CA . GLY A 1 326 ? -4.894 -8.887 12.970 1.00 92.38 326 GLY A CA 1
ATOM 2407 C C . GLY A 1 326 ? -6.406 -8.773 13.122 1.00 92.38 326 GLY A C 1
ATOM 2408 O O . GLY A 1 326 ? -7.003 -9.543 13.863 1.00 92.38 326 GLY A O 1
ATOM 2409 N N . ALA A 1 327 ? -7.045 -7.896 12.346 1.00 93.50 327 ALA A N 1
ATOM 2410 C CA . ALA A 1 327 ? -8.503 -7.798 12.291 1.00 93.50 327 ALA A CA 1
ATOM 2411 C C . ALA A 1 327 ? -9.176 -9.131 11.904 1.00 93.50 327 ALA A C 1
ATOM 2413 O O . ALA A 1 327 ? -10.181 -9.506 12.504 1.00 93.50 327 ALA A O 1
ATOM 2414 N N . ILE A 1 328 ? -8.612 -9.866 10.935 1.00 93.06 328 ILE A N 1
ATOM 2415 C CA . ILE A 1 328 ? -9.108 -11.201 10.561 1.00 93.06 328 ILE A CA 1
ATOM 2416 C C . ILE A 1 328 ? -8.907 -12.187 11.714 1.00 93.06 328 ILE A C 1
ATOM 2418 O O . ILE A 1 328 ? -9.839 -12.904 12.059 1.00 93.06 328 ILE A O 1
ATOM 2422 N N . ALA A 1 329 ? -7.714 -12.225 12.311 1.00 91.06 329 ALA A N 1
ATOM 2423 C CA . ALA A 1 329 ? -7.394 -13.147 13.398 1.00 91.06 329 ALA A CA 1
ATOM 2424 C C . ALA A 1 329 ? -8.312 -12.935 14.610 1.00 91.06 329 ALA A C 1
ATOM 2426 O O . ALA A 1 329 ? -8.875 -13.896 15.130 1.00 91.06 329 ALA A O 1
ATOM 2427 N N . LEU A 1 330 ? -8.534 -11.678 14.999 1.00 90.69 330 LEU A N 1
ATOM 2428 C CA . LEU A 1 330 ? -9.472 -11.313 16.056 1.00 90.69 330 LEU A CA 1
ATOM 2429 C C . LEU A 1 330 ? -10.907 -11.741 15.718 1.00 90.69 330 LEU A C 1
ATOM 2431 O O . LEU A 1 330 ? -11.609 -12.275 16.578 1.00 90.69 330 LEU A O 1
ATOM 2435 N N . GLY A 1 331 ? -11.338 -11.544 14.469 1.00 89.00 331 GLY A N 1
ATOM 2436 C CA . GLY A 1 331 ? -12.678 -11.941 14.045 1.00 89.00 331 GLY A CA 1
ATOM 2437 C C . GLY A 1 331 ? -12.884 -13.452 14.030 1.00 89.00 331 GLY A C 1
ATOM 2438 O O . GLY A 1 331 ? -13.924 -13.941 14.458 1.00 89.00 331 GLY A O 1
ATOM 2439 N N . VAL A 1 332 ? -11.863 -14.210 13.626 1.00 90.38 332 VAL A N 1
ATOM 2440 C CA . VAL A 1 332 ? -11.884 -15.678 13.682 1.00 90.38 332 VAL A CA 1
ATOM 2441 C C . VAL A 1 332 ? -11.894 -16.175 15.129 1.00 90.38 332 VAL A C 1
ATOM 2443 O O . VAL A 1 332 ? -12.626 -17.111 15.435 1.00 90.38 332 VAL A O 1
ATOM 2446 N N . ALA A 1 333 ? -11.118 -15.552 16.019 1.00 89.31 333 ALA A N 1
ATOM 2447 C CA . ALA A 1 333 ? -11.018 -15.968 17.416 1.00 89.31 333 ALA A CA 1
ATOM 2448 C C . ALA A 1 333 ? -12.288 -15.668 18.230 1.00 89.31 333 ALA A C 1
ATOM 2450 O O . ALA A 1 333 ? -12.684 -16.472 19.068 1.00 89.31 333 ALA A O 1
ATOM 2451 N N . SER A 1 334 ? -12.927 -14.521 17.991 1.00 88.12 334 SER A N 1
ATOM 2452 C CA . SER A 1 334 ? -14.109 -14.082 18.750 1.00 88.12 334 SER A CA 1
ATOM 2453 C C . SER A 1 334 ? -15.445 -14.447 18.097 1.00 88.12 334 SER A C 1
ATOM 2455 O O . SER A 1 334 ? -16.477 -14.433 18.763 1.00 88.12 334 SER A O 1
ATOM 2457 N N . GLY A 1 335 ? -15.453 -14.734 16.791 1.00 89.75 335 GLY A N 1
ATOM 2458 C CA . GLY A 1 335 ? -16.677 -14.874 15.999 1.00 89.75 335 GLY A CA 1
ATOM 2459 C C . GLY A 1 335 ? -17.386 -13.546 15.692 1.00 89.75 335 GLY A C 1
ATOM 2460 O O . GLY A 1 335 ? -18.490 -13.569 15.149 1.00 89.75 335 GLY A O 1
ATOM 2461 N N . VAL A 1 336 ? -16.779 -12.400 16.024 1.00 89.19 336 VAL A N 1
ATOM 2462 C CA . VAL A 1 336 ? -17.336 -11.054 15.820 1.00 89.19 336 VAL A CA 1
ATOM 2463 C C . VAL A 1 336 ? -16.427 -10.252 14.893 1.00 89.19 336 VAL A C 1
ATOM 2465 O O . VAL A 1 336 ? -15.212 -10.264 15.041 1.00 89.19 336 VAL A O 1
ATOM 2468 N N . ASP A 1 337 ? -16.991 -9.513 13.939 1.00 89.50 337 ASP A N 1
ATOM 2469 C CA . ASP A 1 337 ? -16.181 -8.694 13.035 1.00 89.50 337 ASP A CA 1
ATOM 2470 C C . ASP A 1 337 ? -15.456 -7.561 13.782 1.00 89.50 337 ASP A C 1
ATOM 2472 O O . ASP A 1 337 ? -16.061 -6.758 14.496 1.00 89.50 337 ASP A O 1
ATOM 2476 N N . ALA A 1 338 ? -14.145 -7.459 13.559 1.00 91.50 338 ALA A N 1
ATOM 2477 C CA . ALA A 1 338 ? -13.341 -6.356 14.063 1.00 91.50 338 ALA A CA 1
ATOM 2478 C C . ALA A 1 338 ? -13.691 -5.037 13.360 1.00 91.50 338 ALA A C 1
ATOM 2480 O O . ALA A 1 338 ? -13.862 -4.983 12.139 1.00 91.50 338 ALA A O 1
ATOM 2481 N N . SER A 1 339 ? -13.740 -3.951 14.129 1.00 90.88 339 SER A N 1
ATOM 2482 C CA . SER A 1 339 ? -14.076 -2.618 13.630 1.00 90.88 339 SER A CA 1
ATOM 2483 C C . SER A 1 339 ? -13.043 -1.586 14.061 1.00 90.88 339 SER A C 1
ATOM 2485 O O . SER A 1 339 ? -12.466 -1.647 15.147 1.00 90.88 339 SER A O 1
ATOM 2487 N N . ALA A 1 340 ? -12.833 -0.594 13.201 1.00 89.56 340 ALA A N 1
ATOM 2488 C CA . ALA A 1 340 ? -12.047 0.581 13.548 1.00 89.56 340 ALA A CA 1
ATOM 2489 C C . ALA A 1 340 ? -12.818 1.494 14.520 1.00 89.56 340 ALA A C 1
ATOM 2491 O O . ALA A 1 340 ? -14.053 1.490 14.545 1.00 89.56 340 ALA A O 1
ATOM 2492 N N . ASP A 1 341 ? -12.082 2.296 15.292 1.00 85.56 341 ASP A N 1
ATOM 2493 C CA . ASP A 1 341 ? -12.574 3.376 16.166 1.00 85.56 341 ASP A CA 1
ATOM 2494 C C . ASP A 1 341 ? -13.392 2.956 17.405 1.00 85.56 341 ASP A C 1
ATOM 2496 O O . ASP A 1 341 ? -13.689 3.806 18.245 1.00 85.56 341 ASP A O 1
ATOM 2500 N N . ILE A 1 342 ? -13.749 1.674 17.570 1.00 86.00 342 ILE A N 1
ATOM 2501 C CA . ILE A 1 342 ? -14.514 1.207 18.748 1.00 86.00 342 ILE A CA 1
ATOM 2502 C C . ILE A 1 342 ? -13.679 1.299 20.032 1.00 86.00 342 ILE A C 1
ATOM 2504 O O . ILE A 1 342 ? -14.214 1.603 21.094 1.00 86.00 342 ILE A O 1
ATOM 2508 N N . ALA A 1 343 ? -12.368 1.087 19.920 1.00 83.62 343 ALA A N 1
ATOM 2509 C CA . ALA A 1 343 ? -11.419 1.176 21.026 1.00 83.62 343 ALA A CA 1
ATOM 2510 C C . ALA A 1 343 ? -10.921 2.616 21.300 1.00 83.62 343 ALA A C 1
ATOM 2512 O O . ALA A 1 343 ? -10.016 2.808 22.106 1.00 83.62 343 ALA A O 1
ATOM 2513 N N . GLY A 1 344 ? -11.499 3.634 20.648 1.00 83.06 344 GLY A N 1
ATOM 2514 C CA . GLY A 1 344 ? -11.146 5.040 20.856 1.00 83.06 344 GLY A CA 1
ATOM 2515 C C . GLY A 1 344 ? -10.190 5.617 19.805 1.00 83.06 344 GLY A C 1
ATOM 2516 O O . GLY A 1 344 ? -10.204 5.216 18.643 1.00 83.06 344 GLY A O 1
ATOM 2517 N N . GLY A 1 345 ? -9.435 6.648 20.201 1.00 83.50 345 GLY A N 1
ATOM 2518 C CA . GLY A 1 345 ? -8.496 7.380 19.341 1.00 83.50 345 GLY A CA 1
ATOM 2519 C C . GLY A 1 345 ? -7.085 6.784 19.314 1.00 83.50 345 GLY A C 1
ATOM 2520 O O . GLY A 1 345 ? -6.853 5.665 19.760 1.00 83.50 345 GLY A O 1
ATOM 2521 N N . ILE A 1 346 ? -6.126 7.544 18.780 1.00 85.44 346 ILE A N 1
ATOM 2522 C CA . ILE A 1 346 ? -4.706 7.162 18.782 1.00 85.44 346 ILE A CA 1
ATOM 2523 C C . ILE A 1 346 ? -4.220 7.048 20.234 1.00 85.44 346 ILE A C 1
ATOM 2525 O O . ILE A 1 346 ? -4.476 7.939 21.042 1.00 85.44 346 ILE A O 1
ATOM 2529 N N . MET A 1 347 ? -3.517 5.961 20.557 1.00 78.62 347 MET A N 1
ATOM 2530 C CA . MET A 1 347 ? -2.929 5.757 21.883 1.00 78.62 347 MET A CA 1
ATOM 2531 C C . MET A 1 347 ? -1.558 6.435 21.973 1.00 78.62 347 MET A C 1
ATOM 2533 O O . MET A 1 347 ? -0.676 6.170 21.154 1.00 78.62 347 MET A O 1
ATOM 2537 N N . ASP A 1 348 ? -1.361 7.287 22.979 1.00 71.06 348 ASP A N 1
ATOM 2538 C CA . ASP A 1 348 ? -0.083 7.962 23.209 1.00 71.06 348 ASP A CA 1
ATOM 2539 C C . ASP A 1 348 ? 0.925 7.040 23.918 1.00 71.06 348 ASP A C 1
ATOM 2541 O O . ASP A 1 348 ? 0.592 6.322 24.863 1.00 71.06 348 ASP A O 1
ATOM 2545 N N . HIS A 1 349 ? 2.210 7.123 23.549 1.00 62.91 349 HIS A N 1
ATOM 2546 C CA . HIS A 1 349 ? 3.285 6.349 24.205 1.00 62.91 349 HIS A CA 1
ATOM 2547 C C . HIS A 1 349 ? 3.419 6.616 25.703 1.00 62.91 349 HIS A C 1
ATOM 2549 O O . HIS A 1 349 ? 3.926 5.775 26.437 1.00 62.91 349 HIS A O 1
ATOM 2555 N N . LYS A 1 350 ? 2.980 7.791 26.166 1.00 56.69 350 LYS A N 1
ATOM 2556 C CA . LYS A 1 350 ? 3.089 8.181 27.576 1.00 56.69 350 LYS A CA 1
ATOM 2557 C C . LYS A 1 350 ? 2.095 7.443 28.475 1.00 56.69 350 LYS A C 1
ATOM 2559 O O . LYS A 1 350 ? 2.360 7.326 29.665 1.00 56.69 350 LYS A O 1
ATOM 2564 N N . SER A 1 351 ? 0.978 6.956 27.927 1.00 51.72 351 SER A N 1
ATOM 2565 C CA . SER A 1 351 ? -0.049 6.228 28.690 1.00 51.72 351 SER A CA 1
ATOM 2566 C C . SER A 1 351 ? 0.274 4.748 28.907 1.00 51.72 351 SER A C 1
ATOM 2568 O O . SER A 1 351 ? -0.265 4.136 29.822 1.00 51.72 351 SER A O 1
ATOM 2570 N N . THR A 1 352 ? 1.173 4.173 28.110 1.00 54.53 352 THR A N 1
ATOM 2571 C CA . THR A 1 352 ? 1.554 2.757 28.174 1.00 54.53 352 THR A CA 1
ATOM 2572 C C . THR A 1 352 ? 2.944 2.629 28.787 1.00 54.53 352 THR A C 1
ATOM 2574 O O . THR A 1 352 ? 3.931 2.417 28.082 1.00 54.53 352 THR A O 1
ATOM 2577 N N . GLY A 1 353 ? 3.043 2.840 30.101 1.00 48.59 353 GLY A N 1
ATOM 2578 C CA . GLY A 1 353 ? 4.301 2.676 30.827 1.00 48.59 353 GLY A CA 1
ATOM 2579 C C . GLY A 1 353 ? 4.893 1.286 30.578 1.00 48.59 353 GLY A C 1
ATOM 2580 O O . GLY A 1 353 ? 4.212 0.302 30.840 1.00 48.59 353 GLY A O 1
ATOM 2581 N N . SER A 1 354 ? 6.140 1.232 30.086 1.00 50.53 354 SER A N 1
ATOM 2582 C CA . SER A 1 354 ? 7.022 0.046 29.970 1.00 50.53 354 SER A CA 1
ATOM 2583 C C . SER A 1 354 ? 7.356 -0.486 28.564 1.00 50.53 354 SER A C 1
ATOM 2585 O O . SER A 1 354 ? 8.180 -1.396 28.482 1.00 50.53 354 SER A O 1
ATOM 2587 N N . TYR A 1 355 ? 6.820 0.040 27.458 1.00 54.28 355 TYR A N 1
ATOM 2588 C CA . TYR A 1 355 ? 7.237 -0.440 26.128 1.00 54.28 355 TYR A CA 1
ATOM 2589 C C . TYR A 1 355 ? 8.324 0.456 25.518 1.00 54.28 355 TYR A C 1
ATOM 2591 O O . TYR A 1 355 ? 8.068 1.610 25.186 1.00 54.28 355 TYR A O 1
ATOM 2599 N N . ASP A 1 356 ? 9.521 -0.100 25.300 1.00 54.94 356 ASP A N 1
ATOM 2600 C CA . ASP A 1 356 ? 10.664 0.552 24.626 1.00 54.94 356 ASP A CA 1
ATOM 2601 C C . ASP A 1 356 ? 10.408 0.872 23.134 1.00 54.94 356 ASP A C 1
ATOM 2603 O O . ASP A 1 356 ? 11.289 1.356 22.416 1.00 54.94 356 ASP A O 1
ATOM 2607 N N . HIS A 1 357 ? 9.205 0.596 22.620 1.00 65.50 357 HIS A N 1
ATOM 2608 C CA . HIS A 1 357 ? 8.859 0.748 21.211 1.00 65.50 357 HIS A CA 1
ATOM 2609 C C . HIS A 1 357 ? 7.641 1.647 21.019 1.00 65.50 357 HIS A C 1
ATOM 2611 O O . HIS A 1 357 ? 6.577 1.441 21.602 1.00 65.50 357 HIS A O 1
ATOM 2617 N N . ALA A 1 358 ? 7.801 2.632 20.135 1.00 79.31 358 ALA A N 1
ATOM 2618 C CA . ALA A 1 358 ? 6.729 3.508 19.702 1.00 79.31 358 ALA A CA 1
ATOM 2619 C C . ALA A 1 358 ? 5.630 2.694 18.983 1.00 79.31 358 ALA A C 1
ATOM 2621 O O . ALA A 1 358 ? 5.849 2.141 17.903 1.00 79.31 358 ALA A O 1
ATOM 2622 N N . LEU A 1 359 ? 4.446 2.608 19.596 1.00 86.38 359 LEU A N 1
ATOM 2623 C CA . LEU A 1 359 ? 3.194 2.214 18.940 1.00 86.38 359 LEU A CA 1
ATOM 2624 C C . LEU A 1 359 ? 2.949 3.025 17.650 1.00 86.38 359 LEU A C 1
ATOM 2626 O O . LEU A 1 359 ? 3.353 4.177 17.498 1.00 86.38 359 LEU A O 1
ATOM 2630 N N . LEU A 1 360 ? 2.236 2.431 16.706 1.00 88.75 360 LEU A N 1
ATOM 2631 C CA . LEU A 1 360 ? 1.799 3.127 15.507 1.00 88.75 360 LEU A CA 1
ATOM 2632 C C . LEU A 1 360 ? 0.807 4.231 15.879 1.00 88.75 360 LEU A C 1
ATOM 2634 O O . LEU A 1 360 ? -0.116 4.013 16.663 1.00 88.75 360 LEU A O 1
ATOM 2638 N N . SER A 1 361 ? 0.954 5.403 15.260 1.00 88.94 361 SER A N 1
ATOM 2639 C CA . SER A 1 361 ? 0.029 6.534 15.416 1.00 88.94 361 SER A CA 1
ATOM 2640 C C . SER A 1 361 ? -1.277 6.319 14.637 1.00 88.94 361 SER A C 1
ATOM 2642 O O . SER A 1 361 ? -1.651 7.120 13.782 1.00 88.94 361 SER A O 1
ATOM 2644 N N . ILE A 1 362 ? -1.950 5.201 14.904 1.00 90.38 362 ILE A N 1
ATOM 2645 C CA . ILE A 1 362 ? -3.238 4.810 14.330 1.00 90.38 362 ILE A CA 1
ATOM 2646 C C . ILE A 1 362 ? -4.188 4.393 15.457 1.00 90.38 362 ILE A C 1
ATOM 2648 O O . ILE A 1 362 ? -3.730 3.828 16.454 1.00 90.38 362 ILE A O 1
ATOM 2652 N N . PRO A 1 363 ? -5.500 4.646 15.334 1.00 90.50 363 PRO A N 1
ATOM 2653 C CA . PRO A 1 363 ? -6.464 4.152 16.310 1.00 90.50 363 PRO A CA 1
ATOM 2654 C C . PRO A 1 363 ? -6.476 2.616 16.357 1.00 90.50 363 PRO A C 1
ATOM 2656 O O . PRO A 1 363 ? -6.438 1.977 15.305 1.00 90.50 363 PRO A O 1
ATOM 2659 N N . PRO A 1 364 ? -6.527 1.984 17.534 1.00 91.38 364 PRO A N 1
ATOM 2660 C CA . PRO A 1 364 ? -6.548 0.531 17.613 1.00 91.38 364 PRO A CA 1
ATOM 2661 C C . PRO A 1 364 ? -7.784 -0.056 16.915 1.00 91.38 364 PRO A C 1
ATOM 2663 O O . PRO A 1 364 ? -8.872 0.528 16.923 1.00 91.38 364 PRO A O 1
ATOM 2666 N N . VAL A 1 365 ? -7.620 -1.231 16.305 1.00 93.50 365 VAL A N 1
ATOM 2667 C CA . VAL A 1 365 ? -8.762 -2.030 15.846 1.00 93.50 365 VAL A CA 1
ATOM 2668 C C . VAL A 1 365 ? -9.366 -2.739 17.054 1.00 93.50 365 VAL A C 1
ATOM 2670 O O . VAL A 1 365 ? -8.628 -3.224 17.902 1.00 93.50 365 VAL A O 1
ATOM 2673 N N . GLY A 1 366 ? -10.691 -2.765 17.168 1.00 91.88 366 GLY A N 1
ATOM 2674 C CA . GLY A 1 366 ? -11.369 -3.294 18.348 1.00 91.88 366 GLY A CA 1
ATOM 2675 C C . GLY A 1 366 ? -12.415 -4.348 18.018 1.00 91.88 366 GLY A C 1
ATOM 2676 O O . GLY A 1 366 ? -13.057 -4.288 16.966 1.00 91.88 366 GLY A O 1
ATOM 2677 N N . ILE A 1 367 ? -12.619 -5.270 18.956 1.00 92.06 367 ILE A N 1
ATOM 2678 C CA . ILE A 1 367 ? -13.798 -6.136 19.032 1.00 92.06 367 ILE A CA 1
ATOM 2679 C C . ILE A 1 367 ? -14.532 -5.855 20.330 1.00 92.06 367 ILE A C 1
ATOM 2681 O O . ILE A 1 367 ? -13.925 -5.801 21.396 1.00 92.06 367 ILE A O 1
ATOM 2685 N N . LEU A 1 368 ? -15.847 -5.679 20.228 1.00 89.62 368 LEU A N 1
ATOM 2686 C CA . LEU A 1 368 ? -16.712 -5.515 21.385 1.00 89.62 368 LEU A CA 1
ATOM 2687 C C . LEU A 1 368 ? -16.902 -6.872 22.072 1.00 89.62 368 LEU A C 1
ATOM 2689 O O . LEU A 1 368 ? -17.460 -7.785 21.467 1.00 89.62 368 LEU A O 1
ATOM 2693 N N . LEU A 1 369 ? -16.443 -6.986 23.317 1.00 89.25 369 LEU A N 1
ATOM 2694 C CA . LEU A 1 369 ? -16.629 -8.175 24.147 1.00 89.25 369 LEU A CA 1
ATOM 2695 C C . LEU A 1 369 ? -17.951 -8.087 24.908 1.00 89.25 369 LEU A C 1
ATOM 2697 O O . LEU A 1 369 ? -18.816 -8.941 24.746 1.00 89.25 369 LEU A O 1
ATOM 2701 N N . ASN A 1 370 ? -18.124 -7.012 25.679 1.00 86.81 370 ASN A N 1
ATOM 2702 C CA . ASN A 1 370 ? -19.322 -6.751 26.469 1.00 86.81 370 ASN A CA 1
ATOM 2703 C C . ASN A 1 370 ? -19.746 -5.288 26.346 1.00 86.81 370 ASN A C 1
ATOM 2705 O O . ASN A 1 370 ? -18.931 -4.389 26.131 1.00 86.81 370 ASN A O 1
ATOM 2709 N N . GLN A 1 371 ? -21.041 -5.042 26.521 1.00 87.50 371 GLN A N 1
ATOM 2710 C CA . GLN A 1 371 ? -21.604 -3.701 26.590 1.00 87.50 371 GLN A CA 1
ATOM 2711 C C . GLN A 1 371 ? -22.610 -3.637 27.736 1.00 87.50 371 GLN A C 1
ATOM 2713 O O . GLN A 1 371 ? -23.526 -4.456 27.808 1.00 87.50 371 GLN A O 1
ATOM 2718 N N . SER A 1 372 ? -22.461 -2.643 28.605 1.00 87.12 372 SER A N 1
ATOM 2719 C CA . SER A 1 372 ? -23.351 -2.400 29.737 1.00 87.12 372 SER A CA 1
ATOM 2720 C C . SER A 1 372 ? -23.799 -0.937 29.772 1.00 87.12 372 SER A C 1
ATOM 2722 O O . SER A 1 372 ? -23.165 -0.036 29.219 1.00 87.12 372 SER A O 1
ATOM 2724 N N . LEU A 1 373 ? -24.961 -0.700 30.378 1.00 84.38 373 LEU A N 1
ATOM 2725 C CA . LEU A 1 373 ? -25.461 0.640 30.673 1.00 84.38 373 LEU A CA 1
ATOM 2726 C C . LEU A 1 373 ? -25.092 0.966 32.118 1.00 84.38 373 LEU A C 1
ATOM 2728 O O . LEU A 1 373 ? -25.552 0.287 33.035 1.00 84.38 373 LEU A O 1
ATOM 2732 N N . ALA A 1 374 ? -24.284 2.004 32.312 1.00 80.12 374 ALA A N 1
ATOM 2733 C CA . ALA A 1 374 ? -23.898 2.498 33.624 1.00 80.12 374 ALA A CA 1
ATOM 2734 C C . ALA A 1 374 ? -24.589 3.839 33.904 1.00 80.12 374 ALA A C 1
ATOM 2736 O O . ALA A 1 374 ? -24.540 4.770 33.099 1.00 80.12 374 ALA A O 1
ATOM 2737 N N . GLU A 1 375 ? -25.233 3.970 35.063 1.00 77.62 375 GLU A N 1
ATOM 2738 C CA . GLU A 1 375 ? -25.710 5.268 35.547 1.00 77.62 375 GLU A CA 1
ATOM 2739 C C . GLU A 1 375 ? -24.568 5.982 36.277 1.00 77.62 375 GLU A C 1
ATOM 2741 O O . GLU A 1 375 ? -24.206 5.602 37.393 1.00 77.62 375 GLU A O 1
ATOM 2746 N N . LYS A 1 376 ? -24.021 7.049 35.687 1.00 73.25 376 LYS A N 1
ATOM 2747 C CA . LYS A 1 376 ? -23.046 7.913 36.356 1.00 73.25 376 LYS A CA 1
ATOM 2748 C C . LYS A 1 376 ? -23.752 9.140 36.923 1.00 73.25 376 LYS A C 1
ATOM 2750 O O . LYS A 1 376 ? -24.509 9.832 36.238 1.00 73.25 376 LYS A O 1
ATOM 2755 N N . LYS A 1 377 ? -23.518 9.425 38.204 1.00 66.19 377 LYS A N 1
ATOM 2756 C CA . LYS A 1 377 ? -23.948 10.688 38.815 1.00 66.19 377 LYS A CA 1
ATOM 2757 C C . LYS A 1 377 ? -22.968 11.771 38.369 1.00 66.19 377 LYS A C 1
ATOM 2759 O O . LYS A 1 377 ? -21.770 11.639 38.602 1.00 66.19 377 LYS A O 1
ATOM 2764 N N . VAL A 1 378 ? -23.458 12.818 37.712 1.00 56.75 378 VAL A N 1
ATOM 2765 C CA . VAL A 1 378 ? -22.638 13.994 37.396 1.00 56.75 378 VAL A CA 1
ATOM 2766 C C . VAL A 1 378 ? -22.357 14.718 38.716 1.00 56.75 378 VAL A C 1
ATOM 2768 O O . VAL A 1 378 ? -23.303 15.159 39.365 1.00 56.75 378 VAL A O 1
ATOM 2771 N N . GLY A 1 379 ? -21.091 14.760 39.156 1.00 51.66 379 GLY A N 1
ATOM 2772 C CA . GLY A 1 379 ? -20.715 15.455 40.399 1.00 51.66 379 GLY A CA 1
ATOM 2773 C C . GLY A 1 379 ? -19.431 15.037 41.137 1.00 51.66 379 GLY A C 1
ATOM 2774 O O . GLY A 1 379 ? -19.278 15.450 42.280 1.00 51.66 379 GLY A O 1
ATOM 2775 N N . ASP A 1 380 ? -18.503 14.261 40.559 1.00 46.94 380 ASP A N 1
ATOM 2776 C CA . ASP A 1 380 ? -17.254 13.891 41.273 1.00 46.94 380 ASP A CA 1
ATOM 2777 C C . ASP A 1 380 ? -16.158 14.980 41.264 1.00 46.94 380 ASP A C 1
ATOM 2779 O O . ASP A 1 380 ? -15.107 14.818 41.881 1.00 46.94 380 ASP A O 1
ATOM 2783 N N . THR A 1 381 ? -16.405 16.134 40.644 1.00 49.38 381 THR A N 1
ATOM 2784 C CA . THR A 1 381 ? -15.636 17.359 40.909 1.00 49.38 381 THR A CA 1
ATOM 2785 C C . THR A 1 381 ? -16.461 18.267 41.803 1.00 49.38 381 THR A C 1
ATOM 2787 O O . THR A 1 381 ? -17.291 19.037 41.333 1.00 49.38 381 THR A O 1
ATOM 2790 N N . ILE A 1 382 ? -16.234 18.136 43.109 1.00 45.44 382 ILE A N 1
ATOM 2791 C CA . ILE A 1 382 ? -16.834 18.969 44.149 1.00 45.44 382 ILE A CA 1
ATOM 2792 C C . ILE A 1 382 ? -16.289 20.395 43.992 1.00 45.44 382 ILE A C 1
ATOM 2794 O O . ILE A 1 382 ? -15.206 20.713 44.481 1.00 45.44 382 ILE A O 1
ATOM 2798 N N . THR A 1 383 ? -17.040 21.265 43.324 1.00 52.31 383 THR A N 1
ATOM 2799 C CA . THR A 1 383 ? -16.979 22.708 43.572 1.00 52.31 383 THR A CA 1
ATOM 2800 C C . THR A 1 383 ? -18.136 23.085 44.488 1.00 52.31 383 THR A C 1
ATOM 2802 O O . THR A 1 383 ? -19.256 22.614 44.327 1.00 52.31 383 THR A O 1
ATOM 2805 N N . GLN A 1 384 ? -17.829 23.887 45.503 1.00 51.09 384 GLN A N 1
ATOM 2806 C CA . GLN A 1 384 ? -18.601 24.071 46.736 1.00 51.09 384 GLN A CA 1
ATOM 2807 C C . GLN A 1 384 ? -19.956 24.805 46.572 1.00 51.09 384 GLN A C 1
ATOM 2809 O O . GLN A 1 384 ? -20.596 25.093 47.579 1.00 51.09 384 GLN A O 1
ATOM 2814 N N . ASP A 1 385 ? -20.408 25.065 45.339 1.00 50.09 385 ASP A N 1
ATOM 2815 C CA . ASP A 1 385 ? -21.588 25.891 45.029 1.00 50.09 385 ASP A CA 1
ATOM 2816 C C . ASP A 1 385 ? -22.849 25.110 44.580 1.00 50.09 385 ASP A C 1
ATOM 2818 O O . ASP A 1 385 ? -23.923 25.698 44.480 1.00 50.09 385 ASP A O 1
ATOM 2822 N N . ASP A 1 386 ? -22.795 23.786 44.390 1.00 49.09 386 ASP A N 1
ATOM 2823 C CA . ASP A 1 386 ? -23.913 23.000 43.814 1.00 49.09 386 ASP A CA 1
ATOM 2824 C C . ASP A 1 386 ? -24.931 22.455 44.843 1.00 49.09 386 ASP A C 1
ATOM 2826 O O . ASP A 1 386 ? -25.370 21.304 44.784 1.00 49.09 386 ASP A O 1
ATOM 2830 N N . LEU A 1 387 ? -25.349 23.268 45.815 1.00 49.75 387 LEU A N 1
ATOM 2831 C CA . LEU A 1 387 ? -26.304 22.837 46.853 1.00 49.75 387 LEU A CA 1
ATOM 2832 C C . LEU A 1 387 ? -27.789 22.883 46.440 1.00 49.75 387 LEU A C 1
ATOM 2834 O O . LEU A 1 387 ? -28.647 22.608 47.280 1.00 49.75 387 LEU A O 1
ATOM 2838 N N . LEU A 1 388 ? -28.120 23.198 45.181 1.00 50.06 388 LEU A N 1
ATOM 2839 C CA . LEU A 1 388 ? -29.519 23.378 44.758 1.00 50.06 388 LEU A CA 1
ATOM 2840 C C . LEU A 1 388 ? -29.941 22.733 43.432 1.00 50.06 388 LEU A C 1
ATOM 2842 O O . LEU A 1 388 ? -31.122 22.837 43.110 1.00 50.06 388 LEU A O 1
ATOM 2846 N N . ASP A 1 389 ? -29.068 22.042 42.695 1.00 48.09 389 ASP A N 1
ATOM 2847 C CA . ASP A 1 389 ? -29.475 21.445 41.415 1.00 48.09 389 ASP A CA 1
ATOM 2848 C C . ASP A 1 389 ? -29.646 19.923 41.525 1.00 48.09 389 ASP A C 1
ATOM 2850 O O . ASP A 1 389 ? -28.782 19.193 42.026 1.00 48.09 389 ASP A O 1
ATOM 2854 N N . GLU A 1 390 ? -30.810 19.432 41.101 1.00 50.06 390 GLU A N 1
ATOM 2855 C CA . GLU A 1 390 ? -31.139 18.012 41.104 1.00 50.06 390 GLU A CA 1
ATOM 2856 C C . GLU A 1 390 ? -30.065 17.233 40.335 1.00 50.06 390 GLU A C 1
ATOM 2858 O O . GLU A 1 390 ? -29.800 17.483 39.159 1.00 50.06 390 GLU A O 1
ATOM 2863 N N . ARG A 1 391 ? -29.440 16.267 41.020 1.00 55.53 391 ARG A N 1
ATOM 2864 C CA . ARG A 1 391 ? -28.403 15.373 40.488 1.00 55.53 391 ARG A CA 1
ATOM 2865 C C . ARG A 1 391 ? -28.821 14.809 39.129 1.00 55.53 391 ARG A C 1
ATOM 2867 O O . ARG A 1 391 ? -29.547 13.813 39.070 1.00 55.53 391 ARG A O 1
ATOM 2874 N N . ARG A 1 392 ? -28.318 15.392 38.038 1.00 61.59 392 ARG A N 1
ATOM 2875 C CA . ARG A 1 392 ? -28.491 14.841 36.691 1.00 61.59 392 ARG A CA 1
ATOM 2876 C C . ARG A 1 392 ? -27.780 13.491 36.640 1.00 61.59 392 ARG A C 1
ATOM 2878 O O . ARG A 1 392 ? -26.552 13.408 36.621 1.00 61.59 392 ARG A O 1
ATOM 2885 N N . LYS A 1 393 ? -28.563 12.414 36.673 1.00 67.56 393 LYS A N 1
ATOM 2886 C CA . LYS A 1 393 ? -28.083 11.077 36.330 1.00 67.56 393 LYS A CA 1
ATOM 2887 C C . LYS A 1 393 ? -27.837 11.055 34.828 1.00 67.56 393 LYS A C 1
ATOM 2889 O O . LYS A 1 393 ? -28.762 11.306 34.060 1.00 67.56 393 LYS A O 1
ATOM 2894 N N . VAL A 1 394 ? -26.612 10.759 34.419 1.00 73.56 394 VAL A N 1
ATOM 2895 C CA . VAL A 1 394 ? -26.287 10.527 33.013 1.00 73.56 394 VAL A CA 1
ATOM 2896 C C . VAL A 1 394 ? -26.076 9.033 32.838 1.00 73.56 394 VAL A C 1
ATOM 2898 O O . VAL A 1 394 ? -25.253 8.420 33.513 1.00 73.56 394 VAL A O 1
ATOM 2901 N N . THR A 1 395 ? -26.861 8.431 31.953 1.00 75.19 395 THR A N 1
ATOM 2902 C CA . THR A 1 395 ? -26.651 7.055 31.502 1.00 75.19 395 THR A CA 1
ATOM 2903 C C . THR A 1 395 ? -25.536 7.046 30.466 1.00 75.19 395 THR A C 1
ATOM 2905 O O . THR A 1 395 ? -25.686 7.637 29.396 1.00 75.19 395 THR A O 1
ATOM 2908 N N . ILE A 1 396 ? -24.434 6.377 30.787 1.00 81.12 396 ILE A N 1
ATOM 2909 C CA . ILE A 1 396 ? -23.273 6.190 29.919 1.00 81.12 396 ILE A CA 1
ATOM 2910 C C . ILE A 1 396 ? -23.273 4.736 29.452 1.00 81.12 396 ILE A C 1
ATOM 2912 O O . ILE A 1 396 ? -23.628 3.824 30.200 1.00 81.12 396 ILE A O 1
ATOM 2916 N N . VAL A 1 397 ? -22.902 4.514 28.195 1.00 81.75 397 VAL A N 1
ATOM 2917 C CA . VAL A 1 397 ? -22.684 3.162 27.682 1.00 81.75 397 VAL A CA 1
ATOM 2918 C C . VAL A 1 397 ? -21.222 2.808 27.905 1.00 81.75 397 VAL A C 1
ATOM 2920 O O . VAL A 1 397 ? -20.344 3.434 27.309 1.00 81.75 397 VAL A O 1
ATOM 2923 N N . GLU A 1 398 ? -20.966 1.803 28.733 1.00 84.75 398 GLU A N 1
ATOM 2924 C CA . GLU A 1 398 ? -19.630 1.246 28.932 1.00 84.75 398 GLU A CA 1
ATOM 2925 C C . GLU A 1 398 ? -19.450 0.023 28.035 1.00 84.75 398 GLU A C 1
ATOM 2927 O O . GLU A 1 398 ? -20.353 -0.801 27.863 1.00 84.75 398 GLU A O 1
ATOM 2932 N N . ARG A 1 399 ? -18.287 -0.061 27.396 1.00 86.38 399 ARG A N 1
ATOM 2933 C CA . ARG A 1 399 ? -17.931 -1.127 26.464 1.00 86.38 399 ARG A CA 1
ATOM 2934 C C . ARG A 1 399 ? -16.605 -1.725 26.876 1.00 86.38 399 ARG A C 1
ATOM 2936 O O . ARG A 1 399 ? -15.616 -1.007 26.978 1.00 86.38 399 ARG A O 1
ATOM 2943 N N . GLU A 1 400 ? -16.583 -3.034 27.045 1.00 89.62 400 GLU A N 1
ATOM 2944 C CA . GLU A 1 400 ? -15.349 -3.801 27.146 1.00 89.62 400 GLU A CA 1
ATOM 2945 C C . GLU A 1 400 ? -14.936 -4.189 25.730 1.00 89.62 400 GLU A C 1
ATOM 2947 O O . GLU A 1 400 ? -15.693 -4.828 24.994 1.00 89.62 400 GLU A O 1
ATOM 2952 N N . VAL A 1 401 ? -13.756 -3.740 25.323 1.00 90.56 401 VAL A N 1
ATOM 2953 C CA . VAL A 1 401 ? -13.253 -3.862 23.960 1.00 90.56 401 VAL A CA 1
ATOM 2954 C C . VAL A 1 401 ? -11.877 -4.498 24.015 1.00 90.56 401 VAL A C 1
ATOM 2956 O O . VAL A 1 401 ? -10.968 -3.958 24.640 1.00 90.56 401 VAL A O 1
ATOM 2959 N N . LEU A 1 402 ? -11.704 -5.606 23.300 1.00 92.38 402 LEU A N 1
ATOM 2960 C CA . LEU A 1 402 ? -10.371 -6.112 23.006 1.00 92.38 402 LEU A CA 1
ATOM 2961 C C . LEU A 1 402 ? -9.798 -5.274 21.866 1.00 92.38 402 LEU A C 1
ATOM 2963 O O . LEU A 1 402 ? -10.288 -5.331 20.735 1.00 92.38 402 LEU A O 1
ATOM 2967 N N . ALA A 1 403 ? -8.795 -4.466 22.177 1.00 91.88 403 ALA A N 1
ATOM 2968 C CA . ALA A 1 403 ? -8.149 -3.552 21.255 1.00 91.88 403 ALA A CA 1
ATOM 2969 C C . ALA A 1 403 ? -6.813 -4.122 20.771 1.00 91.88 403 ALA A C 1
ATOM 2971 O O . ALA A 1 403 ? -6.057 -4.706 21.539 1.00 91.88 403 ALA A O 1
ATOM 2972 N N . LEU A 1 404 ? -6.493 -3.909 19.501 1.00 92.94 404 LEU A N 1
ATOM 2973 C CA . LEU A 1 404 ? -5.251 -4.334 18.874 1.00 92.94 404 LEU A CA 1
ATOM 2974 C C . LEU A 1 404 ? -4.599 -3.149 18.168 1.00 92.94 404 LEU A C 1
ATOM 2976 O O . LEU A 1 404 ? -5.213 -2.459 17.352 1.00 92.94 404 LEU A O 1
ATOM 2980 N N . THR A 1 405 ? -3.322 -2.937 18.455 1.00 92.44 405 THR A N 1
ATOM 2981 C CA . THR A 1 405 ? -2.460 -2.018 17.706 1.00 92.44 405 THR A CA 1
ATOM 2982 C C . THR A 1 405 ? -1.136 -2.705 17.386 1.00 92.44 405 THR A C 1
ATOM 2984 O O . THR A 1 405 ? -0.936 -3.873 17.710 1.00 92.44 405 THR A O 1
ATOM 2987 N N . GLY A 1 406 ? -0.233 -2.004 16.713 1.00 90.62 406 GLY A N 1
ATOM 2988 C CA . GLY A 1 406 ? 1.090 -2.512 16.394 1.00 90.62 406 GLY A CA 1
ATOM 2989 C C . GLY A 1 406 ? 2.182 -1.528 16.776 1.00 90.62 406 GLY A C 1
ATOM 2990 O O . GLY A 1 406 ? 1.946 -0.327 16.857 1.00 90.62 406 GLY A O 1
ATOM 2991 N N . SER A 1 407 ? 3.390 -2.039 16.965 1.00 90.44 407 SER A N 1
ATOM 2992 C CA . SER A 1 407 ? 4.631 -1.267 16.973 1.00 90.44 407 SER A CA 1
ATOM 2993 C C . SER A 1 407 ? 5.545 -1.810 15.887 1.00 90.44 407 SER A C 1
ATOM 2995 O O . SER A 1 407 ? 5.607 -3.024 15.675 1.00 90.44 407 SER A O 1
ATOM 2997 N N . VAL A 1 408 ? 6.267 -0.925 15.208 1.00 89.50 408 VAL A N 1
ATOM 2998 C CA . VAL A 1 408 ? 7.155 -1.319 14.112 1.00 89.50 408 VAL A CA 1
ATOM 2999 C C . VAL A 1 408 ? 8.533 -0.746 14.354 1.00 89.50 408 VAL A C 1
ATOM 3001 O O . VAL A 1 408 ? 8.685 0.461 14.527 1.00 89.50 408 VAL A O 1
ATOM 3004 N N . ASN A 1 409 ? 9.537 -1.613 14.342 1.00 88.31 409 ASN A N 1
ATOM 3005 C CA . ASN A 1 409 ? 10.934 -1.229 14.433 1.00 88.31 409 ASN A CA 1
ATOM 3006 C C . ASN A 1 409 ? 11.776 -2.077 13.461 1.00 88.31 409 ASN A C 1
ATOM 3008 O O . ASN A 1 409 ? 11.265 -2.879 12.672 1.00 88.31 409 ASN A O 1
ATOM 3012 N N . ASP A 1 410 ? 13.087 -1.866 13.493 1.00 86.94 410 ASP A N 1
ATOM 3013 C CA . ASP A 1 410 ? 14.019 -2.552 12.601 1.00 86.94 410 ASP A CA 1
ATOM 3014 C C . ASP A 1 410 ? 14.169 -4.050 12.905 1.00 86.94 410 ASP A C 1
ATOM 3016 O O . ASP A 1 410 ? 14.604 -4.799 12.033 1.00 86.94 410 ASP A O 1
ATOM 3020 N N . SER A 1 411 ? 13.811 -4.499 14.112 1.00 85.31 411 SER A N 1
ATOM 3021 C CA . SER A 1 411 ? 13.933 -5.901 14.521 1.00 85.31 411 SER A CA 1
ATOM 3022 C C . SER A 1 411 ? 12.653 -6.703 14.302 1.00 85.31 411 SER A C 1
ATOM 3024 O O . SER A 1 411 ? 12.737 -7.878 13.958 1.00 85.31 411 SER A O 1
ATOM 3026 N N . ALA A 1 412 ? 11.481 -6.090 14.464 1.00 86.62 412 ALA A N 1
ATOM 3027 C CA . ALA A 1 412 ? 10.203 -6.775 14.427 1.00 86.62 412 ALA A CA 1
ATOM 3028 C C . ALA A 1 412 ? 9.013 -5.860 14.091 1.00 86.62 412 ALA A C 1
ATOM 3030 O O . ALA A 1 412 ? 8.997 -4.642 14.297 1.00 86.62 412 ALA A O 1
ATOM 3031 N N . LEU A 1 413 ? 7.964 -6.526 13.620 1.00 88.81 413 LEU A N 1
ATOM 3032 C CA . LEU A 1 413 ? 6.602 -6.027 13.561 1.00 88.81 413 LEU A CA 1
ATOM 3033 C C . LEU A 1 413 ? 5.809 -6.705 14.684 1.00 88.81 413 LEU A C 1
ATOM 3035 O O . LEU A 1 413 ? 5.477 -7.883 14.568 1.00 88.81 413 LEU A O 1
ATOM 3039 N N . THR A 1 414 ? 5.503 -5.984 15.760 1.00 88.56 414 THR A N 1
ATOM 3040 C CA . THR A 1 414 ? 4.817 -6.556 16.930 1.00 88.56 414 THR A CA 1
ATOM 3041 C C . THR A 1 414 ? 3.383 -6.062 16.987 1.00 88.56 414 THR A C 1
ATOM 3043 O O . THR A 1 414 ? 3.138 -4.861 16.873 1.00 88.56 414 THR A O 1
ATOM 3046 N N . LEU A 1 415 ? 2.437 -6.979 17.173 1.00 90.00 415 LEU A N 1
ATOM 3047 C CA . LEU A 1 415 ? 1.043 -6.657 17.452 1.00 90.00 415 LEU A CA 1
ATOM 3048 C C . LEU A 1 415 ? 0.792 -6.765 18.957 1.00 90.00 415 LEU A C 1
ATOM 3050 O O . LEU A 1 415 ? 1.228 -7.722 19.589 1.00 90.00 415 LEU A O 1
ATOM 3054 N N . HIS A 1 416 ? 0.094 -5.782 19.512 1.00 89.06 416 HIS A N 1
ATOM 3055 C CA . HIS A 1 416 ? -0.185 -5.659 20.939 1.00 89.06 416 HIS A CA 1
ATOM 3056 C C . HIS A 1 416 ? -1.691 -5.668 21.163 1.00 89.06 416 HIS A C 1
ATOM 3058 O O . HIS A 1 416 ? -2.402 -4.867 20.549 1.00 89.06 416 HIS A O 1
ATOM 3064 N N . CYS A 1 417 ? -2.157 -6.552 22.042 1.00 89.50 417 CYS A N 1
ATOM 3065 C CA . CYS A 1 417 ? -3.551 -6.634 22.469 1.00 89.50 417 CYS A CA 1
ATOM 3066 C C . CYS A 1 417 ? -3.731 -5.937 23.821 1.00 89.50 417 CYS A C 1
ATOM 3068 O O . CYS A 1 417 ? -2.891 -6.078 24.707 1.00 89.50 417 CYS A O 1
ATOM 3070 N N . PHE A 1 418 ? -4.838 -5.222 23.984 1.00 87.69 418 PHE A N 1
ATOM 3071 C CA . PHE A 1 418 ? -5.189 -4.496 25.198 1.00 87.69 418 PHE A CA 1
ATOM 3072 C C . PHE A 1 418 ? -6.651 -4.739 25.539 1.00 87.69 418 PHE A C 1
ATOM 3074 O O . PHE A 1 418 ? -7.511 -4.656 24.661 1.00 87.69 418 PHE A O 1
ATOM 3081 N N . ASP A 1 419 ? -6.935 -4.934 26.819 1.00 87.88 419 ASP A N 1
ATOM 3082 C CA . ASP A 1 419 ? -8.295 -4.853 27.333 1.00 87.88 419 ASP A CA 1
ATOM 3083 C C . ASP A 1 419 ? -8.616 -3.382 27.609 1.00 87.88 419 ASP A C 1
ATOM 3085 O O . ASP A 1 419 ? -8.025 -2.746 28.485 1.00 87.88 419 ASP A O 1
ATOM 3089 N N . VAL A 1 420 ? -9.515 -2.814 26.807 1.00 86.69 420 VAL A N 1
ATOM 3090 C CA . VAL A 1 420 ? -9.877 -1.396 26.852 1.00 86.69 420 VAL A CA 1
ATOM 3091 C C . VAL A 1 420 ? -11.324 -1.256 27.291 1.00 86.69 420 VAL A C 1
ATOM 3093 O O . VAL A 1 420 ? -12.227 -1.864 26.724 1.00 86.69 420 VAL A O 1
ATOM 3096 N N . THR A 1 421 ? -11.560 -0.394 28.274 1.00 84.62 421 THR A N 1
ATOM 3097 C CA . THR A 1 421 ? -12.902 0.072 28.625 1.00 84.62 421 THR A CA 1
ATOM 3098 C C . THR A 1 421 ? -13.172 1.395 27.917 1.00 84.62 421 THR A C 1
ATOM 3100 O O . THR A 1 421 ? -12.541 2.414 28.191 1.00 84.62 421 THR A O 1
ATOM 3103 N N . ALA A 1 422 ? -14.097 1.378 26.959 1.00 81.56 422 ALA A N 1
ATOM 3104 C CA . ALA A 1 422 ? -14.514 2.556 26.210 1.00 81.56 422 ALA A CA 1
ATOM 3105 C C . ALA A 1 422 ? -15.858 3.069 26.741 1.00 81.56 422 ALA A C 1
ATOM 3107 O O . ALA A 1 422 ? -16.818 2.311 26.873 1.00 81.56 422 ALA A O 1
ATOM 3108 N N . GLN A 1 423 ? -15.936 4.371 27.012 1.00 79.69 423 GLN A N 1
ATOM 3109 C CA . GLN A 1 423 ? -17.174 5.045 27.402 1.00 79.69 423 GLN A CA 1
ATOM 3110 C C . GLN A 1 423 ? -17.736 5.800 26.197 1.00 79.69 423 GLN A C 1
ATOM 3112 O O . GLN A 1 423 ? -17.027 6.571 25.549 1.00 79.69 423 GLN A O 1
ATOM 3117 N N . LEU A 1 424 ? -19.008 5.557 25.875 1.00 72.62 424 LEU A N 1
ATOM 3118 C CA . LEU A 1 424 ? -19.749 6.361 24.910 1.00 72.62 424 LEU A CA 1
ATOM 3119 C C . LEU A 1 424 ? -20.592 7.382 25.670 1.00 72.62 424 LEU A C 1
ATOM 3121 O O . LEU A 1 424 ? -21.587 7.023 26.306 1.00 72.62 424 LEU A O 1
ATOM 3125 N N . ASP A 1 425 ? -20.205 8.650 25.567 1.00 60.50 425 ASP A N 1
ATOM 3126 C CA . ASP A 1 425 ? -21.021 9.744 26.073 1.00 60.50 425 ASP A CA 1
ATOM 3127 C C . ASP A 1 425 ? -22.329 9.814 25.278 1.00 60.50 425 ASP A C 1
ATOM 3129 O O . ASP A 1 425 ? -22.346 9.817 24.041 1.00 60.50 425 ASP A O 1
ATOM 3133 N N . SER A 1 426 ? -23.453 9.851 25.995 1.00 50.53 426 SER A N 1
ATOM 3134 C CA . SER A 1 426 ? -24.767 10.028 25.389 1.00 50.53 426 SER A CA 1
ATOM 3135 C C . SER A 1 426 ? -24.814 11.370 24.641 1.00 50.53 426 SER A C 1
ATOM 3137 O O . SER A 1 426 ? -24.441 12.388 25.229 1.00 50.53 426 SER A O 1
ATOM 3139 N N . PRO A 1 427 ? -25.347 11.437 23.405 1.00 47.66 427 PRO A N 1
ATOM 3140 C CA . PRO A 1 427 ? -25.426 12.674 22.616 1.00 47.66 427 PRO A CA 1
ATOM 3141 C C . PRO A 1 427 ? -26.341 13.766 23.212 1.00 47.66 427 PRO A C 1
ATOM 3143 O O . PRO A 1 427 ? -26.563 14.796 22.584 1.00 47.66 427 PRO A O 1
ATOM 3146 N N . SER A 1 428 ? -26.882 13.575 24.417 1.00 41.50 428 SER A N 1
ATOM 3147 C CA . SER A 1 428 ? -27.820 14.486 25.078 1.00 41.50 428 SER A CA 1
ATOM 3148 C C . SER A 1 428 ? -27.186 15.725 25.729 1.00 41.50 428 SER A C 1
ATOM 3150 O O . SER A 1 428 ? -27.898 16.455 26.409 1.00 41.50 428 SER A O 1
ATOM 3152 N N . SER A 1 429 ? -25.886 15.992 25.554 1.00 36.38 429 SER A N 1
ATOM 3153 C CA . SER A 1 429 ? -25.219 17.187 26.111 1.00 36.38 429 SER A CA 1
ATOM 3154 C C . SER A 1 429 ? -24.965 18.318 25.101 1.00 36.38 429 SER A C 1
ATOM 3156 O O . SER A 1 429 ? -24.324 19.307 25.444 1.00 36.38 429 SER A O 1
ATOM 3158 N N . GLY A 1 430 ? -25.481 18.212 23.872 1.00 36.16 430 GLY A N 1
ATOM 3159 C CA . GLY A 1 430 ? -25.402 19.274 22.866 1.00 36.16 430 GLY A CA 1
ATOM 3160 C C . GLY A 1 430 ? -26.694 20.082 22.745 1.00 36.16 430 GLY A C 1
ATOM 3161 O O . GLY A 1 430 ? -27.500 19.798 21.861 1.00 36.16 430 GLY A O 1
ATOM 3162 N N . THR A 1 431 ? -26.863 21.100 23.590 1.00 30.94 431 THR A N 1
ATOM 3163 C CA . THR A 1 431 ? -27.739 22.260 23.331 1.00 30.94 431 THR A CA 1
ATOM 3164 C C . THR A 1 431 ? -26.960 23.538 23.532 1.00 30.94 431 THR A C 1
ATOM 3166 O O . THR A 1 431 ? -26.337 23.639 24.614 1.00 30.94 431 THR A O 1
#